Protein AF-A0AAN8M0W5-F1 (afdb_monomer_lite)

Secondary structure (DSSP, 8-state):
-TTSTTSTTTT--HHHHHHTT--TT---PPPBPEEEEE-S--TTS-EEEEE-SS-EEEEEEEEETTEEEEEETT--S---BHHHHHHHHH----THHHH-S-HHHHHHHHHHHHHHHHTT-------TT---HHHHHHHHHHHHHHHHHHHH-----SS-GGGEEEE-HHHHHHHHHHHHHHHHHHHHHHHHHHHTTS--SSPP-SGGG--THHHHHHHHHHHHH--EESSSEE---B-PPP-SSHHHHHHHHTEEE--S-TTS--SGGGSPPGGGTTTB-SS---SSTTTTTEEEB-TT-EE-----SHHHHHHHHHTTPEEGGG--TTTTT-TT-EEEEETTEEEEEES-HHHHHHHHHHHHHTTSS-TT-EEEEETTTTEEEEE--SS--EEEEEE-EETTEES--HHHHHHTTSS----SSSEEEEE-PPP--S------

Organism: NCBI:txid861788

InterPro domains:
  IPR007642 RNA polymerase Rpb2, domain 2 [PF04561] (94-167)
  IPR007645 RNA polymerase Rpb2, domain 3 [PF04565] (239-303)
  IPR007646 RNA polymerase Rpb2, domain 4 [PF04566] (340-401)
  IPR015712 DNA-directed RNA polymerase, subunit 2 [PTHR20856] (1-417)

Structure (mmCIF, N/CA/C/O backbone):
data_AF-A0AAN8M0W5-F1
#
_entry.id   AF-A0AAN8M0W5-F1
#
loop_
_atom_site.group_PDB
_atom_site.id
_atom_site.type_symbol
_atom_site.label_atom_id
_atom_site.label_alt_id
_atom_site.label_comp_id
_atom_site.label_asym_id
_atom_site.label_entity_id
_atom_site.label_seq_id
_atom_site.pdbx_PDB_ins_code
_atom_site.Cartn_x
_atom_site.Cartn_y
_atom_site.Cartn_z
_atom_site.occupancy
_atom_site.B_iso_or_equiv
_atom_site.auth_seq_id
_atom_site.auth_comp_id
_atom_site.auth_asym_id
_atom_site.auth_atom_id
_atom_site.pdbx_PDB_model_num
ATOM 1 N N . MET A 1 1 ? 11.709 -6.462 -17.579 1.00 85.88 1 MET A N 1
ATOM 2 C CA . MET A 1 1 ? 12.069 -7.393 -16.483 1.00 85.88 1 MET A CA 1
ATOM 3 C C . MET A 1 1 ? 11.962 -8.809 -17.034 1.00 85.88 1 MET A C 1
ATOM 5 O O . MET A 1 1 ? 11.118 -9.013 -17.899 1.00 85.88 1 MET A O 1
ATOM 9 N N . LEU A 1 2 ? 12.804 -9.763 -16.624 1.00 85.19 2 LEU A N 1
ATOM 10 C CA . LEU A 1 2 ? 12.667 -11.137 -17.129 1.00 85.19 2 LEU A CA 1
ATOM 11 C C . LEU A 1 2 ? 11.332 -11.736 -16.636 1.00 85.19 2 LEU A C 1
ATOM 13 O O . LEU A 1 2 ? 10.781 -11.307 -15.620 1.00 85.19 2 LEU A O 1
ATOM 17 N N . ARG A 1 3 ? 10.755 -12.657 -17.417 1.00 85.62 3 ARG A N 1
ATOM 18 C CA . ARG A 1 3 ? 9.442 -13.294 -17.160 1.00 85.62 3 ARG A CA 1
ATOM 19 C C . ARG A 1 3 ? 8.240 -12.341 -16.996 1.00 85.62 3 ARG A C 1
ATOM 21 O O . ARG A 1 3 ? 7.196 -12.745 -16.494 1.00 85.62 3 ARG A O 1
ATOM 28 N N . SER A 1 4 ? 8.350 -11.076 -17.411 1.00 88.75 4 SER A N 1
ATOM 29 C CA . SER A 1 4 ? 7.187 -10.180 -17.541 1.00 88.75 4 SER A CA 1
ATOM 30 C C . SER A 1 4 ? 6.377 -10.490 -18.803 1.00 88.75 4 SER A C 1
ATOM 32 O O . SER A 1 4 ? 6.909 -11.107 -19.718 1.00 88.75 4 SER A O 1
ATOM 34 N N . SER A 1 5 ? 5.152 -9.980 -18.931 1.00 89.31 5 SER A N 1
ATOM 35 C CA . SER A 1 5 ? 4.302 -10.165 -20.127 1.00 89.31 5 SER A CA 1
ATOM 36 C C . SER A 1 5 ? 5.010 -9.887 -21.463 1.00 89.31 5 SER A C 1
ATOM 38 O O . SER A 1 5 ? 4.833 -10.638 -22.411 1.00 89.31 5 SER A O 1
ATOM 40 N N . ASN A 1 6 ? 5.873 -8.867 -21.517 1.00 90.31 6 ASN A N 1
ATOM 41 C CA . ASN A 1 6 ? 6.614 -8.487 -22.728 1.00 90.31 6 ASN A CA 1
ATOM 42 C C . ASN A 1 6 ? 7.982 -9.192 -22.871 1.00 90.31 6 ASN A C 1
ATOM 44 O O . ASN A 1 6 ? 8.786 -8.819 -23.720 1.00 90.31 6 ASN A O 1
ATOM 48 N N . CYS A 1 7 ? 8.308 -10.150 -21.999 1.00 89.69 7 CYS A N 1
ATOM 49 C CA . CYS A 1 7 ? 9.573 -10.881 -22.041 1.00 89.69 7 CYS A CA 1
ATOM 50 C C . CYS A 1 7 ? 9.448 -12.117 -22.937 1.00 89.69 7 CYS A C 1
ATOM 52 O O . CYS A 1 7 ? 8.489 -12.873 -22.819 1.00 89.69 7 CYS A O 1
ATOM 54 N N . VAL A 1 8 ? 10.475 -12.376 -23.751 1.00 91.31 8 VAL A N 1
ATOM 55 C CA . VAL A 1 8 ? 10.565 -13.548 -24.646 1.00 91.31 8 VAL A CA 1
ATOM 56 C C . VAL A 1 8 ? 10.460 -14.885 -23.893 1.00 91.31 8 VAL A C 1
ATOM 58 O O . VAL A 1 8 ? 10.038 -15.887 -24.463 1.00 91.31 8 VAL A O 1
ATOM 61 N N . LEU A 1 9 ? 10.816 -14.899 -22.605 1.00 89.62 9 LEU A N 1
ATOM 62 C CA . LEU A 1 9 ? 10.797 -16.093 -21.756 1.00 89.62 9 LEU A CA 1
ATOM 63 C C . LEU A 1 9 ? 9.391 -16.481 -21.267 1.00 89.62 9 LEU A C 1
ATOM 65 O O . LEU A 1 9 ? 9.209 -17.569 -20.730 1.00 89.62 9 LEU A O 1
ATOM 69 N N . THR A 1 10 ? 8.396 -15.606 -21.391 1.00 90.06 10 THR A N 1
ATOM 70 C CA . THR A 1 10 ? 7.070 -15.833 -20.802 1.00 90.06 10 THR A CA 1
ATOM 71 C C . THR A 1 10 ? 6.276 -16.865 -21.597 1.00 90.06 10 THR A C 1
ATOM 73 O O . THR A 1 10 ? 6.183 -16.782 -22.817 1.00 90.06 10 THR A O 1
ATOM 76 N N . GLY A 1 11 ? 5.698 -17.849 -20.900 1.00 88.12 11 GLY A N 1
ATOM 77 C CA . GLY A 1 11 ? 4.914 -18.927 -21.517 1.00 88.12 11 GLY A CA 1
ATOM 78 C C . GLY A 1 11 ? 5.748 -19.995 -22.235 1.00 88.12 11 GLY A C 1
ATOM 79 O O . GLY A 1 11 ? 5.181 -20.845 -22.915 1.00 88.12 11 GLY A O 1
ATOM 80 N N . LYS A 1 12 ? 7.079 -19.964 -22.097 1.00 91.19 12 LYS A N 1
ATOM 81 C CA . LYS A 1 12 ? 7.981 -20.941 -22.712 1.00 91.19 12 LYS A CA 1
ATOM 82 C C . LYS A 1 12 ? 8.042 -22.250 -21.930 1.00 91.19 12 LYS A C 1
ATOM 84 O O . LYS A 1 12 ? 8.012 -22.273 -20.700 1.00 91.19 12 LYS A O 1
ATOM 89 N N . THR A 1 13 ? 8.161 -23.352 -22.662 1.00 93.31 13 THR A N 1
ATOM 90 C CA . THR A 1 13 ? 8.379 -24.695 -22.108 1.00 93.31 13 THR A CA 1
ATOM 91 C C . THR A 1 13 ? 9.843 -24.901 -21.712 1.00 93.31 13 THR A C 1
ATOM 93 O O . THR A 1 13 ? 10.739 -24.233 -22.228 1.00 93.31 13 THR A O 1
ATOM 96 N N . ALA A 1 14 ? 10.122 -25.866 -20.829 1.00 91.56 14 ALA A N 1
ATOM 97 C CA . ALA A 1 14 ? 11.489 -26.162 -20.382 1.00 91.56 14 ALA A CA 1
ATOM 98 C C . ALA A 1 14 ? 12.460 -26.478 -21.544 1.00 91.56 14 ALA A C 1
ATOM 100 O O . ALA A 1 14 ? 13.630 -26.103 -21.488 1.00 91.56 14 ALA A O 1
ATOM 101 N N . MET A 1 15 ? 11.975 -27.100 -22.627 1.00 91.62 15 MET A N 1
ATOM 102 C CA . MET A 1 15 ? 12.783 -27.347 -23.829 1.00 91.62 15 MET A CA 1
ATOM 103 C C . MET A 1 15 ? 13.120 -26.061 -24.591 1.00 91.62 15 MET A C 1
ATOM 105 O O . MET A 1 15 ? 14.230 -25.913 -25.096 1.00 91.62 15 MET A O 1
ATOM 109 N N . GLU A 1 16 ? 12.189 -25.113 -24.677 1.00 93.19 16 GLU A N 1
ATOM 110 C CA . GLU A 1 16 ? 12.456 -23.818 -25.308 1.00 93.19 16 GLU A CA 1
ATOM 111 C C . GLU A 1 16 ? 13.431 -22.974 -24.482 1.00 93.19 16 GLU A C 1
ATOM 113 O O . GLU A 1 16 ? 14.284 -22.309 -25.061 1.00 93.19 16 GLU A O 1
ATOM 118 N N . TYR A 1 17 ? 13.372 -23.059 -23.148 1.00 91.62 17 TYR A N 1
ATOM 119 C CA . TYR A 1 17 ? 14.376 -22.453 -22.266 1.00 91.62 17 TYR A CA 1
ATOM 120 C C . TYR A 1 17 ? 15.789 -22.970 -22.562 1.00 91.62 17 TYR A C 1
ATOM 122 O O . TYR A 1 17 ? 16.719 -22.173 -22.671 1.00 91.62 17 TYR A O 1
ATOM 130 N N . SER A 1 18 ? 15.941 -24.279 -22.794 1.00 92.25 18 SER A N 1
ATOM 131 C CA . SER A 1 18 ? 17.229 -24.866 -23.181 1.00 92.25 18 SER A CA 1
ATOM 132 C C . SER A 1 18 ? 17.746 -24.325 -24.517 1.00 92.25 18 SER A C 1
ATOM 134 O O . SER A 1 18 ? 18.943 -24.092 -24.638 1.00 92.25 18 SER A O 1
ATOM 136 N N . LYS A 1 19 ? 16.869 -24.067 -25.499 1.00 95.00 19 LYS A N 1
ATOM 137 C CA . LYS A 1 19 ? 17.262 -23.444 -26.779 1.00 95.00 19 LYS A CA 1
ATOM 138 C C . LYS A 1 19 ? 17.714 -21.990 -26.616 1.00 95.00 19 LYS A C 1
ATOM 140 O O . LYS A 1 19 ? 18.491 -21.501 -27.428 1.00 95.00 19 LYS A O 1
ATOM 145 N N . LEU A 1 20 ? 17.210 -21.307 -25.591 1.00 92.62 20 LEU A N 1
ATOM 146 C CA . LEU A 1 20 ? 17.536 -19.918 -25.269 1.00 92.62 20 LEU A CA 1
ATOM 147 C C . LEU A 1 20 ? 18.716 -19.789 -24.291 1.00 92.62 20 LEU A C 1
ATOM 149 O O . LEU A 1 20 ? 19.043 -18.671 -23.909 1.00 92.62 20 LEU A O 1
ATOM 153 N N . ASN A 1 21 ? 19.359 -20.900 -23.904 1.00 93.44 21 ASN A N 1
ATOM 154 C CA . ASN A 1 21 ? 20.420 -20.949 -22.889 1.00 93.44 21 ASN A CA 1
ATOM 155 C C . ASN A 1 21 ? 20.008 -20.343 -21.535 1.00 93.44 21 ASN A C 1
ATOM 157 O O . ASN A 1 21 ? 20.829 -19.761 -20.829 1.00 93.44 21 ASN A O 1
ATOM 161 N N . GLU A 1 22 ? 18.737 -20.493 -21.161 1.00 92.12 22 GLU A N 1
ATOM 162 C CA . GLU A 1 22 ? 18.181 -19.936 -19.929 1.00 92.12 22 GLU A CA 1
ATOM 163 C C . GLU A 1 22 ? 17.700 -21.036 -18.984 1.00 92.12 22 GLU A C 1
ATOM 165 O O . GLU A 1 22 ? 17.219 -22.093 -19.401 1.00 92.12 22 GLU A O 1
ATOM 170 N N . CYS A 1 23 ? 17.807 -20.787 -17.678 1.00 88.88 23 CYS A N 1
ATOM 171 C CA . CYS A 1 23 ? 17.404 -21.765 -16.674 1.00 88.88 23 CYS A CA 1
ATOM 172 C C . CYS A 1 23 ? 15.887 -21.680 -16.401 1.00 88.88 23 CYS A C 1
ATOM 174 O O . CYS A 1 23 ? 15.392 -20.631 -15.973 1.00 88.88 23 CYS A O 1
ATOM 176 N N . PRO A 1 24 ? 15.122 -22.782 -16.543 1.00 89.62 24 PRO A N 1
ATOM 177 C CA . PRO A 1 24 ? 13.687 -22.785 -16.251 1.00 89.62 24 PRO A CA 1
ATOM 178 C C . PRO A 1 24 ? 13.382 -22.616 -14.754 1.00 89.62 24 PRO A C 1
ATOM 180 O O . PRO A 1 24 ? 12.268 -22.232 -14.397 1.00 89.62 24 PRO A O 1
ATOM 183 N N . LEU A 1 25 ? 14.362 -22.842 -13.875 1.00 88.94 25 LEU A N 1
ATOM 184 C CA . LEU A 1 25 ? 14.229 -22.611 -12.437 1.00 88.94 25 LEU A CA 1
ATOM 185 C C . LEU A 1 25 ? 14.575 -21.174 -12.027 1.00 88.94 25 LEU A C 1
ATOM 187 O O . LEU A 1 25 ? 14.275 -20.807 -10.896 1.00 88.94 25 LEU A O 1
ATOM 191 N N . ASP A 1 26 ? 15.173 -20.352 -12.903 1.00 87.81 26 ASP A N 1
ATOM 192 C CA . ASP A 1 26 ? 15.516 -18.972 -12.541 1.00 87.81 26 ASP A CA 1
ATOM 193 C C . ASP A 1 26 ? 14.239 -18.133 -12.374 1.00 87.81 26 ASP A C 1
ATOM 195 O O . ASP A 1 26 ? 13.496 -17.951 -13.336 1.00 87.81 26 ASP A O 1
ATOM 199 N N . PRO A 1 27 ? 13.954 -17.587 -11.188 1.00 82.62 27 PRO A N 1
ATOM 200 C CA . PRO A 1 27 ? 12.709 -16.868 -10.912 1.00 82.62 27 PRO A CA 1
ATOM 201 C C . PRO A 1 27 ? 12.487 -15.582 -11.733 1.00 82.62 27 PRO A C 1
ATOM 203 O O . PRO A 1 27 ? 11.362 -15.083 -11.789 1.00 82.62 27 PRO A O 1
ATOM 206 N N . GLY A 1 28 ? 13.512 -15.044 -12.405 1.00 70.88 28 GLY A N 1
ATOM 207 C CA . GLY A 1 28 ? 13.365 -14.012 -13.443 1.00 70.88 28 GLY A CA 1
ATOM 208 C C . GLY A 1 28 ? 13.063 -12.582 -12.962 1.00 70.88 28 GLY A C 1
ATOM 209 O O . GLY A 1 28 ? 12.991 -11.666 -13.777 1.00 70.88 28 GLY A O 1
ATOM 210 N N . ARG A 1 29 ? 12.919 -12.309 -11.663 1.00 63.09 29 ARG A N 1
ATOM 211 C CA . ARG A 1 29 ? 12.796 -10.920 -11.180 1.00 63.09 29 ARG A CA 1
ATOM 212 C C . ARG A 1 29 ? 14.174 -10.364 -10.810 1.00 63.09 29 ARG A C 1
ATOM 214 O O . ARG A 1 29 ? 14.898 -10.963 -10.028 1.00 63.09 29 ARG A O 1
ATOM 221 N N . GLN A 1 30 ? 14.538 -9.213 -11.380 1.00 54.03 30 GLN A N 1
ATOM 222 C CA . GLN A 1 30 ? 15.687 -8.416 -10.930 1.00 54.03 30 GLN A CA 1
ATOM 223 C C . GLN A 1 30 ? 15.185 -7.325 -9.979 1.00 54.03 30 GLN A C 1
ATOM 225 O O . GLN A 1 30 ? 14.200 -6.646 -10.270 1.00 54.03 30 GLN A O 1
ATOM 230 N N . ASN A 1 31 ? 15.842 -7.212 -8.825 1.00 42.91 31 ASN A N 1
ATOM 231 C CA . ASN A 1 31 ? 15.330 -6.526 -7.640 1.00 42.91 31 ASN A CA 1
ATOM 232 C C . ASN A 1 31 ? 15.240 -5.010 -7.822 1.00 42.91 31 ASN A C 1
ATOM 234 O O . ASN A 1 31 ? 16.256 -4.324 -7.944 1.00 42.91 31 ASN A O 1
ATOM 238 N N . LEU A 1 32 ? 14.024 -4.482 -7.728 1.00 37.72 32 LEU A N 1
ATOM 239 C CA . LEU A 1 32 ? 13.798 -3.117 -7.267 1.00 37.72 32 LEU A CA 1
ATOM 240 C C . LEU A 1 32 ? 13.358 -3.233 -5.811 1.00 37.72 32 LEU A C 1
ATOM 242 O O . LEU A 1 32 ? 12.388 -3.933 -5.528 1.00 37.72 32 LEU A O 1
ATOM 246 N N . ALA A 1 33 ? 14.118 -2.622 -4.899 1.00 39.19 33 ALA A N 1
ATOM 247 C CA . ALA A 1 33 ? 13.878 -2.752 -3.471 1.00 39.19 33 ALA A CA 1
ATOM 248 C C . ALA A 1 33 ? 12.488 -2.223 -3.103 1.00 39.19 33 ALA A C 1
ATOM 250 O O . ALA A 1 33 ? 12.105 -1.109 -3.478 1.00 39.19 33 ALA A O 1
ATOM 251 N N . GLU A 1 34 ? 11.751 -3.020 -2.337 1.00 43.69 34 GLU A N 1
ATOM 252 C CA . GLU A 1 34 ? 10.451 -2.628 -1.817 1.00 43.69 34 GLU A CA 1
ATOM 253 C C . GLU A 1 34 ? 10.637 -1.731 -0.597 1.00 43.69 34 GLU A C 1
ATOM 255 O O . GLU A 1 34 ? 11.252 -2.137 0.390 1.00 43.69 34 GLU A O 1
ATOM 260 N N . HIS A 1 35 ? 10.121 -0.503 -0.674 1.00 46.50 35 HIS A N 1
ATOM 261 C CA . HIS A 1 35 ? 10.302 0.495 0.378 1.00 46.50 35 HIS A CA 1
ATOM 262 C C . HIS A 1 35 ? 9.049 0.650 1.238 1.00 46.50 35 HIS A C 1
ATOM 264 O O . HIS A 1 35 ? 7.944 0.759 0.712 1.00 46.50 35 HIS A O 1
ATOM 270 N N . LEU A 1 36 ? 9.232 0.751 2.557 1.00 40.09 36 LEU A N 1
ATOM 271 C CA . LEU A 1 36 ? 8.146 1.040 3.497 1.00 40.09 36 LEU A CA 1
ATOM 272 C C . LEU A 1 36 ? 7.791 2.540 3.509 1.00 40.09 36 LEU A C 1
ATOM 274 O O . LEU A 1 36 ? 8.648 3.381 3.775 1.00 40.09 36 LEU A O 1
ATOM 278 N N . THR A 1 37 ? 6.521 2.876 3.281 1.00 36.25 37 THR A N 1
ATOM 279 C CA . THR A 1 37 ? 5.957 4.228 3.436 1.00 36.25 37 THR A CA 1
ATOM 280 C C . THR A 1 37 ? 4.827 4.266 4.468 1.00 36.25 37 THR A C 1
ATOM 282 O O . THR A 1 37 ? 4.210 3.248 4.780 1.00 36.25 37 THR A O 1
ATOM 285 N N . TRP A 1 38 ? 4.597 5.446 5.051 1.00 34.25 38 TRP A N 1
ATOM 286 C CA . TRP A 1 38 ? 3.689 5.658 6.184 1.00 34.25 38 TRP A CA 1
ATOM 287 C C . TRP A 1 38 ? 2.248 5.962 5.744 1.00 34.25 38 TRP A C 1
ATOM 289 O O . TRP A 1 38 ? 2.034 6.741 4.814 1.00 34.25 38 TRP A O 1
ATOM 299 N N . GLY A 1 39 ? 1.265 5.391 6.449 1.00 37.97 39 GLY A N 1
ATOM 300 C CA . GLY A 1 39 ? -0.160 5.722 6.339 1.00 37.97 39 GLY A CA 1
ATOM 301 C C . GLY A 1 39 ? -0.538 7.098 6.928 1.00 37.97 39 GLY A C 1
ATOM 302 O O . GLY A 1 39 ? 0.287 7.740 7.582 1.00 37.97 39 GLY A O 1
ATOM 303 N N . PRO A 1 40 ? -1.771 7.592 6.679 1.00 37.81 40 PRO A N 1
ATOM 304 C CA . PRO A 1 40 ? -2.076 9.020 6.792 1.00 37.81 40 PRO A CA 1
ATOM 305 C C . PRO A 1 40 ? -2.561 9.543 8.158 1.00 37.81 40 PRO A C 1
ATOM 307 O O . PRO A 1 40 ? -2.887 10.720 8.217 1.00 37.81 40 PRO A O 1
ATOM 310 N N . LEU A 1 41 ? -2.585 8.777 9.253 1.00 36.25 41 LEU A N 1
ATOM 311 C CA . LEU A 1 41 ? -2.850 9.335 10.591 1.00 36.25 41 LEU A CA 1
ATOM 312 C C . LEU A 1 41 ? -2.074 8.570 11.669 1.00 36.25 41 LEU A C 1
ATOM 314 O O . LEU A 1 41 ? -2.198 7.355 11.756 1.00 36.25 41 LEU A O 1
ATOM 318 N N . CYS A 1 42 ? -1.312 9.295 12.495 1.00 37.97 42 CYS A N 1
ATOM 319 C CA . CYS A 1 42 ? -0.688 8.771 13.712 1.00 37.97 42 CYS A CA 1
ATOM 320 C C . CYS A 1 42 ? -0.972 9.720 14.889 1.00 37.97 42 CYS A C 1
ATOM 322 O O . CYS A 1 42 ? -0.669 10.908 14.803 1.00 37.97 42 CYS A O 1
ATOM 324 N N . SER A 1 43 ? -1.495 9.202 15.998 1.00 34.25 43 SER A N 1
ATOM 325 C CA . SER A 1 43 ? -1.960 9.961 17.174 1.00 34.25 43 SER A CA 1
ATOM 326 C C . SER A 1 43 ? -0.936 10.908 17.858 1.00 34.25 43 SER A C 1
ATOM 328 O O . SER A 1 43 ? -1.307 12.021 18.218 1.00 34.25 43 SER A O 1
ATOM 330 N N . TRP A 1 44 ? 0.373 10.594 17.956 1.00 27.48 44 TRP A N 1
ATOM 331 C CA . TRP A 1 44 ? 1.346 11.468 18.687 1.00 27.48 44 TRP A CA 1
ATOM 332 C C . TRP A 1 44 ? 1.545 12.872 18.104 1.00 27.48 44 TRP A C 1
ATOM 334 O O . TRP A 1 44 ? 2.032 13.779 18.776 1.00 27.48 44 TRP A O 1
ATOM 344 N N . ARG A 1 45 ? 1.249 13.026 16.818 1.00 39.28 45 ARG A N 1
ATOM 345 C CA . ARG A 1 45 ? 1.151 14.285 16.079 1.00 39.28 45 ARG A CA 1
ATOM 346 C C . ARG A 1 45 ? 0.181 13.937 14.975 1.00 39.28 45 ARG A C 1
ATOM 348 O O . ARG A 1 45 ? 0.632 13.255 14.058 1.00 39.28 45 ARG A O 1
ATOM 355 N N . ALA A 1 46 ? -1.097 14.315 15.069 1.00 50.78 46 ALA A N 1
ATOM 356 C CA . ALA A 1 46 ? -2.060 14.026 14.007 1.00 50.78 46 ALA A CA 1
ATOM 357 C C . ALA A 1 46 ? -1.546 14.659 12.707 1.00 50.78 46 ALA A C 1
ATOM 359 O O . ALA A 1 46 ? -1.683 15.855 12.465 1.00 50.78 46 ALA A O 1
ATOM 360 N N . ALA A 1 47 ? -0.824 13.852 11.939 1.00 46.59 47 ALA A N 1
ATOM 361 C CA . ALA A 1 47 ? 0.007 14.263 10.831 1.00 46.59 47 ALA A CA 1
ATOM 362 C C . ALA A 1 47 ? -0.545 13.576 9.599 1.00 46.59 47 ALA A C 1
ATOM 364 O O . ALA A 1 47 ? -0.263 12.406 9.348 1.00 46.59 47 ALA A O 1
ATOM 365 N N . CYS A 1 48 ? -1.328 14.322 8.836 1.00 47.25 48 CYS A N 1
ATOM 366 C CA . CYS A 1 48 ? -1.812 13.868 7.550 1.00 47.25 48 CYS A CA 1
ATOM 367 C C . CYS A 1 48 ? -0.761 14.216 6.504 1.00 47.25 48 CYS A C 1
ATOM 369 O O . CYS A 1 48 ? -0.499 15.382 6.206 1.00 47.25 48 CYS A O 1
ATOM 371 N N . SER A 1 49 ? -0.121 13.186 5.956 1.00 45.34 49 SER A N 1
ATOM 372 C CA . SER A 1 49 ? 0.685 13.347 4.752 1.00 45.34 49 SER A CA 1
ATOM 373 C C . SER A 1 49 ? -0.216 13.131 3.541 1.00 45.34 49 SER A C 1
ATOM 375 O O . SER A 1 49 ? -0.712 12.035 3.288 1.00 45.34 49 SER A O 1
ATOM 377 N N . THR A 1 50 ? -0.471 14.207 2.802 1.00 45.16 50 THR A N 1
ATOM 378 C CA . THR A 1 50 ? -1.221 14.147 1.548 1.00 45.16 50 THR A CA 1
ATOM 379 C C . THR A 1 50 ? -0.223 14.140 0.402 1.00 45.16 50 THR A C 1
ATOM 381 O O . THR A 1 50 ? 0.581 15.053 0.228 1.00 45.16 50 THR A O 1
ATOM 384 N N . SER A 1 51 ? -0.224 13.048 -0.357 1.00 44.38 51 SER A N 1
ATOM 385 C CA . SER A 1 51 ? 0.599 12.894 -1.552 1.00 44.38 51 SER A CA 1
ATOM 386 C C . SER A 1 51 ? -0.330 12.703 -2.739 1.00 44.38 51 SER A C 1
ATOM 388 O O . SER A 1 51 ? -1.000 11.673 -2.852 1.00 44.38 51 SER A O 1
ATOM 390 N N . THR A 1 52 ? -0.395 13.726 -3.587 1.00 48.81 52 THR A N 1
ATOM 391 C CA . THR A 1 52 ? -1.013 13.671 -4.915 1.00 48.81 52 THR A CA 1
ATOM 392 C C . THR A 1 52 ? 0.090 13.663 -5.969 1.00 48.81 52 THR A C 1
ATOM 394 O O . THR A 1 52 ? 1.196 14.139 -5.712 1.00 48.81 52 THR A O 1
ATOM 397 N N . HIS A 1 53 ? -0.212 13.216 -7.193 1.00 42.91 53 HIS A N 1
ATOM 398 C CA . HIS A 1 53 ? 0.731 13.286 -8.323 1.00 42.91 53 HIS A CA 1
ATOM 399 C C . HIS A 1 53 ? 1.289 14.701 -8.590 1.00 42.91 53 HIS A C 1
ATOM 401 O O . HIS A 1 53 ? 2.302 14.844 -9.276 1.00 42.91 53 HIS A O 1
ATOM 407 N N . LYS A 1 54 ? 0.629 15.752 -8.077 1.00 34.25 54 LYS A N 1
ATOM 408 C CA . LYS A 1 54 ? 1.000 17.160 -8.274 1.00 34.25 54 LYS A CA 1
ATOM 409 C C . LYS A 1 54 ? 1.727 17.775 -7.072 1.00 34.25 54 LYS A C 1
ATOM 411 O O . LYS A 1 54 ? 2.656 18.554 -7.279 1.00 34.25 54 LYS A O 1
ATOM 416 N N . LYS A 1 55 ? 1.330 17.449 -5.837 1.00 45.38 55 LYS A N 1
ATOM 417 C CA . LYS A 1 55 ? 1.872 18.053 -4.608 1.00 45.38 55 LYS A CA 1
ATOM 418 C C . LYS A 1 55 ? 1.921 17.032 -3.471 1.00 45.38 55 LYS A C 1
ATOM 420 O O . LYS A 1 55 ? 0.951 16.307 -3.241 1.00 45.38 55 LYS A O 1
ATOM 425 N N . LYS A 1 56 ? 3.045 17.025 -2.752 1.00 51.94 56 LYS A N 1
ATOM 426 C CA . LYS A 1 56 ? 3.212 16.351 -1.463 1.00 51.94 56 LYS A CA 1
ATOM 427 C C . LYS A 1 56 ? 3.234 17.431 -0.388 1.00 51.94 56 LYS A C 1
ATOM 429 O O . LYS A 1 56 ? 4.080 18.318 -0.447 1.00 51.94 56 LYS A O 1
ATOM 434 N N . SER A 1 57 ? 2.306 17.375 0.554 1.00 48.56 57 SER A N 1
ATOM 435 C CA . SER A 1 57 ? 2.291 18.250 1.725 1.00 48.56 57 SER A CA 1
ATOM 436 C C . SER A 1 57 ? 2.013 17.430 2.973 1.00 48.56 57 SER A C 1
ATOM 438 O O . SER A 1 57 ? 1.303 16.419 2.952 1.00 48.56 57 SER A O 1
ATOM 440 N N . ARG A 1 58 ? 2.621 17.852 4.073 1.00 58.34 58 ARG A N 1
ATOM 441 C CA . ARG A 1 58 ? 2.431 17.264 5.388 1.00 58.34 58 ARG A CA 1
ATOM 442 C C . ARG A 1 58 ? 1.841 18.327 6.297 1.00 58.34 58 ARG A C 1
ATOM 444 O O . ARG A 1 58 ? 2.488 19.339 6.551 1.00 58.34 58 ARG A O 1
ATOM 451 N N . THR A 1 59 ? 0.639 18.053 6.786 1.00 59.44 59 THR A N 1
ATOM 452 C CA . THR A 1 59 ? -0.073 18.887 7.753 1.00 59.44 59 THR A CA 1
ATOM 453 C C . THR A 1 59 ? -0.061 18.188 9.102 1.00 59.44 59 THR A C 1
ATOM 455 O O . THR A 1 59 ? -0.568 17.070 9.207 1.00 59.44 59 THR A O 1
ATOM 458 N N . ASN A 1 60 ? 0.507 18.826 10.119 1.00 64.56 60 ASN A N 1
ATOM 459 C CA . ASN A 1 60 ? 0.537 18.333 11.488 1.00 64.56 60 ASN A CA 1
ATOM 460 C C . ASN A 1 60 ? -0.367 19.201 12.369 1.00 64.56 60 ASN A C 1
ATOM 462 O O . ASN A 1 60 ? -0.272 20.425 12.336 1.00 64.56 60 ASN A O 1
ATOM 466 N N . THR A 1 61 ? -1.172 18.575 13.216 1.00 68.06 61 THR A N 1
ATOM 467 C CA . THR A 1 61 ? -1.824 19.255 14.338 1.00 68.06 61 THR A CA 1
ATOM 468 C C . THR A 1 61 ? -0.917 19.172 15.563 1.00 68.06 61 THR A C 1
ATOM 470 O O . THR A 1 61 ? -0.466 18.085 15.933 1.00 68.06 61 THR A O 1
ATOM 473 N N . ILE A 1 62 ? -0.624 20.318 16.180 1.00 73.06 62 ILE A N 1
ATOM 474 C CA . ILE A 1 62 ? 0.262 20.436 17.343 1.00 73.06 62 ILE A CA 1
ATOM 475 C C . ILE A 1 62 ? -0.507 21.105 18.479 1.00 73.06 62 ILE A C 1
ATOM 477 O O . ILE A 1 62 ? -1.139 22.137 18.268 1.00 73.06 62 ILE A O 1
ATOM 481 N N . VAL A 1 63 ? -0.405 20.555 19.688 1.00 73.19 63 VAL A N 1
ATOM 482 C CA . VAL A 1 63 ? -0.906 21.213 20.900 1.00 73.19 63 VAL A CA 1
ATOM 483 C C . VAL A 1 63 ? 0.248 21.939 21.586 1.00 73.19 63 VAL A C 1
ATOM 485 O O . VAL A 1 63 ? 1.256 21.317 21.922 1.00 73.19 63 VAL A O 1
ATOM 488 N N . LYS A 1 64 ? 0.123 23.252 21.794 1.00 74.94 64 LYS A N 1
ATOM 489 C CA . LYS A 1 64 ? 1.061 24.055 22.595 1.00 74.94 64 LYS A CA 1
ATOM 490 C C . LYS A 1 64 ? 0.271 24.807 23.660 1.00 74.94 64 LYS A C 1
ATOM 492 O O . LYS A 1 64 ? -0.664 25.516 23.317 1.00 74.94 64 LYS A O 1
ATOM 497 N N . GLN A 1 65 ? 0.640 24.648 24.934 1.00 74.12 65 GLN A N 1
ATOM 498 C CA . GLN A 1 65 ? -0.023 25.322 26.068 1.00 74.12 65 GLN A CA 1
ATOM 499 C C . GLN A 1 65 ? -1.560 25.151 26.078 1.00 74.12 65 GLN A C 1
ATOM 501 O O . GLN A 1 65 ? -2.294 26.106 26.307 1.00 74.12 65 GLN A O 1
ATOM 506 N N . GLY A 1 66 ? -2.056 23.948 25.762 1.00 70.00 66 GLY A N 1
ATOM 507 C CA . GLY A 1 66 ? -3.501 23.675 25.693 1.00 70.00 66 GLY A CA 1
ATOM 508 C C . GLY A 1 66 ? -4.221 24.275 24.477 1.00 70.00 66 GLY A C 1
ATOM 509 O O . GLY A 1 66 ? -5.444 24.244 24.420 1.00 70.00 66 GLY A O 1
ATOM 510 N N . ARG A 1 67 ? -3.488 24.814 23.492 1.00 73.75 67 ARG A N 1
ATOM 511 C CA . ARG A 1 67 ? -4.045 25.386 22.256 1.00 73.75 67 ARG A CA 1
ATOM 512 C C . ARG A 1 67 ? -3.651 24.572 21.038 1.00 73.75 67 ARG A C 1
ATOM 514 O O . ARG A 1 67 ? -2.527 24.065 20.961 1.00 73.75 67 ARG A O 1
ATOM 521 N N . PHE A 1 68 ? -4.561 24.474 20.074 1.00 73.38 68 PHE A N 1
ATOM 522 C CA . PHE A 1 68 ? -4.351 23.691 18.863 1.00 73.38 68 PHE A CA 1
ATOM 523 C C . PHE A 1 68 ? -3.845 24.566 17.708 1.00 73.38 68 PHE A C 1
ATOM 525 O O . PHE A 1 68 ? -4.480 25.546 17.320 1.00 73.38 68 PHE A O 1
ATOM 532 N N . TYR A 1 69 ? -2.730 24.161 17.106 1.00 72.50 69 TYR A N 1
ATOM 533 C CA . TYR A 1 69 ? -2.106 24.808 15.952 1.00 72.50 69 TYR A CA 1
ATOM 534 C C . TYR A 1 69 ? -2.029 23.840 14.770 1.00 72.50 69 TYR A C 1
ATOM 536 O O . TYR A 1 69 ? -1.797 22.642 14.959 1.00 72.50 69 TYR A O 1
ATOM 544 N N . LEU A 1 70 ? -2.174 24.364 13.552 1.00 66.88 70 LEU A N 1
ATOM 545 C CA . LEU A 1 70 ? -1.891 23.627 12.319 1.00 66.88 70 LEU A CA 1
ATOM 546 C C . LEU A 1 70 ? -0.531 24.043 11.763 1.00 66.88 70 LEU A C 1
ATOM 548 O O . LEU A 1 70 ? -0.272 25.222 11.533 1.00 66.88 70 LEU A O 1
ATOM 552 N N . ASP A 1 71 ? 0.318 23.052 11.531 1.00 66.44 71 ASP A N 1
ATOM 553 C CA . ASP A 1 71 ? 1.639 23.188 10.933 1.00 66.44 71 ASP A CA 1
ATOM 554 C C . ASP A 1 71 ? 1.646 22.522 9.558 1.00 66.44 71 ASP A C 1
ATOM 556 O O . ASP A 1 71 ? 1.562 21.297 9.456 1.00 66.44 71 ASP A O 1
ATOM 560 N N . ASP A 1 72 ? 1.694 23.320 8.491 1.00 63.47 72 ASP A N 1
ATOM 561 C CA . ASP A 1 72 ? 1.810 22.818 7.124 1.00 63.47 72 ASP A CA 1
ATOM 562 C C . ASP A 1 72 ? 3.194 23.132 6.567 1.00 63.47 72 ASP A C 1
ATOM 564 O O . ASP A 1 72 ? 3.602 24.286 6.465 1.00 63.47 72 ASP A O 1
ATOM 568 N N . SER A 1 73 ? 3.859 22.083 6.091 1.00 58.31 73 SER A N 1
ATOM 569 C CA . SER A 1 73 ? 5.095 22.135 5.304 1.00 58.31 73 SER A CA 1
ATOM 570 C C . SER A 1 73 ? 5.113 23.157 4.156 1.00 58.31 73 SER A C 1
ATOM 572 O O . SER A 1 73 ? 6.192 23.521 3.699 1.00 58.31 73 SER A O 1
ATOM 574 N N . SER A 1 74 ? 3.948 23.583 3.650 1.00 53.78 74 SER A N 1
ATOM 575 C CA . SER A 1 74 ? 3.848 24.546 2.550 1.00 53.78 74 SER A CA 1
ATOM 576 C C . SER A 1 74 ? 3.639 26.009 2.966 1.00 53.78 74 SER A C 1
ATOM 578 O O . SER A 1 74 ? 3.624 26.876 2.094 1.00 53.78 74 SER A O 1
ATOM 580 N N . ILE A 1 75 ? 3.513 26.296 4.267 1.00 57.09 75 ILE A N 1
ATOM 581 C CA . ILE A 1 75 ? 3.271 27.641 4.807 1.00 57.09 75 ILE A CA 1
ATOM 582 C C . ILE A 1 75 ? 4.520 28.100 5.579 1.00 57.09 75 ILE A C 1
ATOM 584 O O . ILE A 1 75 ? 4.887 27.513 6.588 1.00 57.09 75 ILE A O 1
ATOM 588 N N . CYS A 1 76 ? 5.185 29.162 5.107 1.00 42.34 76 CYS A N 1
ATOM 589 C CA . CYS A 1 76 ? 6.437 29.673 5.695 1.00 42.34 76 CYS A CA 1
ATOM 590 C C . CYS A 1 76 ? 6.255 30.585 6.926 1.00 42.34 76 CYS A C 1
ATOM 592 O O . CYS A 1 76 ? 7.248 30.993 7.524 1.00 42.34 76 CYS A O 1
ATOM 594 N N . GLN A 1 77 ? 5.024 30.948 7.299 1.00 45.06 77 GLN A N 1
ATOM 595 C CA . GLN A 1 77 ? 4.752 31.879 8.403 1.00 45.06 77 GLN A CA 1
ATOM 596 C C . GLN A 1 77 ? 4.094 31.200 9.608 1.00 45.06 77 GLN A C 1
ATOM 598 O O . GLN A 1 77 ? 3.507 30.128 9.476 1.00 45.06 77 GLN A O 1
ATOM 603 N N . ARG A 1 78 ? 4.240 31.850 10.781 1.00 50.38 78 ARG A N 1
ATOM 604 C CA . ARG A 1 78 ? 3.774 31.416 12.114 1.00 50.38 78 ARG A CA 1
ATOM 605 C C . ARG A 1 78 ? 2.476 30.615 12.021 1.00 50.38 78 ARG A C 1
ATOM 607 O O . ARG A 1 78 ? 1.476 31.120 11.522 1.00 50.38 78 ARG A O 1
ATOM 614 N N . THR A 1 79 ? 2.530 29.385 12.527 1.00 54.53 79 THR A N 1
ATOM 615 C CA . THR A 1 79 ? 1.426 28.427 12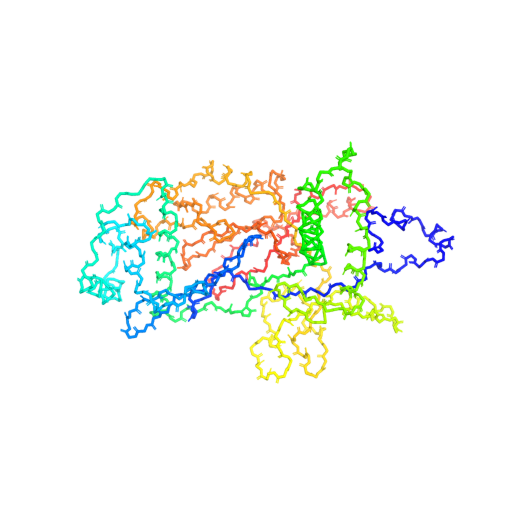.543 1.00 54.53 79 THR A CA 1
ATOM 616 C C . THR A 1 79 ? 0.157 29.075 13.098 1.00 54.53 79 THR A C 1
ATOM 618 O O . THR A 1 79 ? 0.128 29.413 14.284 1.00 54.53 79 THR A O 1
ATOM 621 N N . PRO A 1 80 ? -0.878 29.310 12.268 1.00 55.91 80 PRO A N 1
ATOM 622 C CA . PRO A 1 80 ? -2.090 29.938 12.755 1.00 55.91 80 PRO A CA 1
ATOM 623 C C . PRO A 1 80 ? -2.814 28.978 13.718 1.00 55.91 80 PRO A C 1
ATOM 625 O O . PRO A 1 80 ? -2.827 27.761 13.484 1.00 55.91 80 PRO A O 1
ATOM 628 N N . PRO A 1 81 ? -3.419 29.497 14.801 1.00 59.31 81 PRO A N 1
ATOM 629 C CA . PRO A 1 81 ? -4.354 28.742 15.625 1.00 59.31 81 PRO A CA 1
ATOM 630 C C . PRO A 1 81 ? -5.431 28.073 14.759 1.00 59.31 81 PRO A C 1
ATOM 632 O O . PRO A 1 81 ? -5.921 28.645 13.783 1.00 59.31 81 PRO A O 1
ATOM 635 N N . LEU A 1 82 ? -5.818 26.848 15.101 1.00 55.38 82 LEU A N 1
ATOM 636 C CA . LEU A 1 82 ? -6.771 26.046 14.324 1.00 55.38 82 LEU A CA 1
ATOM 637 C C . LEU A 1 82 ? -8.107 26.735 14.009 1.00 55.38 82 LEU A C 1
ATOM 639 O O . LEU A 1 82 ? -8.564 26.597 12.872 1.00 55.38 82 LEU A O 1
ATOM 643 N N . PRO A 1 83 ? -8.719 27.502 14.931 1.00 51.69 83 PRO A N 1
ATOM 644 C CA . PRO A 1 83 ? -9.987 28.151 14.631 1.00 51.69 83 PRO A CA 1
ATOM 645 C C . PRO A 1 83 ? -9.825 29.436 13.794 1.00 51.69 83 PRO A C 1
ATOM 647 O O . PRO A 1 83 ? -10.754 29.851 13.107 1.00 51.69 83 PRO A O 1
ATOM 650 N N . ILE A 1 84 ? -8.611 30.000 13.733 1.00 50.84 84 ILE A N 1
ATOM 651 C CA . ILE A 1 84 ? -8.230 31.032 12.757 1.00 50.84 84 ILE A CA 1
ATOM 652 C C . ILE A 1 84 ? -8.182 30.402 11.359 1.00 50.84 84 ILE A C 1
ATOM 654 O O . ILE A 1 84 ? -8.730 30.959 10.412 1.00 50.84 84 ILE A O 1
ATOM 658 N N . TYR A 1 85 ? -7.612 29.200 11.225 1.00 53.44 85 TYR A N 1
ATOM 659 C CA . TYR A 1 85 ? -7.595 28.473 9.953 1.00 53.44 85 TYR A CA 1
ATOM 660 C C . TYR A 1 85 ? -9.002 28.037 9.504 1.00 53.44 85 TYR A C 1
ATOM 662 O O . TYR A 1 85 ? -9.337 28.218 8.335 1.00 53.44 85 TYR A O 1
ATOM 670 N N . SER A 1 86 ? -9.844 27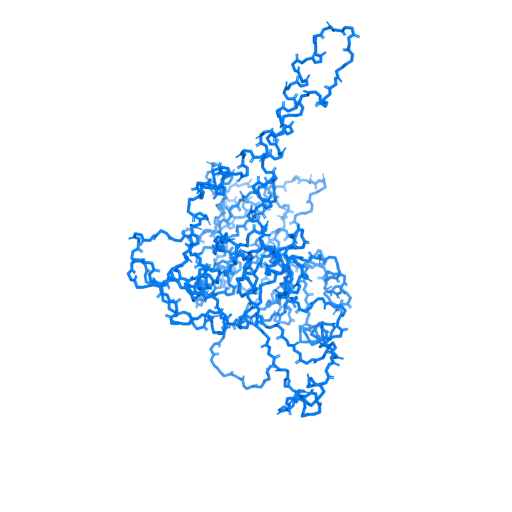.512 10.407 1.00 51.44 86 SER A N 1
ATOM 671 C CA . SER A 1 86 ? -11.209 27.070 10.070 1.00 51.44 86 SER A CA 1
ATOM 672 C C . SER A 1 86 ? -12.127 28.220 9.643 1.00 51.44 86 SER A C 1
ATOM 674 O O . SER A 1 86 ? -12.887 28.055 8.687 1.00 51.44 86 SER A O 1
ATOM 676 N N . ARG A 1 87 ? -12.016 29.394 10.283 1.00 49.22 87 ARG A N 1
ATOM 677 C CA . ARG A 1 87 ? -12.767 30.597 9.893 1.00 49.22 87 ARG A CA 1
ATOM 678 C C . ARG A 1 87 ? -12.250 31.196 8.580 1.00 49.22 87 ARG A C 1
ATOM 680 O O . ARG A 1 87 ? -13.030 31.358 7.653 1.00 49.22 87 ARG A O 1
ATOM 687 N N . LEU A 1 88 ? -10.940 31.445 8.448 1.00 41.00 88 LEU A N 1
ATOM 688 C CA . LEU A 1 88 ? -10.363 32.131 7.273 1.00 41.00 88 LEU A CA 1
ATOM 689 C C . LEU A 1 88 ? -10.345 31.309 5.981 1.00 41.00 88 LEU A C 1
ATOM 691 O O . LEU A 1 88 ? -10.424 31.891 4.903 1.00 41.00 88 LEU A O 1
ATOM 695 N N . TRP A 1 89 ? -10.193 29.984 6.062 1.00 39.09 89 TRP A N 1
ATOM 696 C CA . TRP A 1 89 ? -9.921 29.155 4.878 1.00 39.09 89 TRP A CA 1
ATOM 697 C C . TRP A 1 89 ? -11.021 28.152 4.549 1.00 39.09 89 TRP A C 1
ATOM 699 O O . TRP A 1 89 ? -10.953 27.522 3.495 1.00 39.09 89 TRP A O 1
ATOM 709 N N . VAL A 1 90 ? -11.983 27.946 5.453 1.00 48.44 90 VAL A N 1
ATOM 710 C CA . VAL A 1 90 ? -12.902 26.800 5.392 1.00 48.44 90 VAL A CA 1
ATOM 711 C C . VAL A 1 90 ? -14.382 27.218 5.509 1.00 48.44 90 VAL A C 1
ATOM 713 O O . VAL A 1 90 ? -15.257 26.428 5.168 1.00 48.44 90 VAL A O 1
ATOM 716 N N . GLY A 1 91 ? -14.677 28.469 5.892 1.00 47.38 91 GLY A N 1
ATOM 717 C CA . GLY A 1 91 ? -16.021 29.060 5.784 1.00 47.38 91 GLY A CA 1
ATOM 718 C C . GLY A 1 91 ? -17.040 28.575 6.823 1.00 47.38 91 GLY A C 1
ATOM 719 O O . GLY A 1 91 ? -18.236 28.577 6.551 1.00 47.38 91 GLY A O 1
ATOM 720 N N . VAL A 1 92 ? -16.5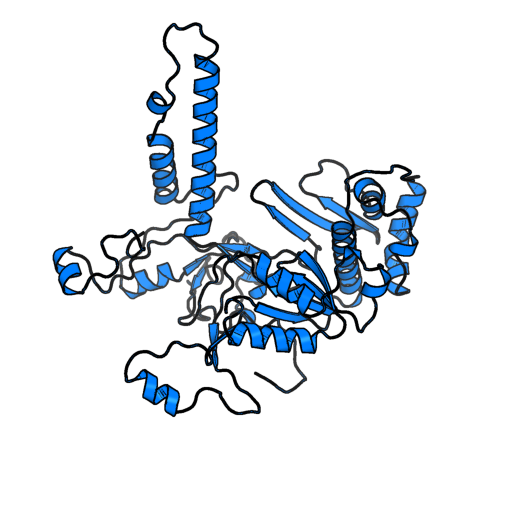93 28.125 8.002 1.00 54.62 92 VAL A N 1
ATOM 721 C CA . VAL A 1 92 ? -17.499 27.797 9.118 1.00 54.62 92 VAL A CA 1
ATOM 722 C C . VAL A 1 92 ? -17.747 29.059 9.943 1.00 54.62 92 VAL A C 1
ATOM 724 O O . VAL A 1 92 ? -16.856 29.514 10.656 1.00 54.62 92 VAL A O 1
ATOM 727 N N . GLU A 1 93 ? -18.953 29.621 9.839 1.00 47.66 93 GLU A N 1
ATOM 728 C CA . GLU A 1 93 ? -19.322 30.888 10.496 1.00 47.66 93 GLU A CA 1
ATOM 729 C C . GLU A 1 93 ? -19.873 30.701 11.921 1.00 47.66 93 GLU A C 1
ATOM 731 O O . GLU A 1 93 ? -19.765 31.601 12.751 1.00 47.66 93 GLU A O 1
ATOM 736 N N . SER A 1 94 ? -20.447 29.532 12.230 1.00 54.03 94 SER A N 1
ATOM 737 C CA . SER A 1 94 ? -21.077 29.269 13.528 1.00 54.03 94 SER A CA 1
ATOM 738 C C . SER A 1 94 ? -20.161 28.489 14.465 1.00 54.03 94 SER A C 1
ATOM 740 O O . SER A 1 94 ? -19.853 27.320 14.224 1.00 54.03 94 SER A O 1
ATOM 742 N N . ASP A 1 95 ? -19.816 29.101 15.599 1.00 53.81 95 ASP A N 1
ATOM 743 C CA . ASP A 1 95 ? -19.089 28.436 16.685 1.00 53.81 95 ASP A CA 1
ATOM 744 C C . ASP A 1 95 ? -19.861 27.224 17.228 1.00 53.81 95 ASP A C 1
ATOM 746 O O . ASP A 1 95 ? -19.267 26.197 17.548 1.00 53.81 95 ASP A O 1
ATOM 750 N N . GLN A 1 96 ? -21.199 27.275 17.233 1.00 55.56 96 GLN A N 1
ATOM 751 C CA . GLN A 1 96 ? -22.039 26.164 17.695 1.00 55.56 96 GLN A CA 1
ATOM 752 C C . GLN A 1 96 ? -21.912 24.908 16.826 1.00 55.56 96 GLN A C 1
ATOM 754 O O . GLN A 1 96 ? -22.027 23.803 17.354 1.00 55.56 96 GLN A O 1
ATOM 759 N N . GLN A 1 97 ? -21.635 25.044 15.525 1.00 53.91 97 GLN A N 1
ATOM 760 C CA . GLN A 1 97 ? -21.455 23.890 14.633 1.00 53.91 97 GLN A CA 1
ATOM 761 C C . GLN A 1 97 ? -20.161 23.113 14.905 1.00 53.91 97 GLN A C 1
ATOM 763 O O . GLN A 1 97 ? -20.049 21.959 14.493 1.00 53.91 97 GLN A O 1
ATOM 768 N N . MET A 1 98 ? -19.186 23.726 15.580 1.00 53.72 98 MET A N 1
ATOM 769 C CA . MET A 1 98 ? -17.867 23.138 15.821 1.00 53.72 98 MET A CA 1
ATOM 770 C C . MET A 1 98 ? -17.766 22.417 17.178 1.00 53.72 98 MET A C 1
ATOM 772 O O . MET A 1 98 ? -16.812 21.682 17.408 1.00 53.72 98 MET A O 1
ATOM 776 N N . ILE A 1 99 ? -18.727 22.627 18.084 1.00 54.44 99 ILE A N 1
ATOM 777 C CA . ILE A 1 99 ? -18.464 22.562 19.531 1.00 54.44 99 ILE A CA 1
ATOM 778 C C . ILE A 1 99 ? -19.414 21.630 20.315 1.00 54.44 99 ILE A C 1
ATOM 780 O O . ILE A 1 99 ? -19.162 21.307 21.466 1.00 54.44 99 ILE A O 1
ATOM 784 N N . ARG A 1 100 ? -20.507 21.131 19.748 1.00 53.56 100 ARG A N 1
ATOM 785 C CA . ARG A 1 100 ? -21.705 20.872 20.569 1.00 53.56 100 ARG A CA 1
ATOM 786 C C . ARG A 1 100 ? -21.948 19.485 21.182 1.00 53.56 100 ARG A C 1
ATOM 788 O O . ARG A 1 100 ? -23.102 19.079 21.222 1.00 53.56 100 ARG A O 1
ATOM 795 N N . THR A 1 101 ? -20.951 18.739 21.665 1.00 57.88 101 THR A N 1
ATOM 796 C CA . THR A 1 101 ? -21.253 17.331 22.029 1.00 57.88 101 THR A CA 1
ATOM 797 C C . THR A 1 101 ? -20.771 16.796 23.379 1.00 57.88 101 THR A C 1
ATOM 799 O O . THR A 1 101 ? -21.462 15.937 23.911 1.00 57.88 101 THR A O 1
ATOM 802 N N . GLU A 1 102 ? -19.680 17.278 23.990 1.00 63.12 102 GLU A N 1
ATOM 803 C CA . GLU A 1 102 ? -19.197 16.730 25.281 1.00 63.12 102 GLU A CA 1
ATOM 804 C C . GLU A 1 102 ? -18.422 17.784 26.107 1.00 63.12 102 GLU A C 1
ATOM 806 O O . GLU A 1 102 ? -17.510 18.424 25.581 1.00 63.12 102 GLU A O 1
ATOM 811 N N . GLU A 1 103 ? -18.731 17.952 27.403 1.00 63.53 103 GLU A N 1
ATOM 812 C CA . GLU A 1 103 ? -18.142 18.995 28.280 1.00 63.53 103 GLU A CA 1
ATOM 813 C C . GLU A 1 103 ? -16.607 18.935 28.374 1.00 63.53 103 GLU A C 1
ATOM 815 O O . GLU A 1 103 ? -15.933 19.965 28.388 1.00 63.53 103 GLU A O 1
ATOM 820 N N . HIS A 1 104 ? -16.025 17.735 28.359 1.00 70.12 104 HIS A N 1
ATOM 821 C CA . HIS A 1 104 ? -14.570 17.569 28.376 1.00 70.12 104 HIS A CA 1
ATOM 822 C C . HIS A 1 104 ? -13.904 18.083 27.085 1.00 70.12 104 HIS A C 1
ATOM 824 O O . HIS A 1 104 ? -12.829 18.686 27.114 1.00 70.12 104 HIS A O 1
ATOM 830 N N . PHE A 1 105 ? -14.549 17.892 25.931 1.00 66.81 105 PHE A N 1
ATOM 831 C CA . PHE A 1 105 ? -14.057 18.424 24.659 1.00 66.81 105 PHE A CA 1
ATOM 832 C C . PHE A 1 105 ? -14.193 19.945 24.596 1.00 66.81 105 PHE A C 1
ATOM 834 O O . PHE A 1 105 ? -13.283 20.617 24.108 1.00 66.81 105 PHE A O 1
ATOM 841 N N . MET A 1 106 ? -15.291 20.483 25.139 1.00 65.62 106 MET A N 1
ATOM 842 C CA . MET A 1 106 ? -15.516 21.925 25.280 1.00 65.62 106 MET A CA 1
ATOM 843 C C . MET A 1 106 ? -14.382 22.593 26.053 1.00 65.62 106 MET A C 1
ATOM 845 O O . MET A 1 106 ? -13.811 23.576 25.582 1.00 65.62 106 MET A O 1
ATOM 849 N N . ALA A 1 107 ? -14.048 22.046 27.225 1.00 69.25 107 ALA A N 1
ATOM 850 C CA . ALA A 1 107 ? -13.049 22.609 28.125 1.00 69.25 107 ALA A CA 1
ATOM 851 C C . ALA A 1 107 ? -11.649 22.634 27.496 1.00 69.25 107 ALA A C 1
ATOM 853 O O . ALA A 1 107 ? -10.921 23.611 27.641 1.00 69.25 107 ALA A O 1
ATOM 854 N N . ASN A 1 108 ? -11.289 21.591 26.743 1.00 70.38 108 ASN A N 1
ATOM 855 C CA . ASN A 1 108 ? -9.991 21.520 26.072 1.00 70.38 108 ASN A CA 1
ATOM 856 C C . ASN A 1 108 ? -9.911 22.412 24.824 1.00 70.38 108 ASN A C 1
ATOM 858 O O . ASN A 1 108 ? -8.827 22.856 24.451 1.00 70.38 108 ASN A O 1
ATOM 862 N N . PHE A 1 109 ? -11.038 22.683 24.162 1.00 71.38 109 PHE A N 1
ATOM 863 C CA . PHE A 1 109 ? -11.068 23.472 22.930 1.00 71.38 109 PHE A CA 1
ATOM 864 C C . PHE A 1 109 ? -11.325 24.973 23.163 1.00 71.38 109 PHE A C 1
ATOM 866 O O . PHE A 1 109 ? -10.909 25.797 22.341 1.00 71.38 109 PHE A O 1
ATOM 873 N N . SER A 1 110 ? -11.925 25.354 24.298 1.00 66.69 110 SER A N 1
ATOM 874 C CA . SER A 1 110 ? -12.236 26.749 24.648 1.00 66.69 110 SER A CA 1
ATOM 875 C C . SER A 1 110 ? -11.043 27.718 24.596 1.00 66.69 110 SER A C 1
ATOM 877 O O . SER A 1 110 ? -11.218 28.801 24.027 1.00 66.69 110 SER A O 1
ATOM 879 N N . PRO A 1 111 ? -9.806 27.362 25.018 1.00 73.19 111 PRO A N 1
ATOM 880 C CA . PRO A 1 111 ? -8.683 28.302 24.978 1.00 73.19 111 PRO A CA 1
ATOM 881 C C . PRO A 1 111 ? -8.286 28.691 23.548 1.00 73.19 111 PRO A C 1
ATOM 883 O O . PRO A 1 111 ? -7.756 29.777 23.316 1.00 73.19 111 PRO A O 1
ATOM 886 N N . SER A 1 112 ? -8.550 27.810 22.575 1.00 67.44 112 SER A N 1
ATOM 887 C CA . SER A 1 112 ? -8.281 28.087 21.160 1.00 67.44 112 SER A CA 1
ATOM 888 C C . SER A 1 112 ? -9.314 29.057 20.570 1.00 67.44 112 SER A C 1
ATOM 890 O O . SER A 1 112 ? -8.972 29.882 19.723 1.00 67.44 112 SER A O 1
ATOM 892 N N . LEU A 1 113 ? -10.568 29.001 21.030 1.00 64.88 113 LEU A N 1
ATOM 893 C CA . LEU A 1 113 ? -11.638 29.906 20.592 1.00 64.88 113 LEU A CA 1
ATOM 894 C C . LEU A 1 113 ? -11.445 31.326 21.116 1.00 64.88 113 LEU A C 1
ATOM 896 O O . LEU A 1 113 ? -11.604 32.283 20.358 1.00 64.88 113 LEU A O 1
ATOM 900 N N . GLU A 1 114 ? -11.040 31.467 22.379 1.00 66.69 114 GLU A N 1
ATOM 901 C CA . GLU A 1 114 ? -10.728 32.773 22.965 1.00 66.69 114 GLU A CA 1
ATOM 902 C C . GLU A 1 114 ? -9.630 33.505 22.186 1.00 66.69 114 GLU A C 1
ATOM 904 O O . GLU A 1 114 ? -9.691 34.720 22.011 1.00 66.69 114 GLU A O 1
ATOM 909 N N . GLU A 1 115 ? -8.626 32.778 21.691 1.00 66.38 115 GLU A N 1
ATOM 910 C CA . GLU A 1 115 ? -7.551 33.341 20.869 1.00 66.38 115 GLU A CA 1
ATOM 911 C C . GLU A 1 115 ? -8.081 33.874 19.528 1.00 66.38 115 GLU A C 1
ATOM 913 O O . GLU A 1 115 ? -7.636 34.917 19.053 1.00 66.38 115 GLU A O 1
ATOM 918 N N . CYS A 1 116 ? -9.098 33.223 18.959 1.00 58.12 116 CYS A N 1
ATOM 919 C CA . CYS A 1 116 ? -9.746 33.668 17.724 1.00 58.12 116 CYS A CA 1
ATOM 920 C C . CYS A 1 116 ? -10.609 34.912 17.938 1.00 58.12 116 CYS A C 1
ATOM 922 O O . CYS A 1 116 ? -10.631 35.799 17.083 1.00 58.12 116 CYS A O 1
ATOM 924 N N . GLN A 1 117 ? -11.283 34.999 19.088 1.00 57.25 117 GLN A N 1
ATOM 925 C CA . GLN A 1 117 ? -12.026 36.193 19.485 1.00 57.25 117 GLN A CA 1
ATOM 926 C C . GLN A 1 117 ? -11.081 37.371 19.769 1.00 57.25 117 GLN A C 1
ATOM 928 O O . GLN A 1 117 ? -11.328 38.479 19.294 1.00 57.25 117 GLN A O 1
ATOM 933 N N . LYS A 1 118 ? -9.959 37.128 20.462 1.00 62.06 118 LYS A N 1
ATOM 934 C CA . LYS A 1 118 ? -8.899 38.127 20.704 1.00 62.06 118 LYS A CA 1
ATOM 935 C C . LYS A 1 118 ? -8.258 38.622 19.406 1.00 62.06 118 LYS A C 1
ATOM 937 O O . LYS A 1 118 ? -7.911 39.793 19.317 1.00 62.06 118 LYS A O 1
ATOM 942 N N . ALA A 1 119 ? -8.140 37.761 18.396 1.00 54.53 119 ALA A N 1
ATOM 943 C CA . ALA A 1 119 ? -7.613 38.124 17.083 1.00 54.53 119 ALA A CA 1
ATOM 944 C C . ALA A 1 119 ? -8.606 38.907 16.192 1.00 54.53 119 ALA A C 1
ATOM 946 O O . ALA A 1 119 ? -8.227 39.284 15.087 1.00 54.53 119 ALA A O 1
ATOM 947 N N . GLN A 1 120 ? -9.847 39.163 16.648 1.00 45.72 120 GLN A N 1
ATOM 948 C CA . GLN A 1 120 ? -10.883 39.918 15.913 1.00 45.72 120 GLN A CA 1
ATOM 949 C C . GLN A 1 120 ? -11.149 39.380 14.493 1.00 45.72 120 GLN A C 1
ATOM 951 O O . GLN A 1 120 ? -11.413 40.126 13.552 1.00 45.72 120 GLN A O 1
ATOM 956 N N . ILE A 1 121 ? -11.078 38.060 14.321 1.00 42.66 121 ILE A N 1
ATOM 957 C CA . ILE A 1 121 ? -11.264 37.423 13.016 1.00 42.66 121 ILE A CA 1
ATOM 958 C C . ILE A 1 121 ? -12.739 37.066 12.852 1.00 42.66 121 ILE A C 1
ATOM 960 O O . ILE A 1 121 ? -13.197 36.010 13.302 1.00 42.66 121 ILE A O 1
ATOM 964 N N . PHE A 1 122 ? -13.465 37.975 12.204 1.00 40.66 122 PHE A N 1
ATOM 965 C CA . PHE A 1 122 ? -14.841 37.804 11.748 1.00 40.66 122 PHE A CA 1
ATOM 966 C C . PHE A 1 122 ? -14.817 37.665 10.227 1.00 40.66 122 PHE A C 1
ATOM 968 O O . PHE A 1 122 ? -14.492 38.612 9.514 1.00 40.66 122 PHE A O 1
ATOM 975 N N . THR A 1 123 ? -15.107 36.483 9.696 1.00 38.16 123 THR A N 1
ATOM 976 C CA . THR A 1 123 ? -15.178 36.298 8.245 1.00 38.16 123 THR A CA 1
ATOM 977 C C . THR A 1 123 ? -16.595 36.594 7.768 1.00 38.16 123 THR A C 1
ATOM 979 O O . THR A 1 123 ? -17.479 35.772 7.956 1.00 38.16 123 THR A O 1
ATOM 982 N N . GLN A 1 124 ? -16.805 37.758 7.145 1.00 29.42 124 GLN A N 1
ATOM 983 C CA . GLN A 1 124 ? -18.013 38.095 6.365 1.00 29.42 124 GLN A CA 1
ATOM 984 C C . GLN A 1 124 ? -17.863 37.747 4.869 1.00 29.42 124 GLN A C 1
ATOM 986 O O . GLN A 1 124 ? -18.587 38.262 4.019 1.00 29.42 124 GLN A O 1
ATOM 991 N N . ILE A 1 125 ? -16.880 36.921 4.505 1.00 31.64 125 ILE A N 1
ATOM 992 C CA . ILE A 1 125 ? -16.535 36.690 3.101 1.00 31.64 125 ILE A CA 1
ATOM 993 C C . ILE A 1 125 ? -17.293 35.462 2.599 1.00 31.64 125 ILE A C 1
ATOM 995 O O . ILE A 1 125 ? -16.881 34.325 2.824 1.00 31.64 125 ILE A O 1
ATOM 999 N N . GLN A 1 126 ? -18.389 35.707 1.880 1.00 33.31 126 GLN A N 1
ATOM 1000 C CA . GLN A 1 126 ? -19.044 34.698 1.055 1.00 33.31 126 GLN A CA 1
ATOM 1001 C C . GLN A 1 126 ? -18.105 34.285 -0.079 1.00 33.31 126 GLN A C 1
ATOM 1003 O O . GLN A 1 126 ? -17.690 35.119 -0.884 1.00 33.31 126 GLN A O 1
ATOM 1008 N N . VAL A 1 127 ? -17.793 32.994 -0.173 1.00 36.75 127 VAL A N 1
ATOM 1009 C CA . VAL A 1 127 ? -16.961 32.464 -1.257 1.00 36.75 127 VAL A CA 1
ATOM 1010 C C . VAL A 1 127 ? -17.752 31.445 -2.084 1.00 36.75 127 VAL A C 1
ATOM 1012 O O . VAL A 1 127 ? -18.284 30.475 -1.549 1.00 36.75 127 VAL A O 1
ATOM 1015 N N . LYS A 1 128 ? -17.818 31.643 -3.408 1.00 31.06 128 LYS A N 1
ATOM 1016 C CA . LYS A 1 128 ? -18.372 30.699 -4.407 1.00 31.06 128 LYS A CA 1
ATOM 1017 C C . LYS A 1 128 ? -17.292 30.393 -5.455 1.00 31.06 128 LYS A C 1
ATOM 1019 O O . LYS A 1 128 ? -16.671 31.335 -5.926 1.00 31.06 128 LYS A O 1
ATOM 1024 N N . GLU A 1 129 ? -16.951 29.154 -5.829 1.00 48.41 129 GLU A N 1
ATOM 1025 C CA . GLU A 1 129 ? -17.498 27.801 -5.584 1.00 48.41 129 GLU A CA 1
ATOM 1026 C C . GLU A 1 129 ? -16.565 26.959 -4.666 1.00 48.41 129 GLU A C 1
ATOM 1028 O O . GLU A 1 129 ? -15.786 26.117 -5.109 1.00 48.41 129 GLU A O 1
ATOM 1033 N N . TYR A 1 130 ? -16.627 27.227 -3.355 1.00 54.62 130 TYR A N 1
ATOM 1034 C CA . TYR A 1 130 ? -15.665 26.831 -2.313 1.00 54.62 130 TYR A CA 1
ATOM 1035 C C . TYR A 1 130 ? -16.306 25.910 -1.249 1.00 54.62 130 TYR A C 1
ATOM 1037 O O . TYR A 1 130 ? -16.429 26.274 -0.079 1.00 54.62 130 TYR A O 1
ATOM 1045 N N . ASN A 1 131 ? -16.748 24.704 -1.629 1.00 58.34 131 ASN A N 1
ATOM 1046 C CA . ASN A 1 131 ? -17.297 23.744 -0.661 1.00 58.34 131 ASN A CA 1
ATOM 1047 C C . ASN A 1 131 ? -16.170 23.043 0.116 1.00 58.34 131 ASN A C 1
ATOM 1049 O O . ASN A 1 131 ? -15.615 22.031 -0.315 1.00 58.34 131 ASN A O 1
ATOM 1053 N N . PHE A 1 132 ? -15.837 23.581 1.287 1.00 65.38 132 PHE A N 1
ATOM 1054 C CA . PHE A 1 132 ? -14.827 23.006 2.169 1.00 65.38 132 PHE A CA 1
ATOM 1055 C C . PHE A 1 132 ? -15.390 22.073 3.246 1.00 65.38 132 PHE A C 1
ATOM 1057 O O . PHE A 1 132 ? -14.632 21.623 4.107 1.00 65.38 132 PHE A O 1
ATOM 1064 N N . ARG A 1 133 ? -16.684 21.728 3.196 1.00 67.75 133 ARG A N 1
ATOM 1065 C CA . ARG A 1 133 ? -17.371 20.968 4.252 1.00 67.75 133 ARG A CA 1
ATOM 1066 C C . ARG A 1 133 ? -16.665 19.655 4.592 1.00 67.75 133 ARG A C 1
ATOM 1068 O O . ARG A 1 133 ? -16.370 19.404 5.760 1.00 67.75 133 ARG A O 1
ATOM 1075 N N . ALA A 1 134 ? -16.310 18.861 3.581 1.00 64.75 134 ALA A N 1
ATOM 1076 C CA . ALA A 1 134 ? -15.585 17.603 3.772 1.00 64.75 134 ALA A CA 1
ATOM 1077 C C . ALA A 1 134 ? -14.211 17.809 4.443 1.00 64.75 134 ALA A C 1
ATOM 1079 O O . ALA A 1 134 ? -13.801 17.021 5.296 1.00 64.75 134 ALA A O 1
ATOM 1080 N N . LYS A 1 135 ? -13.515 18.908 4.115 1.00 66.44 135 LYS A N 1
ATOM 1081 C CA . LYS A 1 135 ? -12.230 19.270 4.728 1.00 66.44 135 LYS A CA 1
ATOM 1082 C C . LYS A 1 135 ? -12.406 19.776 6.166 1.00 66.44 135 LYS A C 1
ATOM 1084 O O . LYS A 1 135 ? -11.574 19.431 7.004 1.00 66.44 135 LYS A O 1
ATOM 1089 N N . CYS A 1 136 ? -13.482 20.518 6.474 1.00 69.44 136 CYS A N 1
ATOM 1090 C CA . CYS A 1 136 ? -13.837 20.895 7.852 1.00 69.44 136 CYS A CA 1
ATOM 1091 C C . CYS A 1 136 ? -13.972 19.652 8.719 1.00 69.44 136 CYS A C 1
ATOM 1093 O O . CYS A 1 136 ? -13.368 19.561 9.781 1.00 69.44 136 CYS A O 1
ATOM 1095 N N . ILE A 1 137 ? -14.778 18.700 8.247 1.00 70.88 137 ILE A N 1
ATOM 1096 C CA . ILE A 1 137 ? -15.135 17.506 9.007 1.00 70.88 137 ILE A CA 1
ATOM 1097 C C . ILE A 1 137 ? -13.899 16.633 9.203 1.00 70.88 137 ILE A C 1
ATOM 1099 O O . ILE A 1 137 ? -13.658 16.145 10.302 1.00 70.88 137 ILE A O 1
ATOM 1103 N N . TYR A 1 138 ? -13.044 16.529 8.186 1.00 70.06 138 TYR A N 1
ATOM 1104 C CA . TYR A 1 138 ? -11.767 15.840 8.316 1.00 70.06 138 TYR A CA 1
ATOM 1105 C C . TYR A 1 138 ? -10.854 16.468 9.384 1.00 70.06 138 TYR A C 1
ATOM 1107 O O . TYR A 1 138 ? -10.323 15.758 10.238 1.00 70.06 138 TYR A O 1
ATOM 1115 N N . LEU A 1 139 ? -10.712 17.799 9.390 1.00 68.62 139 LEU A N 1
ATOM 1116 C CA . LEU A 1 139 ? -9.946 18.513 10.420 1.00 68.62 139 LEU A CA 1
ATOM 1117 C C . LEU A 1 139 ? -10.573 18.368 11.812 1.00 68.62 139 LEU A C 1
ATOM 1119 O O . LEU A 1 139 ? -9.848 18.161 12.784 1.00 68.62 139 LEU A O 1
ATOM 1123 N N . ALA A 1 140 ? -11.901 18.421 11.913 1.00 73.50 140 ALA A N 1
ATOM 1124 C CA . ALA A 1 140 ? -12.621 18.219 13.167 1.00 73.50 140 ALA A CA 1
ATOM 1125 C C . ALA A 1 140 ? -12.368 16.815 13.737 1.00 73.50 140 ALA A C 1
ATOM 1127 O O . ALA A 1 140 ? -12.059 16.678 14.918 1.00 73.50 140 ALA A O 1
ATOM 1128 N N . VAL A 1 141 ? -12.393 15.777 12.893 1.00 74.88 141 VAL A N 1
ATOM 1129 C CA . VAL A 1 141 ? -12.048 14.405 13.296 1.00 74.88 141 VAL A CA 1
ATOM 1130 C C . VAL A 1 141 ? -10.586 14.305 13.744 1.00 74.88 141 VAL A C 1
ATOM 1132 O O . VAL A 1 141 ? -10.304 13.645 14.744 1.00 74.88 141 VAL A O 1
ATOM 1135 N N . MET A 1 142 ? -9.652 14.984 13.067 1.00 71.25 142 MET A N 1
ATOM 1136 C CA . MET A 1 142 ? -8.248 15.026 13.498 1.00 71.25 142 MET A CA 1
ATOM 1137 C C . MET A 1 142 ? -8.096 15.646 14.891 1.00 71.25 142 MET A C 1
ATOM 1139 O O . MET A 1 142 ? -7.424 15.068 15.741 1.00 71.25 142 MET A O 1
ATOM 1143 N N . VAL A 1 143 ? -8.724 16.800 15.139 1.00 74.31 143 VAL A N 1
ATOM 1144 C CA . VAL A 1 143 ? -8.684 17.473 16.448 1.00 74.31 143 VAL A CA 1
ATOM 1145 C C . VAL A 1 143 ? -9.346 16.609 17.519 1.00 74.31 143 VAL A C 1
ATOM 1147 O O . VAL A 1 143 ? -8.764 16.420 18.585 1.00 74.31 143 VAL A O 1
ATOM 1150 N N . ARG A 1 144 ? -10.500 15.998 17.215 1.00 76.69 144 ARG A N 1
ATOM 1151 C CA . ARG A 1 144 ? -11.190 15.069 18.121 1.00 76.69 144 ARG A CA 1
ATOM 1152 C C . ARG A 1 144 ? -10.276 13.923 18.550 1.00 76.69 144 ARG A C 1
ATOM 1154 O O . ARG A 1 144 ? -10.200 13.625 19.736 1.00 76.69 144 ARG A O 1
ATOM 1161 N N . ARG A 1 145 ? -9.551 13.308 17.609 1.00 76.06 145 ARG A N 1
ATOM 1162 C CA . ARG A 1 145 ? -8.596 12.230 17.916 1.00 76.06 145 ARG A CA 1
ATOM 1163 C C . ARG A 1 145 ? -7.457 12.697 18.818 1.00 76.06 145 ARG A C 1
ATOM 1165 O O . ARG A 1 145 ? -7.078 11.961 19.718 1.00 76.06 145 ARG A O 1
ATOM 1172 N N . VAL A 1 146 ? -6.942 13.912 18.618 1.00 76.50 146 VAL A N 1
ATOM 1173 C CA . VAL A 1 146 ? -5.904 14.476 19.497 1.00 76.50 146 VAL A CA 1
ATOM 1174 C C . VAL A 1 146 ? -6.441 14.693 20.913 1.00 76.50 146 VAL A C 1
ATOM 1176 O O . VAL A 1 146 ? -5.754 14.348 21.869 1.00 76.50 146 VAL A O 1
ATOM 1179 N N . ILE A 1 147 ? -7.666 15.206 21.060 1.00 77.06 147 ILE A N 1
ATOM 1180 C CA . ILE A 1 147 ? -8.292 15.409 22.377 1.00 77.06 147 ILE A CA 1
ATOM 1181 C C . ILE A 1 147 ? -8.526 14.066 23.086 1.00 77.06 147 ILE A C 1
ATOM 1183 O O . ILE A 1 147 ? -8.180 13.924 24.256 1.00 77.06 147 ILE A O 1
ATOM 1187 N N . LEU A 1 148 ? -9.044 13.055 22.379 1.00 76.12 148 LEU A N 1
ATOM 1188 C CA . LEU A 1 148 ? -9.212 11.702 22.933 1.00 76.12 148 LEU A CA 1
ATOM 1189 C C . LEU A 1 148 ? -7.879 11.090 23.368 1.00 76.12 148 LEU A C 1
ATOM 1191 O O . LEU A 1 148 ? -7.788 10.482 24.434 1.00 76.12 148 LEU A O 1
ATOM 1195 N N . ALA A 1 149 ? -6.832 11.286 22.566 1.00 75.94 149 ALA A N 1
ATOM 1196 C CA . ALA A 1 149 ? -5.501 10.791 22.876 1.00 75.94 149 ALA A CA 1
ATOM 1197 C C . ALA A 1 149 ? -4.899 11.452 24.125 1.00 75.94 149 ALA A C 1
ATOM 1199 O O . ALA A 1 149 ? -4.136 10.797 24.824 1.00 75.94 149 ALA A O 1
ATOM 1200 N N . GLN A 1 150 ? -5.246 12.707 24.435 1.00 74.94 150 GLN A N 1
ATOM 1201 C CA . GLN A 1 150 ? -4.813 13.364 25.676 1.00 74.94 150 GLN A CA 1
ATOM 1202 C C . GLN A 1 150 ? -5.472 12.767 26.925 1.00 74.94 150 GLN A C 1
ATOM 1204 O O . GLN A 1 150 ? -4.839 12.740 27.976 1.00 74.94 150 GLN A O 1
ATOM 1209 N N . GLY A 1 151 ? -6.720 12.301 26.816 1.00 70.38 151 GLY A N 1
ATOM 1210 C CA . GLY A 1 151 ? -7.444 11.691 27.933 1.00 70.38 151 GLY A CA 1
ATOM 1211 C C . GLY A 1 151 ? -7.027 10.244 28.192 1.00 70.38 151 GLY A C 1
ATOM 1212 O O . GLY A 1 151 ? -6.659 9.890 29.307 1.00 70.38 151 GLY A O 1
ATOM 1213 N N . GLU A 1 152 ? -7.059 9.401 27.156 1.00 66.31 152 GLU A N 1
ATOM 1214 C CA . GLU A 1 152 ? -6.859 7.950 27.303 1.00 66.31 152 GLU A CA 1
ATOM 1215 C C . GLU A 1 152 ? -5.432 7.475 26.973 1.00 66.31 152 GLU A C 1
ATOM 1217 O O . GLU A 1 152 ? -5.153 6.280 27.055 1.00 66.31 152 GLU A O 1
ATOM 1222 N N . ASN A 1 153 ? -4.525 8.371 26.554 1.00 60.97 153 ASN A N 1
ATOM 1223 C CA . ASN A 1 153 ? -3.177 8.036 26.062 1.00 60.97 153 ASN A CA 1
ATOM 1224 C C . ASN A 1 153 ? -3.159 6.934 24.981 1.00 60.97 153 ASN A C 1
ATOM 1226 O O . ASN A 1 153 ? -2.155 6.243 24.788 1.00 60.97 153 ASN A O 1
ATOM 1230 N N . LYS A 1 154 ? -4.259 6.780 24.230 1.00 71.25 154 LYS A N 1
ATOM 1231 C CA . LYS A 1 154 ? -4.343 5.848 23.104 1.00 71.25 154 LYS A CA 1
ATOM 1232 C C . LYS A 1 154 ? -3.628 6.426 21.899 1.00 71.25 154 LYS A C 1
ATOM 1234 O O . LYS A 1 154 ? -4.067 7.362 21.227 1.00 71.25 154 LYS A O 1
ATOM 1239 N N . VAL A 1 155 ? -2.471 5.846 21.653 1.00 76.44 155 VAL A N 1
ATOM 1240 C CA . VAL A 1 155 ? -1.562 6.255 20.605 1.00 76.44 155 VAL A CA 1
ATOM 1241 C C . VAL A 1 155 ? -1.505 5.173 19.549 1.00 76.44 155 VAL A C 1
ATOM 1243 O O . VAL A 1 155 ? -1.235 4.017 19.862 1.00 76.44 155 VAL A O 1
ATOM 1246 N N . ASP A 1 156 ? -1.644 5.579 18.291 1.00 76.12 156 ASP A N 1
ATOM 1247 C CA . ASP A 1 156 ? -1.356 4.704 17.165 1.00 76.12 156 ASP A CA 1
ATOM 1248 C C . ASP A 1 156 ? 0.124 4.321 17.138 1.00 76.12 156 ASP A C 1
ATOM 1250 O O . ASP A 1 156 ? 1.016 5.181 17.075 1.00 76.12 156 ASP A O 1
ATOM 1254 N N . ASP A 1 157 ? 0.373 3.016 17.117 1.00 75.56 157 ASP A N 1
ATOM 1255 C CA . ASP A 1 157 ? 1.703 2.480 16.900 1.00 75.56 157 ASP A CA 1
ATOM 1256 C C . ASP A 1 157 ? 2.143 2.729 15.449 1.00 75.56 157 ASP A C 1
ATOM 1258 O O . ASP A 1 157 ? 1.475 2.371 14.471 1.00 75.56 157 ASP A O 1
ATOM 1262 N N . ARG A 1 158 ? 3.316 3.348 15.309 1.00 73.56 158 ARG A N 1
ATOM 1263 C CA . ARG A 1 158 ? 3.961 3.552 14.010 1.00 73.56 158 ARG A CA 1
ATOM 1264 C C . ARG A 1 158 ? 4.431 2.216 13.443 1.00 73.56 158 ARG A C 1
ATOM 1266 O O . ARG A 1 158 ? 4.387 2.002 12.234 1.00 73.56 158 ARG A O 1
ATOM 1273 N N . ASP A 1 159 ? 4.872 1.304 14.298 1.00 79.19 159 ASP A N 1
ATOM 1274 C CA . ASP A 1 159 ? 5.464 0.049 13.863 1.00 79.19 159 ASP A CA 1
ATOM 1275 C C . ASP A 1 159 ? 4.445 -1.026 13.482 1.00 79.19 159 ASP A C 1
ATOM 1277 O O . ASP A 1 159 ? 4.822 -2.024 12.859 1.00 79.19 159 ASP A O 1
ATOM 1281 N N . TYR A 1 160 ? 3.156 -0.764 13.707 1.00 82.12 160 TYR A N 1
ATOM 1282 C CA . TYR A 1 160 ? 2.061 -1.582 13.212 1.00 82.12 160 TYR A CA 1
ATOM 1283 C C . TYR A 1 160 ? 2.083 -1.700 11.679 1.00 82.12 160 TYR A C 1
ATOM 1285 O O . TYR A 1 160 ? 1.979 -0.715 10.942 1.00 82.12 160 TYR A O 1
ATOM 1293 N N . TYR A 1 161 ? 2.187 -2.931 11.171 1.00 78.06 161 TYR A N 1
ATOM 1294 C CA . TYR A 1 161 ? 2.374 -3.180 9.738 1.00 78.06 161 TYR A CA 1
ATOM 1295 C C . TYR A 1 161 ? 1.169 -2.811 8.873 1.00 78.06 161 TYR A C 1
ATOM 1297 O O . TYR A 1 161 ? 1.356 -2.467 7.709 1.00 78.06 161 TYR A O 1
ATOM 1305 N N . GLY A 1 162 ? -0.042 -2.755 9.437 1.00 75.25 162 GLY A N 1
ATOM 1306 C CA . GLY A 1 162 ? -1.205 -2.227 8.718 1.00 75.25 162 GLY A CA 1
ATOM 1307 C C . GLY A 1 162 ? -1.125 -0.719 8.437 1.00 75.25 162 GLY A C 1
ATOM 1308 O O . GLY A 1 162 ? -1.862 -0.226 7.585 1.00 75.25 162 GLY A O 1
ATOM 1309 N N . ASN A 1 163 ? -0.196 0.009 9.070 1.00 75.88 163 ASN A N 1
ATOM 1310 C CA . ASN A 1 163 ? 0.108 1.415 8.771 1.00 75.88 163 ASN A CA 1
ATOM 1311 C C . ASN A 1 163 ? 1.277 1.574 7.793 1.00 75.88 163 ASN A C 1
ATOM 1313 O O . ASN A 1 163 ? 1.501 2.672 7.279 1.00 75.88 163 ASN A O 1
ATOM 1317 N N . LYS A 1 164 ? 2.016 0.494 7.523 1.00 75.19 164 LYS A N 1
ATOM 1318 C CA . LYS A 1 164 ? 3.128 0.492 6.576 1.00 75.19 164 LYS A CA 1
ATOM 1319 C C . LYS A 1 164 ? 2.630 0.099 5.187 1.00 75.19 164 LYS A C 1
ATOM 1321 O O . LYS A 1 164 ? 1.630 -0.601 5.033 1.00 75.19 164 LYS A O 1
ATOM 1326 N N . ARG A 1 165 ? 3.296 0.599 4.157 1.00 75.50 165 ARG A N 1
ATOM 1327 C CA . ARG A 1 165 ? 2.973 0.345 2.748 1.00 75.50 165 ARG A CA 1
ATOM 1328 C C . ARG A 1 165 ? 4.240 -0.014 2.010 1.00 75.50 165 ARG A C 1
ATOM 1330 O O . ARG A 1 165 ? 5.241 0.648 2.244 1.00 75.50 165 ARG A O 1
ATOM 1337 N N . LEU A 1 166 ? 4.206 -1.016 1.140 1.00 77.25 166 LEU A N 1
ATOM 1338 C CA . LEU A 1 166 ? 5.349 -1.312 0.276 1.00 77.25 166 LEU A CA 1
ATOM 1339 C C . LEU A 1 166 ? 5.245 -0.493 -1.015 1.00 77.25 166 LEU A C 1
ATOM 1341 O O . LEU A 1 166 ? 4.148 -0.210 -1.487 1.00 77.25 166 LEU A O 1
ATOM 1345 N N . GLU A 1 167 ? 6.374 -0.101 -1.586 1.00 77.94 167 GLU A N 1
ATOM 1346 C CA . GLU A 1 167 ? 6.443 0.457 -2.937 1.00 77.94 167 GLU A CA 1
ATOM 1347 C C . GLU A 1 167 ? 7.100 -0.568 -3.856 1.00 77.94 167 GLU A C 1
ATOM 1349 O O . GLU A 1 167 ? 8.259 -0.921 -3.653 1.00 77.94 167 GLU A O 1
ATOM 1354 N N . LEU A 1 168 ? 6.363 -1.046 -4.859 1.00 81.56 168 LEU A N 1
ATOM 1355 C CA . LEU A 1 168 ? 6.862 -2.049 -5.802 1.00 81.56 168 LEU A CA 1
ATOM 1356 C C . LEU A 1 168 ? 7.699 -1.431 -6.927 1.00 81.56 168 LEU A C 1
ATOM 1358 O O . LEU A 1 168 ? 7.564 -0.255 -7.273 1.00 81.56 168 LEU A O 1
ATOM 1362 N N . ALA A 1 169 ? 8.444 -2.304 -7.607 1.00 84.06 169 ALA A N 1
ATOM 1363 C CA . ALA A 1 169 ? 9.115 -2.063 -8.882 1.00 84.06 169 ALA A CA 1
ATOM 1364 C C . ALA A 1 169 ? 8.326 -1.166 -9.855 1.00 84.06 169 ALA A C 1
ATOM 1366 O O . ALA A 1 169 ? 8.836 -0.153 -10.329 1.00 84.06 169 ALA A O 1
ATOM 1367 N N . GLY A 1 170 ? 7.070 -1.523 -10.146 1.00 83.75 170 GLY A N 1
ATOM 1368 C CA . GLY A 1 170 ? 6.244 -0.802 -11.118 1.00 83.75 170 GLY A CA 1
ATOM 1369 C C . GLY A 1 170 ? 5.889 0.620 -10.683 1.00 83.75 170 GLY A C 1
ATOM 1370 O O . GLY A 1 170 ? 5.905 1.534 -11.503 1.00 83.75 170 GLY A O 1
ATOM 1371 N N . GLN A 1 171 ? 5.628 0.829 -9.391 1.00 80.38 171 GLN A N 1
ATOM 1372 C CA . GLN A 1 171 ? 5.300 2.150 -8.845 1.00 80.38 171 GLN A CA 1
ATOM 1373 C C . GLN A 1 171 ? 6.517 3.072 -8.877 1.00 80.38 171 GLN A C 1
ATOM 1375 O O . GLN A 1 171 ? 6.415 4.220 -9.307 1.00 80.38 171 GLN A O 1
ATOM 1380 N N . LEU A 1 172 ? 7.682 2.543 -8.498 1.00 82.12 172 LEU A N 1
ATOM 1381 C CA . LEU A 1 172 ? 8.949 3.254 -8.594 1.00 82.12 172 LEU A CA 1
ATOM 1382 C C . LEU A 1 172 ? 9.242 3.628 -10.059 1.00 82.12 172 LEU A C 1
ATOM 1384 O O . LEU A 1 172 ? 9.401 4.806 -10.378 1.00 82.12 172 LEU A O 1
ATOM 1388 N N . LEU A 1 173 ? 9.222 2.662 -10.981 1.00 87.06 173 LEU A N 1
ATOM 1389 C CA . LEU A 1 173 ? 9.490 2.925 -12.400 1.00 87.06 173 LEU A CA 1
ATOM 1390 C C . LEU A 1 173 ? 8.489 3.906 -13.022 1.00 87.06 173 LEU A C 1
ATOM 1392 O O . LEU A 1 173 ? 8.886 4.728 -13.843 1.00 87.06 173 LEU A O 1
ATOM 1396 N N . SER A 1 174 ? 7.219 3.864 -12.611 1.00 87.56 174 SER A N 1
ATOM 1397 C CA . SER A 1 174 ? 6.198 4.824 -13.044 1.00 87.56 174 SER A CA 1
ATOM 1398 C C . SER A 1 174 ? 6.566 6.257 -12.647 1.00 87.56 174 SER A C 1
ATOM 1400 O O . SER A 1 174 ? 6.563 7.151 -13.493 1.00 87.56 174 SER A O 1
ATOM 1402 N N . LEU A 1 175 ? 6.976 6.479 -11.392 1.00 85.44 175 LEU A N 1
ATOM 1403 C CA . LEU A 1 175 ? 7.449 7.791 -10.936 1.00 85.44 175 LEU A CA 1
ATOM 1404 C C . LEU A 1 175 ? 8.676 8.263 -11.728 1.00 85.44 175 LEU A C 1
ATOM 1406 O O . LEU A 1 175 ? 8.714 9.413 -12.167 1.00 85.44 175 LEU A O 1
ATOM 1410 N N . LEU A 1 176 ? 9.643 7.367 -11.952 1.00 86.81 176 LEU A N 1
ATOM 1411 C CA . LEU A 1 176 ? 10.855 7.666 -12.714 1.00 86.81 176 LEU A CA 1
ATOM 1412 C C . LEU A 1 176 ? 10.543 8.068 -14.159 1.00 86.81 176 LEU A C 1
ATOM 1414 O O . LEU A 1 176 ? 10.998 9.110 -14.636 1.00 86.81 176 LEU A O 1
ATOM 1418 N N . PHE A 1 177 ? 9.726 7.268 -14.839 1.00 91.12 177 PHE A N 1
ATOM 1419 C CA . PHE A 1 177 ? 9.353 7.495 -16.227 1.00 91.12 177 PHE A CA 1
ATOM 1420 C C . PHE A 1 177 ? 8.552 8.787 -16.400 1.00 91.12 177 PHE A C 1
ATOM 1422 O O . PHE A 1 177 ? 8.846 9.571 -17.299 1.00 91.12 177 PHE A O 1
ATOM 1429 N N . VAL A 1 178 ? 7.583 9.056 -15.518 1.00 90.12 178 VAL A N 1
ATOM 1430 C CA . VAL A 1 178 ? 6.773 10.284 -15.567 1.00 90.12 178 VAL A CA 1
ATOM 1431 C C . VAL A 1 178 ? 7.648 11.533 -15.465 1.00 90.12 178 VAL A C 1
ATOM 1433 O O . VAL A 1 178 ? 7.409 12.510 -16.178 1.00 90.12 178 VAL A O 1
ATOM 1436 N N . ASP A 1 179 ? 8.665 11.523 -14.608 1.00 88.00 179 ASP A N 1
ATOM 1437 C CA . ASP A 1 179 ? 9.559 12.668 -14.457 1.00 88.00 179 ASP A CA 1
ATOM 1438 C C . ASP A 1 179 ? 10.503 12.836 -15.655 1.00 88.00 179 ASP A C 1
ATOM 1440 O O . ASP A 1 179 ? 10.683 13.962 -16.130 1.00 88.00 179 ASP A O 1
ATOM 1444 N N . LEU A 1 180 ? 11.056 11.746 -16.198 1.00 90.25 180 LEU A N 1
ATOM 1445 C CA . LEU A 1 180 ? 11.844 11.790 -17.437 1.00 90.25 180 LEU A CA 1
ATOM 1446 C C . LEU A 1 180 ? 11.004 12.290 -18.617 1.00 90.25 180 LEU A C 1
ATOM 1448 O O . LEU A 1 180 ? 11.457 13.143 -19.379 1.00 90.25 180 LEU A O 1
ATOM 1452 N N . PHE A 1 181 ? 9.756 11.840 -18.720 1.00 92.56 181 PHE A N 1
ATOM 1453 C CA . PHE A 1 181 ? 8.837 12.251 -19.775 1.00 92.56 181 PHE A CA 1
ATOM 1454 C C . PHE A 1 181 ? 8.430 13.728 -19.654 1.00 92.56 181 PHE A C 1
ATOM 1456 O O . PHE A 1 181 ? 8.360 14.448 -20.648 1.00 92.56 181 PHE A O 1
ATOM 1463 N N . LYS A 1 182 ? 8.237 14.239 -18.430 1.00 91.50 182 LYS A N 1
ATOM 1464 C CA . LYS A 1 182 ? 8.029 15.680 -18.200 1.00 91.50 182 LYS A CA 1
ATOM 1465 C C . LYS A 1 182 ? 9.251 16.506 -18.592 1.00 91.50 182 LYS A C 1
ATOM 1467 O O . LYS A 1 182 ? 9.081 17.568 -19.189 1.00 91.50 182 LYS A O 1
ATOM 1472 N N . LYS A 1 183 ? 10.465 16.038 -18.272 1.00 89.88 183 LYS A N 1
ATOM 1473 C CA . LYS A 1 183 ? 11.714 16.698 -18.689 1.00 89.88 183 LYS A CA 1
ATOM 1474 C C . LYS A 1 183 ? 11.823 16.732 -20.214 1.00 89.88 183 LYS A C 1
ATOM 1476 O O . LYS A 1 183 ? 12.027 17.814 -20.758 1.00 89.88 183 LYS A O 1
ATOM 1481 N N . PHE A 1 184 ? 11.562 15.606 -20.874 1.00 92.56 184 PHE A N 1
ATOM 1482 C CA . PHE A 1 184 ? 11.512 15.496 -22.332 1.00 92.56 184 PHE A CA 1
ATOM 1483 C C . PHE A 1 184 ? 10.530 16.504 -22.953 1.00 92.56 184 PHE A C 1
ATOM 1485 O O . PHE A 1 184 ? 10.923 17.316 -23.789 1.00 92.56 184 PHE A O 1
ATOM 1492 N N . ASN A 1 185 ? 9.288 16.566 -22.460 1.00 93.06 185 ASN A N 1
ATOM 1493 C CA . ASN A 1 185 ? 8.295 17.535 -22.941 1.00 93.06 185 ASN A CA 1
ATOM 1494 C C . ASN A 1 185 ? 8.710 18.991 -22.683 1.00 93.06 185 ASN A C 1
ATOM 1496 O O . ASN A 1 185 ? 8.499 19.858 -23.529 1.00 93.06 185 ASN A O 1
ATOM 1500 N N . SER A 1 186 ? 9.313 19.278 -21.525 1.00 92.00 186 SER A N 1
ATOM 1501 C CA . SER A 1 186 ? 9.796 20.626 -21.207 1.00 92.00 186 SER A CA 1
ATOM 1502 C C . SER A 1 186 ? 10.942 21.065 -22.118 1.00 92.00 186 SER A C 1
ATOM 1504 O O . SER A 1 186 ? 11.059 22.245 -22.437 1.00 92.00 186 SER A O 1
ATOM 1506 N N . GLU A 1 187 ? 11.775 20.126 -22.556 1.00 91.19 187 GLU A N 1
ATOM 1507 C CA . GLU A 1 187 ? 12.886 20.393 -23.455 1.00 91.19 187 GLU A CA 1
ATOM 1508 C C . GLU A 1 187 ? 12.425 20.564 -24.901 1.00 91.19 187 GLU A C 1
ATOM 1510 O O . GLU A 1 187 ? 12.819 21.534 -25.544 1.00 91.19 187 GLU A O 1
ATOM 1515 N N . LEU A 1 188 ? 11.509 19.713 -25.373 1.00 91.06 188 LEU A N 1
ATOM 1516 C CA . LEU A 1 188 ? 10.841 19.911 -26.660 1.00 91.06 188 LEU A CA 1
ATOM 1517 C C . LEU A 1 188 ? 10.149 21.273 -26.725 1.00 91.06 188 LEU A C 1
ATOM 1519 O O . LEU A 1 188 ? 10.295 21.990 -27.714 1.00 91.06 188 LEU A O 1
ATOM 1523 N N . LYS A 1 189 ? 9.463 21.668 -25.644 1.00 91.81 189 LYS A N 1
ATOM 1524 C CA . LYS A 1 189 ? 8.861 22.997 -25.539 1.00 91.81 189 LYS A CA 1
ATOM 1525 C C . LYS A 1 189 ? 9.914 24.105 -25.651 1.00 91.81 189 LYS A C 1
ATOM 1527 O O . LYS A 1 189 ? 9.731 25.014 -26.446 1.00 91.81 189 LYS A O 1
ATOM 1532 N N . LYS A 1 190 ? 11.039 24.011 -24.930 1.00 91.75 190 LYS A N 1
ATOM 1533 C CA . LYS A 1 190 ? 12.134 24.998 -25.027 1.00 91.75 190 LYS A CA 1
ATOM 1534 C C . LYS A 1 190 ? 12.697 25.115 -26.445 1.00 91.75 190 LYS A C 1
ATOM 1536 O O . LYS A 1 190 ? 12.956 26.224 -26.897 1.00 91.75 190 LYS A O 1
ATOM 1541 N N . ILE A 1 191 ? 12.887 23.994 -27.140 1.00 89.56 191 ILE A N 1
ATOM 1542 C CA . ILE A 1 191 ? 13.378 23.975 -28.526 1.00 89.56 191 ILE A CA 1
ATOM 1543 C C . ILE A 1 191 ? 12.360 24.649 -29.456 1.00 89.56 191 ILE A C 1
ATOM 1545 O O . ILE A 1 191 ? 12.726 25.498 -30.268 1.00 89.56 191 ILE A O 1
ATOM 1549 N N . SER A 1 192 ? 11.080 24.316 -29.290 1.00 87.38 192 SER A N 1
ATOM 1550 C CA . SER A 1 192 ? 9.967 24.918 -30.027 1.00 87.38 192 SER A CA 1
ATOM 1551 C C . SER A 1 192 ? 9.912 26.436 -29.821 1.00 87.38 192 SER A C 1
ATOM 1553 O O . SER A 1 192 ? 9.919 27.191 -30.791 1.00 87.38 192 SER A O 1
ATOM 1555 N N . ASP A 1 193 ? 9.958 26.891 -28.568 1.00 90.50 193 ASP A N 1
ATOM 1556 C CA . ASP A 1 193 ? 9.917 28.310 -28.198 1.00 90.50 193 ASP A CA 1
ATOM 1557 C C . ASP A 1 193 ? 11.137 29.093 -28.730 1.00 90.50 193 ASP A C 1
ATOM 1559 O O . ASP A 1 193 ? 11.047 30.297 -28.946 1.00 90.50 193 ASP A O 1
ATOM 1563 N N . GLN A 1 194 ? 12.278 28.436 -28.980 1.00 87.69 194 GLN A N 1
ATOM 1564 C CA . GLN A 1 194 ? 13.474 29.064 -29.564 1.00 87.69 194 GLN A CA 1
ATOM 1565 C C . GLN A 1 194 ? 13.453 29.144 -31.097 1.00 87.69 194 GLN A C 1
ATOM 1567 O O . GLN A 1 194 ? 14.091 30.034 -31.671 1.00 87.69 194 GLN A O 1
ATOM 1572 N N . ILE A 1 195 ? 12.796 28.192 -31.767 1.00 86.00 195 ILE A N 1
ATOM 1573 C CA . ILE A 1 195 ? 12.824 28.057 -33.231 1.00 86.00 195 ILE A CA 1
ATOM 1574 C C . ILE A 1 195 ? 11.626 28.754 -33.882 1.00 86.00 195 ILE A C 1
ATOM 1576 O O . ILE A 1 195 ? 11.822 29.435 -34.884 1.00 86.00 195 ILE A O 1
ATOM 1580 N N . ILE A 1 196 ? 10.426 28.650 -33.300 1.00 84.25 196 ILE A N 1
ATOM 1581 C CA . ILE A 1 196 ? 9.194 29.271 -33.818 1.00 84.25 196 ILE A CA 1
ATOM 1582 C C . ILE A 1 196 ? 9.293 30.797 -34.000 1.00 84.25 196 ILE A C 1
ATOM 1584 O O . ILE A 1 196 ? 8.865 31.277 -35.048 1.00 84.25 196 ILE A O 1
ATOM 1588 N N . PRO A 1 197 ? 9.844 31.593 -33.059 1.00 86.00 197 PRO A N 1
ATOM 1589 C CA . PRO A 1 197 ? 9.891 33.045 -33.238 1.00 86.00 197 PRO A CA 1
ATOM 1590 C C . PRO A 1 197 ? 10.893 33.496 -34.313 1.00 86.00 197 PRO A C 1
ATOM 1592 O O . PRO A 1 197 ? 10.887 34.661 -34.704 1.00 86.00 197 PRO A O 1
ATOM 1595 N N . LYS A 1 198 ? 11.769 32.609 -34.803 1.00 83.25 198 LYS A N 1
ATOM 1596 C CA . LYS A 1 198 ? 12.717 32.935 -35.874 1.00 83.25 198 LYS A CA 1
ATOM 1597 C C . LYS A 1 198 ? 12.020 32.747 -37.220 1.00 83.25 198 LYS A C 1
ATOM 1599 O O . LYS A 1 198 ? 11.659 31.625 -37.562 1.00 83.25 198 LYS A O 1
ATOM 1604 N N . GLN A 1 199 ? 11.871 33.819 -38.003 1.00 69.31 199 GLN A N 1
ATOM 1605 C CA . GLN A 1 199 ? 11.294 33.722 -39.349 1.00 69.31 199 GLN A CA 1
ATOM 1606 C C . GLN A 1 199 ? 12.120 32.762 -40.217 1.00 69.31 199 GLN A C 1
ATOM 1608 O O . GLN A 1 199 ? 13.275 33.026 -40.555 1.00 69.31 199 GLN A O 1
ATOM 1613 N N . ARG A 1 200 ? 11.520 31.623 -40.565 1.00 72.00 200 ARG A N 1
ATOM 1614 C CA . ARG A 1 200 ? 12.047 30.629 -41.503 1.00 72.00 200 ARG A CA 1
ATOM 1615 C C . ARG A 1 200 ? 10.931 30.238 -42.466 1.00 72.00 200 ARG A C 1
ATOM 1617 O O . ARG A 1 200 ? 9.784 30.117 -42.057 1.00 72.00 200 ARG A O 1
ATOM 1624 N N . ALA A 1 201 ? 11.282 30.014 -43.731 1.00 67.25 201 ALA A N 1
ATOM 1625 C CA . ALA A 1 201 ? 10.332 29.581 -44.761 1.00 67.25 201 ALA A CA 1
ATOM 1626 C C . ALA A 1 201 ? 9.824 28.140 -44.547 1.00 67.25 201 ALA A C 1
ATOM 1628 O O . ALA A 1 201 ? 8.757 27.777 -45.031 1.00 67.25 201 ALA A O 1
ATOM 1629 N N . ALA A 1 202 ? 10.586 27.315 -43.821 1.00 76.81 202 ALA A N 1
ATOM 1630 C CA . ALA A 1 202 ? 10.229 25.933 -43.525 1.00 76.81 202 ALA A CA 1
ATOM 1631 C C . ALA A 1 202 ? 9.377 25.833 -42.253 1.00 76.81 202 ALA A C 1
ATOM 1633 O O . ALA A 1 202 ? 9.732 26.397 -41.216 1.00 76.81 202 ALA A O 1
ATOM 1634 N N . GLN A 1 203 ? 8.294 25.054 -42.325 1.00 77.50 203 GLN A N 1
ATOM 1635 C CA . GLN A 1 203 ? 7.486 24.702 -41.159 1.00 77.50 203 GLN A CA 1
ATOM 1636 C C . GLN A 1 203 ? 8.317 23.899 -40.148 1.00 77.50 203 GLN A C 1
ATOM 1638 O O . GLN A 1 203 ? 9.158 23.075 -40.517 1.00 77.50 203 GLN A O 1
ATOM 1643 N N . PHE A 1 204 ? 8.094 24.163 -38.861 1.00 80.25 204 PHE A N 1
ATOM 1644 C CA . PHE A 1 204 ? 8.795 23.488 -37.775 1.00 80.25 204 PHE A CA 1
ATOM 1645 C C . PHE A 1 204 ? 8.315 22.039 -37.634 1.00 80.25 204 PHE A C 1
ATOM 1647 O O . PHE A 1 204 ? 7.135 21.794 -37.397 1.00 80.25 204 PHE A O 1
ATOM 1654 N N . ASP A 1 205 ? 9.245 21.091 -37.744 1.00 84.75 205 ASP A N 1
ATOM 1655 C CA . ASP A 1 205 ? 8.985 19.664 -37.562 1.00 84.75 205 ASP A CA 1
ATOM 1656 C C . ASP A 1 205 ? 9.554 19.190 -36.219 1.00 84.75 205 ASP A C 1
ATOM 1658 O O . ASP A 1 205 ? 10.770 19.138 -36.014 1.00 84.75 205 ASP A O 1
ATOM 1662 N N . ILE A 1 206 ? 8.657 18.836 -35.298 1.00 85.31 206 ILE A N 1
ATOM 1663 C CA . ILE A 1 206 ? 8.994 18.386 -33.942 1.00 85.31 206 ILE A CA 1
ATOM 1664 C C . ILE A 1 206 ? 9.711 17.033 -33.964 1.00 85.31 206 ILE A C 1
ATOM 1666 O O . ILE A 1 206 ? 10.563 16.786 -33.109 1.00 85.31 206 ILE A O 1
ATOM 1670 N N . VAL A 1 207 ? 9.407 16.159 -34.931 1.00 88.31 207 VAL A N 1
ATOM 1671 C CA . VAL A 1 207 ? 9.926 14.781 -34.966 1.00 88.31 207 VAL A CA 1
ATOM 1672 C C . VAL A 1 207 ? 11.451 14.782 -35.069 1.00 88.31 207 VAL A C 1
ATOM 1674 O O . VAL A 1 207 ? 12.119 14.003 -34.393 1.00 88.31 207 VAL A O 1
ATOM 1677 N N . LYS A 1 208 ? 12.018 15.741 -35.810 1.00 86.31 208 LYS A N 1
ATOM 1678 C CA . LYS A 1 208 ? 13.473 15.923 -35.959 1.00 86.31 208 LYS A CA 1
ATOM 1679 C C . LYS A 1 208 ? 14.185 16.302 -34.659 1.00 86.31 208 LYS A C 1
ATOM 1681 O O . LYS A 1 208 ? 15.396 16.137 -34.555 1.00 86.31 208 LYS A O 1
ATOM 1686 N N . HIS A 1 209 ? 13.449 16.812 -33.676 1.00 85.19 209 HIS A N 1
ATOM 1687 C CA . HIS A 1 209 ? 13.985 17.258 -32.393 1.00 85.19 209 HIS A CA 1
ATOM 1688 C C . HIS A 1 209 ? 13.675 16.289 -31.240 1.00 85.19 209 HIS A C 1
ATOM 1690 O O . HIS A 1 209 ? 14.065 16.550 -30.100 1.00 85.19 209 HIS A O 1
ATOM 1696 N N . MET A 1 210 ? 13.023 15.152 -31.514 1.00 88.94 210 MET A N 1
ATOM 1697 C CA . MET A 1 210 ? 12.763 14.111 -30.517 1.00 88.94 210 MET A CA 1
ATOM 1698 C C . MET A 1 210 ? 14.026 13.298 -30.215 1.00 88.94 210 MET A C 1
ATOM 1700 O O . MET A 1 210 ? 14.322 12.296 -30.863 1.00 88.94 210 MET A O 1
ATOM 1704 N N . ARG A 1 211 ? 14.768 13.707 -29.183 1.00 86.75 211 ARG A N 1
ATOM 1705 C CA . ARG A 1 211 ? 15.947 12.970 -28.705 1.00 86.75 211 ARG A CA 1
ATOM 1706 C C . ARG A 1 211 ? 15.541 11.779 -27.838 1.00 86.75 211 ARG A C 1
ATOM 1708 O O . ARG A 1 211 ? 15.142 11.949 -26.688 1.00 86.75 211 ARG A O 1
ATOM 1715 N N . GLN A 1 212 ? 15.682 10.573 -28.379 1.00 89.31 212 GLN A N 1
ATOM 1716 C CA . GLN A 1 212 ? 15.346 9.323 -27.685 1.00 89.31 212 GLN A CA 1
ATOM 1717 C C . GLN A 1 212 ? 16.289 9.035 -26.501 1.00 89.31 212 GLN A C 1
ATOM 1719 O O . GLN A 1 212 ? 15.864 8.480 -25.485 1.00 89.31 212 GLN A O 1
ATOM 1724 N N . ASP A 1 213 ? 17.535 9.507 -26.598 1.00 90.31 213 ASP A N 1
ATOM 1725 C CA . ASP A 1 213 ? 18.610 9.285 -25.622 1.00 90.31 213 ASP A CA 1
ATOM 1726 C C . ASP A 1 213 ? 18.273 9.753 -24.205 1.00 90.31 213 ASP A C 1
ATOM 1728 O O . ASP A 1 213 ? 18.764 9.209 -23.218 1.00 90.31 213 ASP A O 1
ATOM 1732 N N . GLN A 1 214 ? 17.425 10.773 -24.071 1.00 88.19 214 GLN A N 1
ATOM 1733 C CA . GLN A 1 214 ? 17.093 11.345 -22.769 1.00 88.19 214 GLN A CA 1
ATOM 1734 C C . GLN A 1 214 ? 16.311 10.365 -21.887 1.00 88.19 214 GLN A C 1
ATOM 1736 O O . GLN A 1 214 ? 16.534 10.305 -20.676 1.00 88.19 214 GLN A O 1
ATOM 1741 N N . ILE A 1 215 ? 15.402 9.594 -22.489 1.00 91.12 215 ILE A N 1
ATOM 1742 C CA . ILE A 1 215 ? 14.590 8.613 -21.766 1.00 91.12 215 ILE A CA 1
ATOM 1743 C C . ILE A 1 215 ? 15.412 7.347 -21.528 1.00 91.12 215 ILE A C 1
ATOM 1745 O O . ILE A 1 215 ? 15.448 6.850 -20.403 1.00 91.12 215 ILE A O 1
ATOM 1749 N N . THR A 1 216 ? 16.103 6.847 -22.556 1.00 92.81 216 THR A N 1
ATOM 1750 C CA . THR A 1 216 ? 16.890 5.609 -22.466 1.00 92.81 216 THR A CA 1
ATOM 1751 C C . THR A 1 216 ? 18.026 5.743 -21.455 1.00 92.81 216 THR A C 1
ATOM 1753 O O . THR A 1 216 ? 18.080 4.963 -20.504 1.00 92.81 216 THR A O 1
ATOM 1756 N N . ASN A 1 217 ? 18.863 6.778 -21.572 1.00 91.62 217 ASN A N 1
ATOM 1757 C CA . ASN A 1 217 ? 19.973 7.002 -20.645 1.00 91.62 217 ASN A CA 1
ATOM 1758 C C . ASN A 1 217 ? 19.467 7.321 -19.236 1.00 91.62 217 ASN A C 1
ATOM 1760 O O . ASN A 1 217 ? 20.038 6.845 -18.260 1.00 91.62 217 ASN A O 1
ATOM 1764 N N . GLY A 1 218 ? 18.367 8.073 -19.108 1.00 89.81 218 GLY A N 1
ATOM 1765 C CA . GLY A 1 218 ? 17.756 8.363 -17.810 1.00 89.81 218 GLY A CA 1
ATOM 1766 C C . GLY A 1 218 ? 17.318 7.098 -17.066 1.00 89.81 218 GLY A C 1
ATOM 1767 O O . GLY A 1 218 ? 17.612 6.946 -15.880 1.00 89.81 218 GLY A O 1
ATOM 1768 N N . MET A 1 219 ? 16.663 6.168 -17.768 1.00 90.12 219 MET A N 1
ATOM 1769 C CA . MET A 1 219 ? 16.220 4.895 -17.192 1.00 90.12 219 MET A CA 1
ATOM 1770 C C . MET A 1 219 ? 17.398 3.971 -16.867 1.00 90.12 219 MET A C 1
ATOM 1772 O O . MET A 1 219 ? 17.461 3.429 -15.764 1.00 90.12 219 MET A O 1
ATOM 1776 N N . VAL A 1 220 ? 18.346 3.808 -17.798 1.00 90.94 220 VAL A N 1
ATOM 1777 C CA . VAL A 1 220 ? 19.516 2.934 -17.609 1.00 90.94 220 VAL A CA 1
ATOM 1778 C C . VAL A 1 220 ? 20.381 3.426 -16.452 1.00 90.94 220 VAL A C 1
ATOM 1780 O O . VAL A 1 220 ? 20.718 2.631 -15.578 1.00 90.94 220 VAL A O 1
ATOM 1783 N N . ASN A 1 221 ? 20.671 4.729 -16.386 1.00 90.12 221 ASN A N 1
ATOM 1784 C CA . ASN A 1 221 ? 21.515 5.306 -15.340 1.00 90.12 221 ASN A CA 1
ATOM 1785 C C . ASN A 1 221 ? 20.885 5.180 -13.948 1.00 90.12 221 ASN A C 1
ATOM 1787 O O . ASN A 1 221 ? 21.581 4.845 -12.991 1.00 90.12 221 ASN A O 1
ATOM 1791 N N . ALA A 1 222 ? 19.576 5.411 -13.812 1.00 88.56 222 ALA A N 1
ATOM 1792 C CA . ALA A 1 222 ? 18.894 5.291 -12.521 1.00 88.56 222 ALA A CA 1
ATOM 1793 C C . ALA A 1 222 ? 18.873 3.842 -11.999 1.00 88.56 222 ALA A C 1
ATOM 1795 O O . ALA A 1 222 ? 18.986 3.606 -10.794 1.00 88.56 222 ALA A O 1
ATOM 1796 N N . ILE A 1 223 ? 18.745 2.859 -12.897 1.00 87.25 223 ILE A N 1
ATOM 1797 C CA . ILE A 1 223 ? 18.738 1.437 -12.530 1.00 87.25 223 ILE A CA 1
ATOM 1798 C C . ILE A 1 223 ? 20.157 0.937 -12.236 1.00 87.25 223 ILE A C 1
ATOM 1800 O O . ILE A 1 223 ? 20.341 0.212 -11.259 1.00 87.25 223 ILE A O 1
ATOM 1804 N N . SER A 1 224 ? 21.152 1.324 -13.039 1.00 87.31 224 SER A N 1
ATOM 1805 C CA . SER A 1 224 ? 22.536 0.856 -12.888 1.00 87.31 224 SER A CA 1
ATOM 1806 C C . SER A 1 224 ? 23.226 1.438 -11.656 1.00 87.31 224 SER A C 1
ATOM 1808 O O . SER A 1 224 ? 23.908 0.714 -10.939 1.00 87.31 224 SER A O 1
ATOM 1810 N N . THR A 1 225 ? 23.023 2.730 -11.383 1.00 87.12 225 THR A N 1
ATOM 1811 C CA . THR A 1 225 ? 23.628 3.407 -10.225 1.00 87.12 225 THR A CA 1
ATOM 1812 C C . THR A 1 225 ? 22.844 3.186 -8.934 1.00 87.12 225 THR A C 1
ATOM 1814 O O . THR A 1 225 ? 23.394 3.351 -7.850 1.00 87.12 225 THR A O 1
ATOM 1817 N N . GLY A 1 226 ? 21.549 2.866 -9.033 1.00 82.94 226 GLY A N 1
ATOM 1818 C CA . GLY A 1 226 ? 20.649 2.769 -7.881 1.00 82.94 226 GLY A CA 1
ATOM 1819 C C . GLY A 1 226 ? 20.346 4.103 -7.198 1.00 82.94 226 GLY A C 1
ATOM 1820 O O . GLY A 1 226 ? 19.667 4.112 -6.167 1.00 82.94 226 GLY A O 1
ATOM 1821 N N . ASN A 1 227 ? 20.801 5.217 -7.781 1.00 82.94 227 ASN A N 1
ATOM 1822 C CA . ASN A 1 227 ? 20.568 6.570 -7.295 1.00 82.94 227 ASN A CA 1
ATOM 1823 C C . ASN A 1 227 ? 19.406 7.203 -8.049 1.00 82.94 227 ASN A C 1
ATOM 1825 O O . ASN A 1 227 ? 19.463 7.473 -9.248 1.00 82.94 227 ASN A O 1
ATOM 1829 N N . TRP A 1 228 ? 18.330 7.441 -7.316 1.00 81.94 228 TRP A N 1
ATOM 1830 C CA . TRP A 1 228 ? 17.088 7.975 -7.838 1.00 81.94 228 TRP A CA 1
ATOM 1831 C C . TRP A 1 228 ? 16.971 9.426 -7.377 1.00 81.94 228 TRP A C 1
ATOM 1833 O O . TRP A 1 228 ? 16.239 9.733 -6.442 1.00 81.94 228 TRP A O 1
ATOM 1843 N N . SER A 1 229 ? 17.724 10.316 -8.028 1.00 67.75 229 SER A N 1
ATOM 1844 C CA . SER A 1 229 ? 17.764 11.767 -7.769 1.00 67.75 229 SER A CA 1
ATOM 1845 C C . SER A 1 229 ? 16.645 12.519 -8.498 1.00 67.75 229 SER A C 1
ATOM 1847 O O . SER A 1 229 ? 16.841 13.494 -9.233 1.00 67.75 229 SER A O 1
ATOM 1849 N N . LEU A 1 230 ? 15.423 12.018 -8.343 1.00 65.00 230 LEU A N 1
ATOM 1850 C CA . LEU A 1 230 ? 14.230 12.795 -8.667 1.00 65.00 230 LEU A CA 1
ATOM 1851 C C . LEU A 1 230 ? 13.843 13.617 -7.438 1.00 65.00 230 LEU A C 1
ATOM 1853 O O . LEU A 1 230 ? 14.586 13.637 -6.472 1.00 65.00 230 LEU A O 1
ATOM 1857 N N . LYS A 1 231 ? 12.705 14.322 -7.433 1.00 56.25 231 LYS A N 1
ATOM 1858 C CA . LYS A 1 231 ? 12.293 15.224 -6.325 1.00 56.25 231 LYS A CA 1
ATOM 1859 C C . LYS A 1 231 ? 12.391 14.636 -4.892 1.00 56.25 231 LYS A C 1
ATOM 1861 O O . LYS A 1 231 ? 12.196 15.371 -3.929 1.00 56.25 231 LYS A O 1
ATOM 1866 N N . MET A 1 232 ? 12.616 13.330 -4.754 1.00 58.25 232 MET A N 1
ATOM 1867 C CA . MET A 1 232 ? 13.016 12.629 -3.539 1.00 58.25 232 MET A CA 1
ATOM 1868 C C . MET A 1 232 ? 14.392 11.989 -3.785 1.00 58.25 232 MET A C 1
ATOM 1870 O O . MET A 1 232 ? 14.462 11.042 -4.563 1.00 58.25 232 MET A O 1
ATOM 1874 N N . ASP A 1 233 ? 15.448 12.456 -3.118 1.00 68.75 233 ASP A N 1
ATOM 1875 C CA . ASP A 1 233 ? 16.777 11.839 -3.209 1.00 68.75 233 ASP A CA 1
ATOM 1876 C C . ASP A 1 233 ? 16.781 10.490 -2.481 1.00 68.75 233 ASP A C 1
ATOM 1878 O O . ASP A 1 233 ? 16.849 10.421 -1.252 1.00 68.75 233 ASP A O 1
ATOM 1882 N N . ARG A 1 234 ? 16.666 9.398 -3.244 1.00 74.31 234 ARG A N 1
ATOM 1883 C CA . ARG A 1 234 ? 16.790 8.029 -2.725 1.00 74.31 234 ARG A CA 1
ATOM 1884 C C . ARG A 1 234 ? 18.044 7.370 -3.277 1.00 74.31 234 ARG A C 1
ATOM 1886 O O . ARG A 1 234 ? 18.293 7.404 -4.479 1.00 74.31 234 ARG A O 1
ATOM 1893 N N . GLN A 1 235 ? 18.804 6.736 -2.394 1.00 78.38 235 GLN A N 1
ATOM 1894 C CA . GLN A 1 235 ? 20.024 6.007 -2.733 1.00 78.38 235 GLN A CA 1
ATOM 1895 C C . GLN A 1 235 ? 19.854 4.525 -2.400 1.00 78.38 235 GLN A C 1
ATOM 1897 O O . GLN A 1 235 ? 19.152 4.175 -1.451 1.00 78.38 235 GLN A O 1
ATOM 1902 N N . GLY A 1 236 ? 20.498 3.654 -3.178 1.00 78.31 236 GLY A N 1
ATOM 1903 C CA . GLY A 1 236 ? 20.488 2.208 -2.936 1.00 78.31 236 GLY A CA 1
ATOM 1904 C C . GLY A 1 236 ? 19.149 1.523 -3.230 1.00 78.31 236 GLY A C 1
ATOM 1905 O O . GLY A 1 236 ? 18.831 0.512 -2.601 1.00 78.31 236 GLY A O 1
ATOM 1906 N N . VAL A 1 237 ? 18.361 2.065 -4.168 1.00 82.06 237 VAL A N 1
ATOM 1907 C CA . VAL A 1 237 ? 17.064 1.488 -4.578 1.00 82.06 237 VAL A CA 1
ATOM 1908 C C . VAL A 1 237 ? 17.252 0.169 -5.331 1.00 82.06 237 VAL A C 1
ATOM 1910 O O . VAL A 1 237 ? 16.443 -0.750 -5.196 1.00 82.06 237 VAL A O 1
ATOM 1913 N N . THR A 1 238 ? 18.315 0.067 -6.127 1.00 85.75 238 THR A N 1
ATOM 1914 C CA . THR A 1 238 ? 18.676 -1.147 -6.863 1.00 85.75 238 THR A CA 1
ATOM 1915 C C . THR A 1 238 ? 19.905 -1.790 -6.229 1.00 85.75 238 THR A C 1
ATOM 1917 O O . THR A 1 238 ? 20.762 -1.115 -5.658 1.00 85.75 238 THR A O 1
ATOM 1920 N N . GLN A 1 239 ? 19.967 -3.119 -6.280 1.00 85.19 239 GLN A N 1
ATOM 1921 C CA . GLN A 1 239 ? 21.088 -3.905 -5.769 1.00 85.19 239 GLN A CA 1
ATOM 1922 C C . GLN A 1 239 ? 21.444 -4.979 -6.790 1.00 85.19 239 GLN A C 1
ATOM 1924 O O . GLN A 1 239 ? 20.560 -5.545 -7.437 1.00 85.19 239 GLN A O 1
ATOM 1929 N N . VAL A 1 240 ? 22.736 -5.285 -6.906 1.00 86.88 240 VAL A N 1
ATOM 1930 C CA . VAL A 1 240 ? 23.203 -6.395 -7.740 1.00 86.88 240 VAL A CA 1
ATOM 1931 C C . VAL A 1 240 ? 22.652 -7.702 -7.175 1.00 86.88 240 VAL A C 1
ATOM 1933 O O . VAL A 1 240 ? 22.765 -7.967 -5.979 1.00 86.88 240 VAL A O 1
ATOM 1936 N N . LEU A 1 241 ? 22.037 -8.518 -8.031 1.00 86.81 241 LEU A N 1
ATOM 1937 C CA . LEU A 1 241 ? 21.501 -9.816 -7.637 1.00 86.81 241 LEU A CA 1
ATOM 1938 C C . LEU A 1 241 ? 22.649 -10.783 -7.317 1.00 86.81 241 LEU A C 1
ATOM 1940 O O . LEU A 1 241 ? 23.484 -11.069 -8.173 1.00 86.81 241 LEU A O 1
ATOM 1944 N N . SER A 1 242 ? 22.662 -11.322 -6.100 1.00 88.62 242 SER A N 1
ATOM 1945 C CA . SER A 1 242 ? 23.593 -12.378 -5.703 1.00 88.62 242 SER A CA 1
ATOM 1946 C C . SER A 1 242 ? 23.269 -13.677 -6.437 1.00 88.62 242 SER A C 1
ATOM 1948 O O . SER A 1 242 ? 22.132 -14.152 -6.416 1.00 88.62 242 SER A O 1
ATOM 1950 N N . ARG A 1 243 ? 24.289 -14.277 -7.054 1.00 87.06 243 ARG A N 1
ATOM 1951 C CA . ARG A 1 243 ? 24.218 -15.589 -7.717 1.00 87.06 243 ARG A CA 1
ATOM 1952 C C . ARG A 1 243 ? 25.050 -16.660 -6.997 1.00 87.06 243 ARG A C 1
ATOM 1954 O O . ARG A 1 243 ? 25.401 -17.662 -7.602 1.00 87.06 243 ARG A O 1
ATOM 1961 N N . LEU A 1 244 ? 25.340 -16.467 -5.706 1.00 92.00 244 LEU A N 1
ATOM 1962 C CA . LEU A 1 244 ? 26.118 -17.424 -4.901 1.00 92.00 244 LEU A CA 1
ATOM 1963 C C . LEU A 1 244 ? 25.429 -18.790 -4.769 1.00 92.00 244 LEU A C 1
ATOM 1965 O O . LEU A 1 244 ? 26.072 -19.829 -4.833 1.00 92.00 244 LEU A O 1
ATOM 1969 N N . ALA A 1 245 ? 24.111 -18.781 -4.575 1.00 93.31 245 ALA A N 1
ATOM 1970 C CA . ALA A 1 245 ? 23.286 -19.976 -4.472 1.00 93.31 245 ALA A CA 1
ATOM 1971 C C . ALA A 1 245 ? 21.862 -19.662 -4.936 1.00 93.31 245 ALA A C 1
ATOM 1973 O O . ALA A 1 245 ? 21.433 -18.505 -4.899 1.00 93.31 245 ALA A O 1
ATOM 1974 N N . PHE A 1 246 ? 21.099 -20.697 -5.290 1.00 91.50 246 PHE A N 1
ATOM 1975 C CA . PHE A 1 246 ? 19.694 -20.552 -5.682 1.00 91.50 246 PHE A CA 1
ATOM 1976 C C . PHE A 1 246 ? 18.863 -19.825 -4.610 1.00 91.50 246 PHE A C 1
ATOM 1978 O O . PHE A 1 246 ? 18.156 -18.866 -4.911 1.00 91.50 246 PHE A O 1
ATOM 1985 N N . ILE A 1 247 ? 19.027 -20.213 -3.340 1.00 92.31 247 ILE A N 1
ATOM 1986 C CA . ILE A 1 247 ? 18.339 -19.581 -2.204 1.00 92.31 247 ILE A CA 1
ATOM 1987 C C . ILE A 1 247 ? 18.781 -18.128 -2.001 1.00 92.31 247 ILE A C 1
ATOM 1989 O O . ILE A 1 247 ? 17.966 -17.296 -1.622 1.00 92.31 247 ILE A O 1
ATOM 1993 N N . SER A 1 248 ? 20.038 -17.789 -2.303 1.00 89.69 248 SER A N 1
ATOM 1994 C CA . SER A 1 248 ? 20.519 -16.404 -2.214 1.00 89.69 248 SER A CA 1
ATOM 1995 C C . SER A 1 248 ? 19.824 -15.510 -3.244 1.00 89.69 248 SER A C 1
ATOM 1997 O O . SER A 1 248 ? 19.343 -14.433 -2.893 1.00 89.69 248 SER A O 1
ATOM 1999 N N . ALA A 1 249 ? 19.693 -15.988 -4.487 1.00 88.06 249 ALA A N 1
ATOM 2000 C CA . ALA A 1 249 ? 18.928 -15.289 -5.515 1.00 88.06 249 ALA A CA 1
ATOM 2001 C C . ALA A 1 249 ? 17.448 -15.165 -5.114 1.00 88.06 249 ALA A C 1
ATOM 2003 O O . ALA A 1 249 ? 16.865 -14.090 -5.251 1.00 88.06 249 ALA A O 1
ATOM 2004 N N . LEU A 1 250 ? 16.864 -16.234 -4.556 1.00 87.81 250 LEU A N 1
ATOM 2005 C CA . LEU A 1 250 ? 15.471 -16.252 -4.114 1.00 87.81 250 LEU A CA 1
ATOM 2006 C C . LEU A 1 250 ? 15.197 -15.261 -2.978 1.00 87.81 250 LEU A C 1
ATOM 2008 O O . LEU A 1 250 ? 14.324 -14.403 -3.108 1.00 87.81 250 LEU A O 1
ATOM 2012 N N . GLY A 1 251 ? 15.995 -15.321 -1.913 1.00 88.00 251 GLY A N 1
ATOM 2013 C CA . GLY A 1 251 ? 15.858 -14.455 -0.745 1.00 88.00 251 GLY A CA 1
ATOM 2014 C C . GLY A 1 251 ? 16.084 -12.976 -1.056 1.00 88.00 251 GLY A C 1
ATOM 2015 O O . GLY A 1 251 ? 15.521 -12.119 -0.384 1.00 88.00 251 GLY A O 1
ATOM 2016 N N . MET A 1 252 ? 16.864 -12.640 -2.092 1.00 88.12 252 MET A N 1
ATOM 2017 C CA . MET A 1 252 ? 17.014 -11.244 -2.511 1.00 88.12 252 MET A CA 1
ATOM 2018 C C . MET A 1 252 ? 15.777 -10.679 -3.223 1.00 88.12 252 MET A C 1
ATOM 2020 O O . MET A 1 252 ? 15.561 -9.474 -3.123 1.00 88.12 252 MET A O 1
ATOM 2024 N N . MET A 1 253 ? 14.962 -11.494 -3.905 1.00 85.12 253 MET A N 1
ATOM 2025 C CA . MET A 1 253 ? 13.747 -10.990 -4.572 1.00 85.12 253 MET A CA 1
ATOM 2026 C C . MET A 1 253 ? 12.567 -10.805 -3.629 1.00 85.12 253 MET A C 1
ATOM 2028 O O . MET A 1 253 ? 11.693 -9.993 -3.908 1.00 85.12 253 MET A O 1
ATOM 2032 N N . THR A 1 254 ? 12.525 -11.551 -2.528 1.00 87.38 254 THR A N 1
ATOM 2033 C CA . THR A 1 254 ? 11.475 -11.437 -1.503 1.00 87.38 254 THR A CA 1
ATOM 2034 C C . THR A 1 254 ? 11.823 -10.420 -0.417 1.00 87.38 254 THR A C 1
ATOM 2036 O O . THR A 1 254 ? 11.149 -10.363 0.612 1.00 87.38 254 THR A O 1
ATOM 2039 N N . ARG A 1 255 ? 12.903 -9.656 -0.612 1.00 88.06 255 ARG A N 1
ATOM 2040 C CA . ARG A 1 255 ? 13.472 -8.750 0.381 1.00 88.06 255 ARG A CA 1
ATOM 2041 C C . ARG A 1 255 ? 12.795 -7.387 0.373 1.00 88.06 255 ARG A C 1
ATOM 2043 O O . ARG A 1 255 ? 12.719 -6.715 -0.651 1.00 88.06 255 ARG A O 1
ATOM 2050 N N . ILE A 1 256 ? 12.443 -6.935 1.567 1.00 86.12 256 ILE A N 1
ATOM 2051 C CA . ILE A 1 256 ? 11.909 -5.610 1.863 1.00 86.12 256 ILE A CA 1
ATOM 2052 C C . ILE A 1 256 ? 12.966 -4.806 2.613 1.00 86.12 256 ILE A C 1
ATOM 2054 O O . ILE A 1 256 ? 13.576 -5.299 3.570 1.00 86.12 256 ILE A O 1
ATOM 2058 N N . SER A 1 257 ? 13.157 -3.550 2.207 1.00 82.75 257 SER A N 1
ATOM 2059 C CA . SER A 1 257 ? 14.029 -2.605 2.899 1.00 82.75 257 SER A CA 1
ATOM 2060 C C . SER A 1 257 ? 13.225 -1.514 3.611 1.00 82.75 257 SER A C 1
ATOM 2062 O O . SER A 1 257 ? 12.246 -0.952 3.112 1.00 82.75 257 SER A O 1
ATOM 2064 N N . SER A 1 258 ? 13.650 -1.194 4.829 1.00 79.62 258 SER A N 1
ATOM 2065 C CA . SER A 1 258 ? 13.168 -0.020 5.548 1.00 79.62 258 SER A CA 1
ATOM 2066 C C . SER A 1 258 ? 13.945 1.235 5.137 1.00 79.62 258 SER A C 1
ATOM 2068 O O . SER A 1 258 ? 15.150 1.179 4.907 1.00 79.62 258 SER A O 1
ATOM 2070 N N . GLN A 1 259 ? 13.260 2.382 5.101 1.00 70.19 259 GLN A N 1
ATOM 2071 C CA . GLN A 1 259 ? 13.841 3.701 4.794 1.00 70.19 259 GLN A CA 1
ATOM 2072 C C . GLN A 1 259 ? 14.619 4.325 5.967 1.00 70.19 259 GLN A C 1
ATOM 2074 O O . GLN A 1 259 ? 15.126 5.437 5.849 1.00 70.19 259 GLN A O 1
ATOM 2079 N N . LEU A 1 260 ? 14.664 3.666 7.125 1.00 70.56 260 LEU A N 1
ATOM 2080 C CA . LEU A 1 260 ? 15.350 4.203 8.295 1.00 70.56 260 LEU A CA 1
ATOM 2081 C C . LEU A 1 260 ? 16.868 4.105 8.138 1.00 70.56 260 LEU A C 1
ATOM 2083 O O . LEU A 1 260 ? 17.398 3.070 7.734 1.00 70.56 260 LEU A O 1
ATOM 2087 N N . GLU A 1 261 ? 17.562 5.176 8.522 1.00 67.81 261 GLU A N 1
ATOM 2088 C CA . GLU A 1 261 ? 19.021 5.200 8.563 1.00 67.81 261 GLU A CA 1
ATOM 2089 C C . GLU A 1 261 ? 1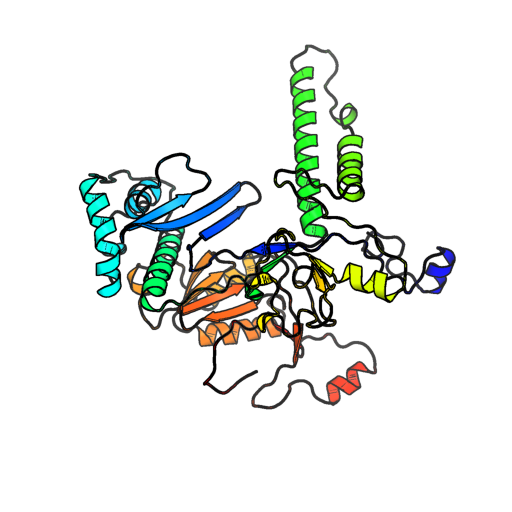9.558 4.110 9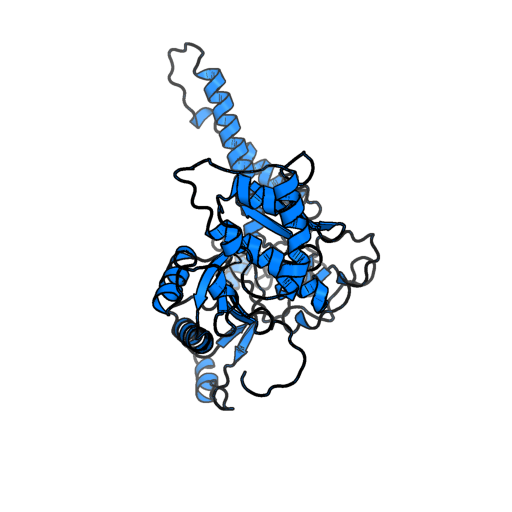.495 1.00 67.81 261 GLU A C 1
ATOM 2091 O O . GLU A 1 261 ? 19.174 4.005 10.665 1.00 67.81 261 GLU A O 1
ATOM 2096 N N . LYS A 1 262 ? 20.485 3.305 8.971 1.00 72.56 262 LYS A N 1
ATOM 2097 C CA . LYS A 1 262 ? 21.062 2.153 9.677 1.00 72.56 262 LYS A CA 1
ATOM 2098 C C . LYS A 1 262 ? 21.890 2.555 10.900 1.00 72.56 262 LYS A C 1
ATOM 2100 O O . LYS A 1 262 ? 21.994 1.778 11.847 1.00 72.56 262 LYS A O 1
ATOM 2105 N N . THR A 1 263 ? 22.430 3.772 10.902 1.00 64.81 263 THR A N 1
ATOM 2106 C CA . THR A 1 263 ? 23.338 4.301 11.931 1.00 64.81 263 THR A CA 1
ATOM 2107 C C . THR A 1 263 ? 22.646 4.545 13.270 1.00 64.81 263 THR A C 1
ATOM 2109 O O . THR A 1 263 ? 23.284 4.472 14.323 1.00 64.81 263 THR A O 1
ATOM 2112 N N . ARG A 1 264 ? 21.330 4.797 13.276 1.00 72.88 264 ARG A N 1
ATOM 2113 C CA . ARG A 1 264 ? 20.599 5.093 14.511 1.00 72.88 264 ARG A CA 1
ATOM 2114 C C . ARG A 1 264 ? 20.166 3.805 15.220 1.00 72.88 264 ARG A C 1
ATOM 2116 O O . ARG A 1 264 ? 19.392 3.000 14.695 1.00 72.88 264 ARG A O 1
ATOM 2123 N N . LYS A 1 265 ? 20.611 3.635 16.469 1.00 74.75 265 LYS A N 1
ATOM 2124 C CA . LYS A 1 265 ? 20.240 2.514 17.353 1.00 74.75 265 LYS A CA 1
ATOM 2125 C C . LYS A 1 265 ? 18.854 2.722 17.982 1.00 74.75 265 LYS A C 1
ATOM 2127 O O . LYS A 1 265 ? 18.734 2.919 19.185 1.00 74.75 265 LYS A O 1
ATOM 2132 N N . VAL A 1 266 ? 17.801 2.725 17.163 1.00 78.06 266 VAL A N 1
ATOM 2133 C CA . VAL A 1 266 ? 16.409 2.742 17.650 1.00 78.06 266 VAL A CA 1
ATOM 2134 C C . VAL A 1 266 ? 15.875 1.312 17.668 1.00 78.06 266 VAL A C 1
ATOM 2136 O O . VAL A 1 266 ? 15.839 0.667 16.623 1.00 78.06 266 VAL A O 1
ATOM 2139 N N . SER A 1 267 ? 15.469 0.817 18.839 1.00 80.19 267 SER A N 1
ATOM 2140 C CA . SER A 1 267 ? 14.967 -0.553 19.016 1.00 80.19 267 SER A CA 1
ATOM 2141 C C . SER A 1 267 ? 13.576 -0.767 18.411 1.00 80.19 267 SER A C 1
ATOM 2143 O O . SER A 1 267 ? 13.374 -1.771 17.740 1.00 80.19 267 SER A O 1
ATOM 2145 N N . GLY A 1 268 ? 12.654 0.192 18.562 1.00 81.44 268 GLY A N 1
ATOM 2146 C CA . GLY A 1 268 ? 11.252 0.091 18.112 1.00 81.44 268 GLY A CA 1
ATOM 2147 C C . GLY A 1 268 ? 11.042 -0.537 16.721 1.00 81.44 268 GLY A C 1
ATOM 2148 O O . GLY A 1 268 ? 10.463 -1.621 16.634 1.00 81.44 268 GLY A O 1
ATOM 2149 N N . PRO A 1 269 ? 11.590 0.052 15.640 1.00 80.94 269 PRO A N 1
ATOM 2150 C CA . PRO A 1 269 ? 11.381 -0.454 14.285 1.00 80.94 269 PRO A CA 1
ATOM 2151 C C . PRO A 1 269 ? 12.171 -1.732 13.968 1.00 80.94 269 PRO A C 1
ATOM 2153 O O . PRO A 1 269 ? 11.875 -2.389 12.968 1.00 80.94 269 PRO A O 1
ATOM 2156 N N . ARG A 1 270 ? 13.180 -2.071 14.783 1.00 87.25 270 ARG A N 1
ATOM 2157 C CA . ARG A 1 270 ? 14.003 -3.282 14.633 1.00 87.25 270 ARG A CA 1
ATOM 2158 C C . ARG A 1 270 ? 13.363 -4.489 15.311 1.00 87.25 270 ARG A C 1
ATOM 2160 O O . ARG A 1 270 ? 13.593 -5.615 14.880 1.00 87.25 270 ARG A O 1
ATOM 2167 N N . SER A 1 271 ? 12.546 -4.257 16.333 1.00 89.25 271 SER A N 1
ATOM 2168 C CA . SER A 1 271 ? 11.815 -5.309 17.024 1.00 89.25 271 SER A CA 1
ATOM 2169 C C . SER A 1 271 ? 10.827 -6.027 16.099 1.00 89.25 271 SER A C 1
ATOM 2171 O O . SER A 1 271 ? 10.229 -5.453 15.177 1.00 89.25 271 SER A O 1
ATOM 2173 N N . LEU A 1 272 ? 10.641 -7.319 16.361 1.00 90.38 272 LEU A N 1
ATOM 2174 C CA . LEU A 1 272 ? 9.609 -8.118 15.716 1.00 90.38 272 LEU A CA 1
ATOM 2175 C C . LEU A 1 272 ? 8.241 -7.698 16.264 1.00 90.38 272 LEU A C 1
ATOM 2177 O O . LEU A 1 272 ? 8.020 -7.723 17.470 1.00 90.38 272 LEU A O 1
ATOM 2181 N N . GLN A 1 273 ? 7.328 -7.311 15.373 1.00 87.62 273 GLN A N 1
ATOM 2182 C CA . GLN A 1 273 ? 5.973 -6.906 15.745 1.00 87.62 273 GLN A CA 1
ATOM 2183 C C . GLN A 1 273 ? 5.005 -8.069 15.507 1.00 87.62 273 GLN A C 1
ATOM 2185 O O . GLN A 1 273 ? 5.064 -8.665 14.427 1.00 87.62 273 GLN A O 1
ATOM 2190 N N . PRO A 1 274 ? 4.058 -8.350 16.423 1.00 90.56 274 PRO A N 1
ATOM 2191 C CA . PRO A 1 274 ? 3.045 -9.395 16.231 1.00 90.56 274 PRO A CA 1
ATOM 2192 C C . PRO A 1 274 ? 2.181 -9.187 14.978 1.00 90.56 274 PRO A C 1
ATOM 2194 O O . PRO A 1 274 ? 1.721 -10.143 14.360 1.00 90.56 274 PRO A O 1
ATOM 2197 N N . SER A 1 275 ? 2.031 -7.932 14.548 1.00 84.88 275 SER A N 1
ATOM 2198 C CA . SER A 1 275 ? 1.332 -7.549 13.315 1.00 84.88 275 SER A CA 1
ATOM 2199 C C . SER A 1 275 ? 1.956 -8.120 12.030 1.00 84.88 275 SER A C 1
ATOM 2201 O O . SER A 1 275 ? 1.334 -8.086 10.976 1.00 84.88 275 SER A O 1
ATOM 2203 N N . GLN A 1 276 ? 3.170 -8.671 12.088 1.00 86.31 276 GLN A N 1
ATOM 2204 C CA . GLN A 1 276 ? 3.855 -9.270 10.935 1.00 86.31 276 GLN A CA 1
ATOM 2205 C C . GLN A 1 276 ? 3.426 -10.723 10.666 1.00 86.31 276 GLN A C 1
ATOM 2207 O O . GLN A 1 276 ? 3.886 -11.327 9.694 1.00 86.31 276 GLN A O 1
ATOM 2212 N N . TRP A 1 277 ? 2.569 -11.295 11.518 1.00 90.00 277 TRP A N 1
ATOM 2213 C CA . TRP A 1 277 ? 2.191 -12.705 11.485 1.00 90.00 277 TRP A CA 1
ATOM 2214 C C . TRP A 1 277 ? 1.714 -13.174 10.107 1.00 90.00 277 TRP A C 1
ATOM 2216 O O . TRP A 1 277 ? 0.696 -12.725 9.585 1.00 90.00 277 TRP A O 1
ATOM 2226 N N . GLY A 1 278 ? 2.442 -14.134 9.533 1.00 86.38 278 GLY A N 1
ATOM 2227 C CA . GLY A 1 278 ? 2.107 -14.722 8.238 1.00 86.38 278 GLY A CA 1
ATOM 2228 C C . GLY A 1 278 ? 2.422 -13.856 7.024 1.00 86.38 278 GLY A C 1
ATOM 2229 O O . GLY A 1 278 ? 2.240 -14.334 5.907 1.00 86.38 278 GLY A O 1
ATOM 2230 N N . MET A 1 279 ? 2.892 -12.626 7.237 1.00 85.88 279 MET A N 1
ATOM 2231 C CA . MET A 1 279 ? 3.204 -11.671 6.178 1.00 85.88 279 MET A CA 1
ATOM 2232 C C . MET A 1 279 ? 4.711 -11.557 5.953 1.00 85.88 279 MET A C 1
ATOM 2234 O O . MET A 1 279 ? 5.202 -11.549 4.827 1.00 85.88 279 MET A O 1
ATOM 2238 N N . LEU A 1 280 ? 5.471 -11.521 7.042 1.00 89.38 280 LEU A N 1
ATOM 2239 C CA . LEU A 1 280 ? 6.925 -11.528 6.999 1.00 89.38 280 LEU A CA 1
ATOM 2240 C C . LEU A 1 280 ? 7.458 -12.764 7.701 1.00 89.38 280 LEU A C 1
ATOM 2242 O O . LEU A 1 280 ? 6.846 -13.285 8.637 1.00 89.38 280 LEU A O 1
ATOM 2246 N N . CYS A 1 281 ? 8.625 -13.211 7.257 1.00 91.81 281 CYS A N 1
ATOM 2247 C CA . CYS A 1 281 ? 9.368 -14.225 7.975 1.00 91.81 281 CYS A CA 1
ATOM 2248 C C . CYS A 1 281 ? 9.888 -13.633 9.301 1.00 91.81 281 CYS A C 1
ATOM 2250 O O . CYS A 1 281 ? 10.554 -12.596 9.274 1.00 91.81 281 CYS A O 1
ATOM 2252 N N . PRO A 1 282 ? 9.619 -14.266 10.459 1.00 92.94 282 PRO A N 1
ATOM 2253 C CA . PRO A 1 282 ? 10.117 -13.781 11.746 1.00 92.94 282 PRO A CA 1
ATOM 2254 C C . PRO A 1 282 ? 11.625 -14.008 11.931 1.00 92.94 282 PRO A C 1
ATOM 2256 O O . PRO A 1 282 ? 12.239 -13.331 12.750 1.00 92.94 282 PRO A O 1
ATOM 2259 N N . SER A 1 283 ? 12.212 -14.952 11.190 1.00 92.94 283 SER A N 1
ATOM 2260 C CA . SER A 1 283 ? 13.604 -15.390 11.364 1.00 92.94 283 SER A CA 1
ATOM 2261 C C . SER A 1 283 ? 14.556 -14.851 10.297 1.00 92.94 283 SER A C 1
ATOM 2263 O O . SER A 1 283 ? 15.745 -14.710 10.555 1.00 92.94 283 SER A O 1
ATOM 2265 N N . ASP A 1 284 ? 14.054 -14.560 9.096 1.00 93.31 284 ASP A N 1
ATOM 2266 C CA . ASP A 1 284 ? 14.888 -14.211 7.944 1.00 93.31 284 ASP A CA 1
ATOM 2267 C C . ASP A 1 284 ? 15.186 -12.704 7.907 1.00 93.31 284 ASP A C 1
ATOM 2269 O O . ASP A 1 284 ? 14.516 -11.903 7.246 1.00 93.31 284 ASP A O 1
ATOM 2273 N N . THR A 1 285 ? 16.187 -12.328 8.700 1.00 91.19 285 THR A N 1
ATOM 2274 C CA . THR A 1 285 ? 16.787 -10.994 8.779 1.00 91.19 285 THR A CA 1
ATOM 2275 C C . THR A 1 285 ? 18.307 -11.154 8.829 1.00 91.19 285 THR A C 1
ATOM 2277 O O . THR A 1 285 ? 18.799 -12.054 9.510 1.00 91.19 285 THR A O 1
ATOM 2280 N N . PRO A 1 286 ? 19.087 -10.288 8.159 1.00 91.12 286 PRO A N 1
ATOM 2281 C CA . PRO A 1 286 ? 20.532 -10.296 8.330 1.00 91.12 286 PRO A CA 1
ATOM 2282 C C . PRO A 1 286 ? 20.908 -9.917 9.768 1.00 91.12 286 PRO A C 1
ATOM 2284 O O . PRO A 1 286 ? 20.255 -9.075 10.393 1.00 91.12 286 PRO A O 1
ATOM 2287 N N . GLU A 1 287 ? 21.992 -10.504 10.264 1.00 89.88 287 GLU A N 1
ATOM 2288 C CA . GLU A 1 287 ? 22.631 -10.094 11.513 1.00 89.88 287 GLU A CA 1
ATOM 2289 C C . GLU A 1 287 ? 23.449 -8.800 11.307 1.00 89.88 287 GLU A C 1
ATOM 2291 O O . GLU A 1 287 ? 23.865 -8.474 10.192 1.00 89.88 287 GLU A O 1
ATOM 2296 N N . GLY A 1 288 ? 23.659 -8.024 12.374 1.00 88.44 288 GLY A N 1
ATOM 2297 C CA . GLY A 1 288 ? 24.449 -6.787 12.347 1.00 88.44 288 GLY A CA 1
ATOM 2298 C C . GLY A 1 288 ? 23.616 -5.506 12.227 1.00 88.44 288 GLY A C 1
ATOM 2299 O O . GLY A 1 288 ? 22.484 -5.423 12.707 1.00 88.44 288 GLY A O 1
ATOM 2300 N N . GLU A 1 289 ? 24.174 -4.466 11.597 1.00 86.81 289 GLU A N 1
ATOM 2301 C CA . GLU A 1 289 ? 23.568 -3.120 11.562 1.00 86.81 289 GLU A CA 1
ATOM 2302 C C . GLU A 1 289 ? 22.203 -3.055 10.856 1.00 86.81 289 GLU A C 1
ATOM 2304 O O . GLU A 1 289 ? 21.408 -2.147 11.113 1.00 86.81 289 GLU A O 1
ATOM 2309 N N . ALA A 1 290 ? 21.912 -4.021 9.983 1.00 86.94 290 ALA A N 1
ATOM 2310 C CA . ALA A 1 290 ? 20.671 -4.111 9.220 1.00 86.94 290 ALA A CA 1
ATOM 2311 C C . ALA A 1 290 ? 19.598 -4.979 9.901 1.00 86.94 290 ALA A C 1
ATOM 2313 O O . ALA A 1 290 ? 18.486 -5.083 9.375 1.00 86.94 290 ALA A O 1
ATOM 2314 N N . CYS A 1 291 ? 19.901 -5.561 11.069 1.00 90.19 291 CYS A N 1
ATOM 2315 C CA . CYS A 1 291 ? 18.981 -6.431 11.794 1.00 90.19 291 CYS A CA 1
ATOM 2316 C C . CYS A 1 291 ? 17.657 -5.715 12.099 1.00 90.19 291 CYS A C 1
ATOM 2318 O O . CYS A 1 291 ? 17.641 -4.593 12.628 1.00 90.19 291 CYS A O 1
ATOM 2320 N N . GLY A 1 292 ? 16.549 -6.342 11.693 1.00 86.00 292 GLY A N 1
ATOM 2321 C CA . GLY A 1 292 ? 15.190 -5.826 11.848 1.00 86.00 292 GLY A CA 1
ATOM 2322 C C . GLY A 1 292 ? 14.790 -4.722 10.859 1.00 86.00 292 GLY A C 1
ATOM 2323 O O . GLY A 1 292 ? 13.619 -4.353 10.814 1.00 86.00 292 GLY A O 1
ATOM 2324 N N . LEU A 1 293 ? 15.715 -4.202 10.043 1.00 87.25 293 LEU A N 1
ATOM 2325 C CA . LEU A 1 293 ? 15.428 -3.202 9.001 1.00 87.25 293 LEU A CA 1
ATOM 2326 C C . LEU A 1 293 ? 15.261 -3.823 7.615 1.00 87.25 293 LEU A C 1
ATOM 2328 O O . LEU A 1 293 ? 14.524 -3.287 6.786 1.00 87.25 293 LEU A O 1
ATOM 2332 N N . VAL A 1 294 ? 15.953 -4.933 7.370 1.00 89.00 294 VAL A N 1
ATOM 2333 C CA . VAL A 1 294 ? 15.811 -5.755 6.170 1.00 89.00 294 VAL A CA 1
ATOM 2334 C C . VAL A 1 294 ? 15.070 -7.023 6.567 1.00 89.00 294 VAL A C 1
ATOM 2336 O O . VAL A 1 294 ? 15.484 -7.703 7.502 1.00 89.00 294 VAL A O 1
ATOM 2339 N N . LYS A 1 295 ? 13.966 -7.319 5.885 1.00 89.38 295 LYS A N 1
ATOM 2340 C CA . LYS A 1 295 ? 13.104 -8.471 6.187 1.00 89.38 295 LYS A CA 1
ATOM 2341 C C . LYS A 1 295 ? 12.636 -9.126 4.904 1.00 89.38 295 LYS A C 1
ATOM 2343 O O . LYS A 1 295 ? 12.543 -8.449 3.885 1.00 89.38 295 LYS A O 1
ATOM 2348 N N . ASN A 1 296 ? 12.273 -10.400 4.977 1.00 90.56 296 ASN A N 1
ATOM 2349 C CA . ASN A 1 296 ? 11.757 -11.132 3.826 1.00 90.56 296 ASN A CA 1
ATOM 2350 C C . ASN A 1 296 ? 10.262 -11.453 3.968 1.00 90.56 296 ASN A C 1
ATOM 2352 O O . ASN A 1 296 ? 9.753 -11.685 5.069 1.00 90.56 296 ASN A O 1
ATOM 2356 N N . LEU A 1 297 ? 9.562 -11.445 2.834 1.00 90.38 297 LEU A N 1
ATOM 2357 C CA . LEU A 1 297 ? 8.162 -11.855 2.713 1.00 90.38 297 LEU A CA 1
ATOM 2358 C C . LEU A 1 297 ? 7.979 -13.345 3.032 1.00 90.38 297 LEU A C 1
ATOM 2360 O O . LEU A 1 297 ? 8.863 -14.165 2.785 1.00 90.38 297 LEU A O 1
ATOM 2364 N N . ALA A 1 298 ? 6.810 -13.700 3.565 1.00 90.69 298 ALA A N 1
ATOM 2365 C CA . ALA A 1 298 ? 6.415 -15.094 3.746 1.00 90.69 298 ALA A CA 1
ATOM 2366 C C . ALA A 1 298 ? 5.875 -15.715 2.438 1.00 90.69 298 ALA A C 1
ATOM 2368 O O . ALA A 1 298 ? 5.491 -15.023 1.502 1.00 90.69 298 ALA A O 1
ATOM 2369 N N . LEU A 1 299 ? 5.797 -17.047 2.377 1.00 89.38 299 LEU A N 1
ATOM 2370 C CA . LEU A 1 299 ? 5.462 -17.778 1.143 1.00 89.38 299 LEU A CA 1
ATOM 2371 C C . LEU A 1 299 ? 4.072 -17.467 0.567 1.00 89.38 299 LEU A C 1
ATOM 2373 O O . LEU A 1 299 ? 3.902 -17.431 -0.646 1.00 89.38 299 LEU A O 1
ATOM 2377 N N . MET A 1 300 ? 3.068 -17.279 1.427 1.00 86.81 300 MET A N 1
ATOM 2378 C CA . MET A 1 300 ? 1.672 -17.073 1.013 1.00 86.81 300 MET A CA 1
ATOM 2379 C C . MET A 1 300 ? 1.265 -15.598 1.006 1.00 86.81 300 MET A C 1
ATOM 2381 O O . MET A 1 300 ? 0.078 -15.285 1.090 1.00 86.81 300 MET A O 1
ATOM 2385 N N . THR A 1 301 ? 2.224 -14.676 0.946 1.00 84.88 301 THR A N 1
ATOM 2386 C CA . THR A 1 301 ? 1.886 -13.261 0.835 1.00 84.88 301 THR A CA 1
ATOM 2387 C C . THR A 1 301 ? 1.599 -12.865 -0.592 1.00 84.88 301 THR A C 1
ATOM 2389 O O . THR A 1 301 ? 2.374 -13.157 -1.500 1.00 84.88 301 THR A O 1
ATOM 2392 N N . HIS A 1 302 ? 0.531 -12.103 -0.758 1.00 83.19 302 HIS A N 1
ATOM 2393 C CA . HIS A 1 302 ? 0.216 -11.413 -1.985 1.00 83.19 302 HIS A CA 1
ATOM 2394 C C . HIS A 1 302 ? 0.203 -9.910 -1.735 1.00 83.19 302 HIS A C 1
ATOM 2396 O O . HIS A 1 302 ? -0.306 -9.435 -0.719 1.00 83.19 302 HIS A O 1
ATOM 2402 N N . ILE A 1 303 ? 0.761 -9.160 -2.674 1.00 82.00 303 ILE A N 1
ATOM 2403 C CA . ILE A 1 303 ? 0.812 -7.710 -2.606 1.00 82.00 303 ILE A CA 1
ATOM 2404 C C . ILE A 1 303 ? -0.273 -7.140 -3.520 1.00 82.00 303 ILE A C 1
ATOM 2406 O O . ILE A 1 303 ? -0.275 -7.404 -4.719 1.00 82.00 303 ILE A O 1
ATOM 2410 N N . THR A 1 304 ? -1.183 -6.346 -2.958 1.00 78.88 304 THR A N 1
ATOM 2411 C CA . THR A 1 304 ? -2.304 -5.764 -3.708 1.00 78.88 304 THR A CA 1
ATOM 2412 C C . THR A 1 304 ? -1.858 -4.727 -4.738 1.00 78.88 304 THR A C 1
ATOM 2414 O O . THR A 1 304 ? -0.915 -3.967 -4.509 1.00 78.88 304 THR A O 1
ATOM 2417 N N . THR A 1 305 ? -2.595 -4.645 -5.844 1.00 73.50 305 THR A N 1
ATOM 2418 C CA . THR A 1 305 ? -2.444 -3.619 -6.884 1.00 73.50 305 THR A CA 1
ATOM 2419 C C . THR A 1 305 ? -3.559 -2.577 -6.830 1.00 73.50 305 THR A C 1
ATOM 2421 O O . THR A 1 305 ? -4.600 -2.767 -6.200 1.00 73.50 305 THR A O 1
ATOM 2424 N N . ASP A 1 306 ? -3.328 -1.453 -7.500 1.00 72.69 306 ASP A N 1
ATOM 2425 C CA . ASP A 1 306 ? -4.261 -0.333 -7.587 1.00 72.69 306 ASP A CA 1
ATOM 2426 C C . ASP A 1 306 ? -5.499 -0.712 -8.406 1.00 72.69 306 ASP A C 1
ATOM 2428 O O . ASP A 1 306 ? -5.383 -1.289 -9.484 1.00 72.69 306 ASP A O 1
ATOM 2432 N N . MET A 1 307 ? -6.681 -0.337 -7.914 1.00 71.00 307 MET A N 1
ATOM 2433 C CA . MET A 1 307 ? -7.965 -0.578 -8.592 1.00 71.00 307 MET A CA 1
ATOM 2434 C C . MET A 1 307 ? -8.645 0.748 -8.982 1.00 71.00 307 MET A C 1
ATOM 2436 O O . MET A 1 307 ? -8.050 1.820 -8.827 1.00 71.00 307 MET A O 1
ATOM 2440 N N . GLU A 1 308 ? -9.941 0.740 -9.310 1.00 76.19 308 GLU A N 1
ATOM 2441 C CA . GLU A 1 308 ? -10.782 1.952 -9.439 1.00 76.19 308 GLU A CA 1
ATOM 2442 C C . GLU A 1 308 ? -11.713 2.185 -8.225 1.00 76.19 308 GLU A C 1
ATOM 2444 O O . GLU A 1 308 ? -12.173 1.229 -7.603 1.00 76.19 308 GLU A O 1
ATOM 2449 N N . ASP A 1 309 ? -11.951 3.454 -7.841 1.00 75.62 309 ASP A N 1
ATOM 2450 C CA . ASP A 1 309 ? -12.788 3.856 -6.680 1.00 75.62 309 ASP A CA 1
ATOM 2451 C C . ASP A 1 309 ? -14.296 3.793 -6.974 1.00 75.62 309 ASP A C 1
ATOM 2453 O O . ASP A 1 309 ? -15.096 3.493 -6.086 1.00 75.62 309 ASP A O 1
ATOM 2457 N N . GLY A 1 310 ? -14.682 4.097 -8.216 1.00 82.50 310 GLY A N 1
ATOM 2458 C CA . GLY A 1 310 ? -16.068 4.340 -8.626 1.00 82.50 310 GLY A CA 1
ATOM 2459 C C . GLY A 1 310 ? -17.092 3.297 -8.160 1.00 82.50 310 GLY A C 1
ATOM 2460 O O . GLY A 1 310 ? -18.070 3.681 -7.508 1.00 82.50 310 GLY A O 1
ATOM 2461 N N . PRO A 1 311 ? -16.897 1.988 -8.426 1.00 86.19 311 PRO A N 1
ATOM 2462 C CA . PRO A 1 311 ? -17.892 0.978 -8.060 1.00 86.19 311 PRO A CA 1
ATOM 2463 C C . PRO A 1 311 ? -18.071 0.848 -6.542 1.00 86.19 311 PRO A C 1
ATOM 2465 O O . PRO A 1 311 ? -19.174 0.583 -6.071 1.00 86.19 311 PRO A O 1
ATOM 2468 N N . ILE A 1 312 ? -17.012 1.090 -5.767 1.00 86.50 312 ILE A N 1
ATOM 2469 C CA . ILE A 1 312 ? -17.032 0.965 -4.305 1.00 86.50 312 ILE A CA 1
ATOM 2470 C C . ILE A 1 312 ? -17.806 2.117 -3.680 1.00 86.50 312 ILE A C 1
ATOM 2472 O O . ILE A 1 312 ? -18.614 1.892 -2.783 1.00 86.50 312 ILE A O 1
ATOM 2476 N N . ILE A 1 313 ? -17.596 3.333 -4.185 1.00 87.19 313 ILE A N 1
ATOM 2477 C CA . ILE A 1 313 ? -18.328 4.522 -3.742 1.00 87.19 313 ILE A CA 1
ATOM 2478 C C . ILE A 1 313 ? -19.824 4.343 -4.017 1.00 87.19 313 ILE A C 1
ATOM 2480 O O . ILE A 1 313 ? -20.643 4.506 -3.115 1.00 87.19 313 ILE A O 1
ATOM 2484 N N . LYS A 1 314 ? -20.185 3.934 -5.240 1.00 89.88 314 LYS A N 1
ATOM 2485 C CA . LYS A 1 314 ? -21.587 3.711 -5.621 1.00 89.88 314 LYS A CA 1
ATOM 2486 C C . LYS A 1 314 ? -22.247 2.631 -4.763 1.00 89.88 314 LYS A C 1
ATOM 2488 O O . LYS A 1 314 ? -23.383 2.798 -4.328 1.00 89.88 314 LYS A O 1
ATOM 2493 N N . LEU A 1 315 ? -21.531 1.540 -4.490 1.00 89.62 315 LEU A N 1
ATOM 2494 C CA . LEU A 1 315 ? -22.031 0.487 -3.616 1.00 89.62 315 LEU A CA 1
ATOM 2495 C C . LEU A 1 315 ? -22.205 0.976 -2.174 1.00 89.62 315 LEU A C 1
ATOM 2497 O O . LEU A 1 315 ? -23.219 0.663 -1.563 1.00 89.62 315 LEU A O 1
ATOM 2501 N N . ALA A 1 316 ? -21.252 1.740 -1.636 1.00 89.75 316 ALA A N 1
ATOM 2502 C CA . ALA A 1 316 ? -21.338 2.268 -0.277 1.00 89.75 316 ALA A CA 1
ATOM 2503 C C . ALA A 1 316 ? -22.603 3.122 -0.089 1.00 89.75 316 ALA A C 1
ATOM 2505 O O . ALA A 1 316 ? -23.356 2.884 0.853 1.00 89.75 316 ALA A O 1
ATOM 2506 N N . PHE A 1 317 ? -22.894 4.029 -1.026 1.00 91.44 317 PHE A N 1
ATOM 2507 C CA . PHE A 1 317 ? -24.126 4.824 -0.993 1.00 91.44 317 PHE A CA 1
ATOM 2508 C C . PHE A 1 317 ? -25.390 3.957 -1.097 1.00 91.44 317 PHE A C 1
ATOM 2510 O O . PHE A 1 317 ? -26.320 4.132 -0.315 1.00 91.44 317 PHE A O 1
ATOM 2517 N N . ASN A 1 318 ? -25.406 2.950 -1.977 1.00 92.25 318 ASN A N 1
ATOM 2518 C CA . ASN A 1 318 ? -26.540 2.022 -2.092 1.00 92.25 318 ASN A CA 1
ATOM 2519 C C . ASN A 1 318 ? -26.762 1.161 -0.833 1.00 92.25 318 ASN A C 1
ATOM 2521 O O . ASN A 1 318 ? -27.880 0.717 -0.582 1.00 92.25 318 ASN A O 1
ATOM 2525 N N . LEU A 1 319 ? -25.711 0.904 -0.049 1.00 90.31 319 LEU A N 1
ATOM 2526 C CA . LEU A 1 319 ? -25.782 0.164 1.214 1.00 90.31 319 LEU A CA 1
ATOM 2527 C C . LEU A 1 319 ? -26.241 1.031 2.400 1.00 90.31 319 LEU A C 1
ATOM 2529 O O . LEU A 1 319 ? -26.305 0.521 3.519 1.00 90.31 319 LEU A O 1
ATOM 2533 N N . GLY A 1 320 ? -26.577 2.304 2.165 1.00 89.25 320 GLY A N 1
ATOM 2534 C CA . GLY A 1 320 ? -27.110 3.212 3.180 1.00 89.25 320 GLY A CA 1
ATOM 2535 C C . GLY A 1 320 ? -26.059 4.078 3.871 1.00 89.25 320 GLY A C 1
ATOM 2536 O O . GLY A 1 320 ? -26.283 4.510 4.997 1.00 89.25 320 GLY A O 1
ATOM 2537 N N . VAL A 1 321 ? -24.906 4.314 3.234 1.00 91.62 321 VAL A N 1
ATOM 2538 C CA . VAL A 1 321 ? -23.990 5.375 3.675 1.00 91.62 321 VAL A CA 1
ATOM 2539 C C . VAL A 1 321 ? -24.580 6.722 3.276 1.00 91.62 321 VAL A C 1
ATOM 2541 O O . VAL A 1 321 ? -24.899 6.936 2.109 1.00 91.62 321 VAL A O 1
ATOM 2544 N N . GLU A 1 322 ? -24.702 7.629 4.235 1.00 90.19 322 GLU A N 1
ATOM 2545 C CA . GLU A 1 322 ? -25.185 8.991 4.007 1.00 90.19 322 GLU A CA 1
ATOM 2546 C C . GLU A 1 322 ? -24.004 9.920 3.719 1.00 90.19 322 GLU A C 1
ATOM 2548 O O . GLU A 1 322 ? -22.980 9.854 4.402 1.00 90.19 322 GLU A O 1
ATOM 2553 N N . ASP A 1 323 ? -24.131 10.775 2.701 1.00 85.44 323 ASP A N 1
ATOM 2554 C CA . ASP A 1 323 ? -23.069 11.706 2.309 1.00 85.44 323 ASP A CA 1
ATOM 2555 C C . ASP A 1 323 ? -22.762 12.689 3.443 1.00 85.44 323 ASP A C 1
ATOM 2557 O O . ASP A 1 323 ? -23.652 13.291 4.046 1.00 85.44 323 ASP A O 1
ATOM 2561 N N . VAL A 1 324 ? -21.470 12.898 3.684 1.00 78.00 324 VAL A N 1
ATOM 2562 C CA . VAL A 1 324 ? -20.939 13.818 4.687 1.00 78.00 324 VAL A CA 1
ATOM 2563 C C . VAL A 1 324 ? -21.470 15.255 4.549 1.00 78.00 324 VAL A C 1
ATOM 2565 O O . VAL A 1 324 ? -21.517 15.999 5.528 1.00 78.00 324 VAL A O 1
ATOM 2568 N N . HIS A 1 325 ? -21.876 15.663 3.346 1.00 77.12 325 HIS A N 1
ATOM 2569 C CA . HIS A 1 325 ? -22.416 17.000 3.091 1.00 77.12 325 HIS A CA 1
ATOM 2570 C C . HIS A 1 325 ? -23.808 17.229 3.678 1.00 77.12 325 HIS A C 1
ATOM 2572 O O . HIS A 1 325 ? -24.154 18.374 3.964 1.00 77.12 325 HIS A O 1
ATOM 2578 N N . LEU A 1 326 ? -24.587 16.163 3.859 1.00 78.19 326 LEU A N 1
ATOM 2579 C CA . LEU A 1 326 ? -25.952 16.232 4.378 1.00 78.19 326 LEU A CA 1
ATOM 2580 C C . LEU A 1 326 ? -25.992 16.274 5.909 1.00 78.19 326 LEU A C 1
ATOM 2582 O O . LEU A 1 326 ? -27.044 16.527 6.485 1.00 78.19 326 LEU A O 1
ATOM 2586 N N . LEU A 1 327 ? -24.845 16.048 6.552 1.00 69.31 327 LEU A N 1
ATOM 2587 C CA . LEU A 1 327 ? -24.749 15.847 7.987 1.00 69.31 327 LEU A CA 1
ATOM 2588 C C . LEU A 1 327 ? -24.384 17.131 8.738 1.00 69.31 327 LEU A C 1
ATOM 2590 O O . LEU A 1 327 ? -23.501 17.915 8.349 1.00 69.31 327 LEU A O 1
ATOM 2594 N N . CYS A 1 328 ? -25.018 17.296 9.890 1.00 68.81 328 CYS A N 1
ATOM 2595 C CA . CYS A 1 328 ? -24.662 18.240 10.931 1.00 68.81 328 CYS A CA 1
ATOM 2596 C C . CYS A 1 328 ? -23.533 17.680 11.814 1.00 68.81 328 CYS A C 1
ATOM 2598 O O . CYS A 1 328 ? -23.367 16.477 11.993 1.00 68.81 328 CYS A O 1
ATOM 2600 N N . GLY A 1 329 ? -22.733 18.573 12.407 1.00 66.31 329 GLY A N 1
ATOM 2601 C CA . GLY A 1 329 ? -21.583 18.170 13.232 1.00 66.31 329 GLY A CA 1
ATOM 2602 C C . GLY A 1 329 ? -21.959 17.350 14.474 1.00 66.31 329 GLY A C 1
ATOM 2603 O O . GLY A 1 329 ? -21.126 16.612 14.991 1.00 66.31 329 GLY A O 1
ATOM 2604 N N . GLU A 1 330 ? -23.212 17.446 14.922 1.00 70.88 330 GLU A N 1
ATOM 2605 C CA . GLU A 1 330 ? -23.743 16.714 16.076 1.00 70.88 330 GLU A CA 1
ATOM 2606 C C . GLU A 1 330 ? -23.823 15.202 15.826 1.00 70.88 330 GLU A C 1
ATOM 2608 O O . GLU A 1 330 ? -23.500 14.401 16.706 1.00 70.88 330 GLU A O 1
ATOM 2613 N N . GLU A 1 331 ? -24.151 14.800 14.596 1.00 73.31 331 GLU A N 1
ATOM 2614 C CA . GLU A 1 331 ? -24.345 13.391 14.248 1.00 73.31 331 GLU A CA 1
ATOM 2615 C C . GLU A 1 331 ? -23.058 12.573 14.370 1.00 73.31 331 GLU A C 1
ATOM 2617 O O . GLU A 1 331 ? -23.103 11.377 14.642 1.00 73.31 331 GLU A O 1
ATOM 2622 N N . LEU A 1 332 ? -21.899 13.231 14.263 1.00 73.69 332 LEU A N 1
ATOM 2623 C CA . LEU A 1 332 ? -20.579 12.621 14.441 1.00 73.69 332 LEU A CA 1
ATOM 2624 C C . LEU A 1 332 ? -20.297 12.190 15.885 1.00 73.69 332 LEU A C 1
ATOM 2626 O O . LEU A 1 332 ? -19.351 11.435 16.133 1.00 73.69 332 LEU A O 1
ATOM 2630 N N . SER A 1 333 ? -21.057 12.700 16.852 1.00 73.19 333 SER A N 1
ATOM 2631 C CA . SER A 1 333 ? -20.862 12.366 18.260 1.00 73.19 333 SER A CA 1
ATOM 2632 C C . SER A 1 333 ? -21.823 11.322 18.781 1.00 73.19 333 SER A C 1
ATOM 2634 O O . SER A 1 333 ? -21.468 10.667 19.764 1.00 73.19 333 SER A O 1
ATOM 2636 N N . TYR A 1 334 ? -22.957 11.094 18.113 1.00 81.69 334 TYR A N 1
ATOM 2637 C CA . TYR A 1 334 ? -23.881 10.046 18.526 1.00 81.69 334 TYR A CA 1
ATOM 2638 C C . TYR A 1 334 ? -23.183 8.675 18.569 1.00 81.69 334 TYR A C 1
ATOM 2640 O O . TYR A 1 334 ? -22.437 8.318 17.655 1.00 81.69 334 TYR A O 1
ATOM 2648 N N . PRO A 1 335 ? -23.417 7.876 19.625 1.00 80.69 335 PRO A N 1
ATOM 2649 C CA . PRO A 1 335 ? -22.743 6.591 19.807 1.00 80.69 335 PRO A CA 1
ATOM 2650 C C . PRO A 1 335 ? -23.156 5.541 18.771 1.00 80.69 335 PRO A C 1
ATOM 2652 O O . PRO A 1 335 ? -22.389 4.625 18.493 1.00 80.69 335 PRO A O 1
ATOM 2655 N N . SER A 1 336 ? -24.344 5.685 18.181 1.00 85.50 336 SER A N 1
ATOM 2656 C CA . SER A 1 336 ? -24.874 4.800 17.144 1.00 85.50 336 SER A CA 1
ATOM 2657 C C . SER A 1 336 ? -24.332 5.097 15.745 1.00 85.50 336 SER A C 1
ATOM 2659 O O . SER A 1 336 ? -24.635 4.348 14.823 1.00 85.50 336 SER A O 1
ATOM 2661 N N . VAL A 1 337 ? -23.560 6.172 15.559 1.00 87.88 337 VAL A N 1
ATOM 2662 C CA . VAL A 1 337 ? -23.099 6.626 14.244 1.00 87.88 337 VAL A CA 1
ATOM 2663 C C . VAL A 1 337 ? -21.619 6.302 14.058 1.00 87.88 337 VAL A C 1
ATOM 2665 O O . VAL A 1 337 ? -20.773 6.641 14.884 1.00 87.88 337 VAL A O 1
ATOM 2668 N N . PHE A 1 338 ? -21.308 5.654 12.938 1.00 89.44 338 PHE A N 1
ATOM 2669 C CA . PHE A 1 338 ? -19.960 5.272 12.536 1.00 89.44 338 PHE A CA 1
ATOM 2670 C C . PHE A 1 338 ? -19.528 6.054 11.299 1.00 89.44 338 PHE A C 1
ATOM 2672 O O . PHE A 1 338 ? -20.268 6.160 10.319 1.00 89.44 338 PHE A O 1
ATOM 2679 N N . LEU A 1 339 ? -18.294 6.556 11.320 1.00 86.88 339 LEU A N 1
ATOM 2680 C CA . LEU A 1 339 ? -17.676 7.232 10.180 1.00 86.88 339 LEU A CA 1
ATOM 2681 C C . LEU A 1 339 ? -17.155 6.215 9.168 1.00 86.88 339 LEU A C 1
ATOM 2683 O O . LEU A 1 339 ? -16.357 5.350 9.524 1.00 86.88 339 LEU A O 1
ATOM 2687 N N . VAL A 1 340 ? -17.537 6.348 7.900 1.00 88.56 340 VAL A N 1
ATOM 2688 C CA . VAL A 1 340 ? -17.039 5.496 6.815 1.00 88.56 340 VAL A CA 1
ATOM 2689 C C . VAL A 1 340 ? -15.905 6.204 6.083 1.00 88.56 340 VAL A C 1
ATOM 2691 O O . VAL A 1 340 ? -16.095 7.227 5.420 1.00 88.56 340 VAL A O 1
ATOM 2694 N N . PHE A 1 341 ? -14.712 5.627 6.173 1.00 83.62 341 PHE A N 1
ATOM 2695 C CA . PHE A 1 341 ? -13.528 6.070 5.454 1.00 83.62 341 PHE A CA 1
ATOM 2696 C C . PHE A 1 341 ? -13.304 5.216 4.216 1.00 83.62 341 PHE A C 1
ATOM 2698 O O . PHE A 1 341 ? -13.255 3.996 4.321 1.00 83.62 341 PHE A O 1
ATOM 2705 N N . LEU A 1 342 ? -13.042 5.846 3.076 1.00 81.44 342 LEU A N 1
ATOM 2706 C CA . LEU A 1 342 ? -12.449 5.201 1.909 1.00 81.44 342 LEU A CA 1
ATOM 2707 C C . LEU A 1 342 ? -11.051 5.761 1.695 1.00 81.44 342 LEU A C 1
ATOM 2709 O O . LEU A 1 342 ? -10.880 6.942 1.402 1.00 81.44 342 LEU A O 1
ATOM 2713 N N . ASN A 1 343 ? -10.030 4.916 1.841 1.00 72.06 343 ASN A N 1
ATOM 2714 C CA . ASN A 1 343 ? -8.627 5.295 1.619 1.00 72.06 343 ASN A CA 1
ATOM 2715 C C . ASN A 1 343 ? -8.138 6.474 2.482 1.00 72.06 343 ASN A C 1
ATOM 2717 O O . ASN A 1 343 ? -7.204 7.179 2.100 1.00 72.06 343 ASN A O 1
ATOM 2721 N N . GLY A 1 344 ? -8.766 6.676 3.643 1.00 70.62 344 GLY A N 1
ATOM 2722 C CA . GLY A 1 344 ? -8.508 7.807 4.534 1.00 70.62 344 GLY A CA 1
ATOM 2723 C C . GLY A 1 344 ? -9.364 9.041 4.249 1.00 70.62 344 GLY A C 1
ATOM 2724 O O . GLY A 1 344 ? -9.391 9.930 5.084 1.00 70.62 344 GLY A O 1
ATOM 2725 N N . ASN A 1 345 ? -10.119 9.093 3.152 1.00 73.44 345 ASN A N 1
ATOM 2726 C CA . ASN A 1 345 ? -11.106 10.149 2.929 1.00 73.44 345 ASN A CA 1
ATOM 2727 C C . ASN A 1 345 ? -12.432 9.770 3.591 1.00 73.44 345 ASN A C 1
ATOM 2729 O O . ASN A 1 345 ? -12.828 8.607 3.549 1.00 73.44 345 ASN A O 1
ATOM 2733 N N . ILE A 1 346 ? -13.127 10.741 4.178 1.00 78.75 346 ILE A N 1
ATOM 2734 C CA . ILE A 1 346 ? -14.468 10.521 4.732 1.00 78.75 346 ILE A CA 1
ATOM 2735 C C . ILE A 1 346 ? -15.446 10.464 3.562 1.00 78.75 346 ILE A C 1
ATOM 2737 O O . ILE A 1 346 ? -15.564 11.437 2.819 1.00 78.75 346 ILE A O 1
ATOM 2741 N N . LEU A 1 347 ? -16.113 9.322 3.389 1.00 84.12 347 LEU A N 1
ATOM 2742 C CA . LEU A 1 347 ? -17.223 9.199 2.443 1.00 84.12 347 LEU A CA 1
ATOM 2743 C C . LEU A 1 347 ? -18.524 9.703 3.059 1.00 84.12 347 LEU A C 1
ATOM 2745 O O . LEU A 1 347 ? -19.302 10.378 2.396 1.00 84.12 347 LEU A O 1
ATOM 2749 N N . GLY A 1 348 ? -18.757 9.351 4.321 1.00 86.06 348 GLY A N 1
ATOM 2750 C CA . GLY A 1 348 ? -20.055 9.542 4.939 1.00 86.06 348 GLY A CA 1
ATOM 2751 C C . GLY A 1 348 ? -20.172 8.865 6.293 1.00 86.06 348 GLY A C 1
ATOM 2752 O O . GLY A 1 348 ? -19.164 8.460 6.886 1.00 86.06 348 GLY A O 1
ATOM 2753 N N . VAL A 1 349 ? -21.407 8.718 6.763 1.00 90.19 349 VAL A N 1
ATOM 2754 C CA . VAL A 1 349 ? -21.723 8.019 8.014 1.00 90.19 349 VAL A CA 1
ATOM 2755 C C . VAL A 1 349 ? -22.712 6.889 7.800 1.00 90.19 349 VAL A C 1
ATOM 2757 O O . VAL A 1 349 ? -23.431 6.838 6.803 1.00 90.19 349 VAL A O 1
ATOM 2760 N N . ILE A 1 350 ? -22.742 5.974 8.762 1.00 92.06 350 ILE A N 1
ATOM 2761 C CA . ILE A 1 350 ? -23.716 4.894 8.820 1.00 92.06 350 ILE A CA 1
ATOM 2762 C C . ILE A 1 350 ? -24.121 4.613 10.265 1.00 92.06 350 ILE A C 1
ATOM 2764 O O . ILE A 1 350 ? -23.296 4.703 11.172 1.00 92.06 350 ILE A O 1
ATOM 2768 N N . ARG A 1 351 ? -25.387 4.241 10.478 1.00 89.25 351 ARG A N 1
ATOM 2769 C CA . ARG A 1 351 ? -25.888 3.790 11.787 1.00 89.25 351 ARG A CA 1
ATOM 2770 C C . ARG A 1 351 ? -25.659 2.290 12.003 1.00 89.25 351 ARG A C 1
ATOM 2772 O O . ARG A 1 351 ? -25.055 1.877 12.985 1.00 89.25 351 ARG A O 1
ATOM 2779 N N . ASP A 1 352 ? -26.079 1.460 11.049 1.00 89.88 352 ASP A N 1
ATOM 2780 C CA . ASP A 1 352 ? -25.902 0.001 11.109 1.00 89.88 352 ASP A CA 1
ATOM 2781 C C . ASP A 1 352 ? -24.630 -0.450 10.373 1.00 89.88 352 ASP A C 1
ATOM 2783 O O . ASP A 1 352 ? -24.645 -0.896 9.220 1.00 89.88 352 ASP A O 1
ATOM 2787 N N . HIS A 1 353 ? -23.488 -0.320 11.052 1.00 91.62 353 HIS A N 1
ATOM 2788 C CA . HIS A 1 353 ? -22.201 -0.724 10.487 1.00 91.62 353 HIS A CA 1
ATOM 2789 C C . HIS A 1 353 ? -22.091 -2.250 10.292 1.00 91.62 353 HIS A C 1
ATOM 2791 O O . HIS A 1 353 ? -21.379 -2.701 9.393 1.00 91.62 353 HIS A O 1
ATOM 2797 N N . GLN A 1 354 ? -22.780 -3.063 11.104 1.00 91.38 354 GLN A N 1
ATOM 2798 C CA . GLN A 1 354 ? -22.677 -4.525 11.046 1.00 91.38 354 GLN A CA 1
ATOM 2799 C C . GLN A 1 354 ? -23.286 -5.070 9.754 1.00 91.38 354 GLN A C 1
ATOM 2801 O O . GLN A 1 354 ? -22.648 -5.867 9.053 1.00 91.38 354 GLN A O 1
ATOM 2806 N N . ARG A 1 355 ? -24.479 -4.588 9.388 1.00 91.81 355 ARG A N 1
ATOM 2807 C CA . ARG A 1 355 ? -25.140 -4.968 8.136 1.00 91.81 355 ARG A CA 1
ATOM 2808 C C . ARG A 1 355 ? -24.330 -4.559 6.914 1.00 91.81 355 ARG A C 1
ATOM 2810 O O . ARG A 1 355 ? -24.220 -5.356 5.975 1.00 91.81 355 ARG A O 1
ATOM 2817 N N . LEU A 1 356 ? -23.724 -3.369 6.925 1.00 91.06 356 LEU A N 1
ATOM 2818 C CA . LEU A 1 356 ? -22.850 -2.938 5.834 1.00 91.06 356 LEU A CA 1
ATOM 2819 C C . LEU A 1 356 ? -21.641 -3.863 5.706 1.00 91.06 356 LEU A C 1
ATOM 2821 O O . LEU A 1 356 ? -21.355 -4.329 4.606 1.00 91.06 356 LEU A O 1
ATOM 2825 N N . VAL A 1 357 ? -20.970 -4.200 6.811 1.00 91.88 357 VAL A N 1
ATOM 2826 C CA . VAL A 1 357 ? -19.805 -5.098 6.774 1.00 91.88 357 VAL A CA 1
ATOM 2827 C C . VAL A 1 357 ? -20.176 -6.481 6.257 1.00 91.88 357 VAL A C 1
ATOM 2829 O O . VAL A 1 357 ? -19.463 -7.034 5.415 1.00 91.88 357 VAL A O 1
ATOM 2832 N N . TYR A 1 358 ? -21.286 -7.043 6.734 1.00 91.88 358 TYR A N 1
ATOM 2833 C CA . TYR A 1 358 ? -21.764 -8.348 6.293 1.00 91.88 358 TYR A CA 1
ATOM 2834 C C . TYR A 1 358 ? -22.081 -8.353 4.793 1.00 91.88 358 TYR A C 1
ATOM 2836 O O . TYR A 1 358 ? -21.568 -9.195 4.052 1.00 91.88 358 TYR A O 1
ATOM 2844 N N . THR A 1 359 ? -22.861 -7.371 4.335 1.00 91.94 359 THR A N 1
ATOM 2845 C CA . THR A 1 359 ? -23.285 -7.268 2.933 1.00 91.94 359 THR A CA 1
ATOM 2846 C C . THR A 1 359 ? -22.093 -7.003 2.018 1.00 91.94 359 THR A C 1
ATOM 2848 O O . THR A 1 359 ? -21.947 -7.654 0.988 1.00 91.94 359 THR A O 1
ATOM 2851 N N . PHE A 1 360 ? -21.169 -6.130 2.422 1.00 90.62 360 PHE A N 1
ATOM 2852 C CA . PHE A 1 360 ? -19.949 -5.852 1.668 1.00 90.62 360 PHE A CA 1
ATOM 2853 C C . PHE A 1 360 ? -19.067 -7.099 1.525 1.00 90.62 360 PHE A C 1
ATOM 2855 O O . PHE A 1 360 ? -18.581 -7.410 0.437 1.00 90.62 360 PHE A O 1
ATOM 2862 N N . ARG A 1 361 ? -18.893 -7.869 2.611 1.00 88.94 361 ARG A N 1
ATOM 2863 C CA . ARG A 1 361 ? -18.157 -9.144 2.575 1.00 88.94 361 ARG A CA 1
ATOM 2864 C C . ARG A 1 361 ? -18.843 -10.171 1.679 1.00 88.94 361 ARG A C 1
ATOM 2866 O O . ARG A 1 361 ? -18.137 -10.944 1.039 1.00 88.94 361 ARG A O 1
ATOM 2873 N N . LEU A 1 362 ? -20.175 -10.196 1.639 1.00 89.75 362 LEU A N 1
ATOM 2874 C CA . LEU A 1 362 ? -20.937 -11.076 0.756 1.00 89.75 362 LEU A CA 1
ATOM 2875 C C . LEU A 1 362 ? -20.731 -10.700 -0.718 1.00 89.75 362 LEU A C 1
ATOM 2877 O O . LEU A 1 362 ? -20.375 -11.565 -1.508 1.00 89.75 362 LEU A O 1
ATOM 2881 N N . MET A 1 363 ? -20.851 -9.415 -1.061 1.00 88.38 363 MET A N 1
ATOM 2882 C CA . MET A 1 363 ? -20.655 -8.913 -2.429 1.00 88.38 363 MET A CA 1
ATOM 2883 C C . MET A 1 363 ? -19.235 -9.162 -2.945 1.00 88.38 363 MET A C 1
ATOM 2885 O O . MET A 1 363 ? -19.053 -9.546 -4.096 1.00 88.38 363 MET A O 1
ATOM 2889 N N . ARG A 1 364 ? -18.227 -9.004 -2.080 1.00 86.62 364 ARG A N 1
ATOM 2890 C CA . ARG A 1 364 ? -16.834 -9.335 -2.405 1.00 86.62 364 ARG A CA 1
ATOM 2891 C C . ARG A 1 364 ? -16.626 -10.833 -2.635 1.00 86.62 364 ARG A C 1
ATOM 2893 O O . ARG A 1 364 ? -15.880 -11.210 -3.522 1.00 86.62 364 ARG A O 1
ATOM 2900 N N . ARG A 1 365 ? -17.282 -11.689 -1.844 1.00 83.69 365 ARG A N 1
ATOM 2901 C CA . ARG A 1 365 ? -17.213 -13.152 -2.014 1.00 83.69 365 ARG A CA 1
ATOM 2902 C C . ARG A 1 365 ? -17.924 -13.629 -3.277 1.00 83.69 365 ARG A C 1
ATOM 2904 O O . ARG A 1 365 ? -17.520 -14.631 -3.826 1.00 83.69 365 ARG A O 1
ATOM 2911 N N . ALA A 1 366 ? -18.949 -12.915 -3.725 1.00 84.94 366 ALA A N 1
ATOM 2912 C CA . ALA A 1 366 ? -19.648 -13.209 -4.971 1.00 84.94 366 ALA A CA 1
ATOM 2913 C C . ALA A 1 366 ? -18.949 -12.628 -6.220 1.00 84.94 366 ALA A C 1
ATOM 2915 O O . ALA A 1 366 ? -19.516 -12.676 -7.304 1.00 84.94 366 ALA A O 1
ATOM 2916 N N . GLY A 1 367 ? -17.764 -12.017 -6.081 1.00 81.25 367 GLY A N 1
ATOM 2917 C CA . GLY A 1 367 ? -16.991 -11.480 -7.208 1.00 81.25 367 GLY A CA 1
ATOM 2918 C C . GLY A 1 367 ? -17.459 -10.125 -7.760 1.00 81.25 367 GLY A C 1
ATOM 2919 O O . GLY A 1 367 ? -16.823 -9.589 -8.663 1.00 81.25 367 GLY A O 1
ATOM 2920 N N . PHE A 1 368 ? -18.515 -9.508 -7.210 1.00 85.00 368 PHE A N 1
ATOM 2921 C CA . PHE A 1 368 ? -18.968 -8.174 -7.650 1.00 85.00 368 PHE A CA 1
ATOM 2922 C C . PHE A 1 368 ? -17.983 -7.056 -7.290 1.00 85.00 368 PHE A C 1
ATOM 2924 O O . PHE A 1 368 ? -17.925 -6.021 -7.953 1.00 85.00 368 PHE A O 1
ATOM 2931 N N . ILE A 1 369 ? -17.234 -7.250 -6.205 1.00 84.06 369 ILE A N 1
ATOM 2932 C CA . ILE A 1 369 ? -16.146 -6.373 -5.773 1.00 84.06 369 ILE A CA 1
ATOM 2933 C C . ILE A 1 369 ? -14.868 -7.193 -5.826 1.00 84.06 369 ILE A C 1
ATOM 2935 O O . ILE A 1 369 ? -14.872 -8.361 -5.446 1.00 84.06 369 ILE A O 1
ATOM 2939 N N . ASN A 1 370 ? -13.768 -6.556 -6.215 1.00 82.19 370 ASN A N 1
ATOM 2940 C CA . ASN A 1 370 ? -12.453 -7.178 -6.177 1.00 82.19 370 ASN A CA 1
ATOM 2941 C C . ASN A 1 370 ? -12.125 -7.729 -4.766 1.00 82.19 370 ASN A C 1
ATOM 2943 O O . ASN A 1 370 ? -12.320 -7.060 -3.745 1.00 82.19 370 ASN A O 1
ATOM 2947 N N . GLU A 1 371 ? -11.595 -8.949 -4.733 1.00 81.19 371 GLU A N 1
ATOM 2948 C CA . GLU A 1 371 ? -11.163 -9.700 -3.552 1.00 81.19 371 GLU A CA 1
ATOM 2949 C C . GLU A 1 371 ? -10.159 -8.968 -2.647 1.00 81.19 371 GLU A C 1
ATOM 2951 O O . GLU A 1 371 ? -10.174 -9.171 -1.429 1.00 81.19 371 GLU A O 1
ATOM 2956 N N . PHE A 1 372 ? -9.341 -8.073 -3.206 1.00 82.25 372 PHE A N 1
ATOM 2957 C CA . PHE A 1 372 ? -8.319 -7.317 -2.475 1.00 82.25 372 PHE A CA 1
ATOM 2958 C C . PHE A 1 372 ? -8.852 -6.099 -1.720 1.00 82.25 372 PHE A C 1
ATOM 2960 O O . PHE A 1 372 ? -8.121 -5.492 -0.941 1.00 82.25 372 PHE A O 1
ATOM 2967 N N . VAL A 1 373 ? -10.118 -5.722 -1.914 1.00 83.38 373 VAL A N 1
ATOM 2968 C CA . VAL A 1 373 ? -10.707 -4.602 -1.172 1.00 83.38 373 VAL A CA 1
ATOM 2969 C C . VAL A 1 373 ? -10.974 -5.040 0.256 1.00 83.38 373 VAL A C 1
ATOM 2971 O O . VAL A 1 373 ? -11.776 -5.950 0.475 1.00 83.38 373 VAL A O 1
ATOM 2974 N N . SER A 1 374 ? -10.364 -4.383 1.239 1.00 84.12 374 SER A N 1
ATOM 2975 C CA . SER A 1 374 ? -10.557 -4.724 2.644 1.00 84.12 374 SER A CA 1
ATOM 2976 C C . SER A 1 374 ? -11.523 -3.792 3.364 1.00 84.12 374 SER A C 1
ATOM 2978 O O . SER A 1 374 ? -11.696 -2.619 3.032 1.00 84.12 374 SER A O 1
ATOM 2980 N N . ILE A 1 375 ? -12.205 -4.379 4.346 1.00 87.75 375 ILE A N 1
ATOM 2981 C CA . ILE A 1 375 ? -13.174 -3.714 5.205 1.00 87.75 375 ILE A CA 1
ATOM 2982 C C . ILE A 1 375 ? -12.886 -4.092 6.656 1.00 87.75 375 ILE A C 1
ATOM 2984 O O . ILE A 1 375 ? -12.888 -5.279 7.012 1.00 87.75 375 ILE A O 1
ATOM 2988 N N . SER A 1 376 ? -12.635 -3.086 7.487 1.00 86.06 376 SER A N 1
ATOM 2989 C CA . SER A 1 376 ? -12.412 -3.238 8.923 1.00 86.06 376 SER A CA 1
ATOM 2990 C C . SER A 1 376 ? -13.241 -2.230 9.711 1.00 86.06 376 SER A C 1
ATOM 2992 O O . SER A 1 376 ? -13.557 -1.141 9.237 1.00 86.06 376 SER A O 1
ATOM 2994 N N . THR A 1 377 ? -13.622 -2.614 10.923 1.00 88.12 377 THR A N 1
ATOM 2995 C CA . THR A 1 377 ? -14.364 -1.767 11.858 1.00 88.12 377 THR A CA 1
ATOM 2996 C C . THR A 1 377 ? -13.515 -1.541 13.087 1.00 88.12 377 THR A C 1
ATOM 2998 O O . THR A 1 377 ? -13.106 -2.505 13.731 1.00 88.12 377 THR A O 1
ATOM 3001 N N . ASN A 1 378 ? -13.279 -0.279 13.417 1.00 85.56 378 ASN A N 1
ATOM 3002 C CA . ASN A 1 378 ? -12.724 0.126 14.690 1.00 85.56 378 ASN A CA 1
ATOM 3003 C C . ASN A 1 378 ? -13.857 0.640 15.588 1.00 85.56 378 ASN A C 1
ATOM 3005 O O . ASN A 1 378 ? -14.482 1.659 15.290 1.00 85.56 378 ASN A O 1
ATOM 3009 N N . LEU A 1 379 ? -14.117 -0.082 16.678 1.00 86.56 379 LEU A N 1
ATOM 3010 C CA . LEU A 1 379 ? -15.158 0.260 17.645 1.00 86.56 379 LEU A CA 1
ATOM 3011 C C . LEU A 1 379 ? -14.723 1.394 18.582 1.00 86.56 379 LEU A C 1
ATOM 3013 O O . LEU A 1 379 ? -15.570 2.191 18.970 1.00 86.56 379 LEU A O 1
ATOM 3017 N N . THR A 1 380 ? -13.425 1.515 18.898 1.00 82.38 380 THR A N 1
ATOM 3018 C CA . THR A 1 380 ? -12.930 2.557 19.819 1.00 82.38 380 THR A CA 1
ATOM 3019 C C . THR A 1 380 ? -13.103 3.941 19.217 1.00 82.38 380 THR A C 1
ATOM 3021 O O . THR A 1 380 ? -13.616 4.852 19.857 1.00 82.38 380 THR A O 1
ATOM 3024 N N . ASP A 1 381 ? -12.731 4.071 17.946 1.00 79.25 381 ASP A N 1
ATOM 3025 C CA . ASP A 1 381 ? -12.789 5.340 17.224 1.00 79.25 381 ASP A CA 1
ATOM 3026 C C . ASP A 1 381 ? -14.123 5.515 16.489 1.00 79.25 381 ASP A C 1
ATOM 3028 O O . ASP A 1 381 ? -14.347 6.552 15.864 1.00 79.25 381 ASP A O 1
ATOM 3032 N N . ARG A 1 382 ? -14.991 4.493 16.519 1.00 84.50 382 ARG A N 1
ATOM 3033 C CA . ARG A 1 382 ? -16.263 4.416 15.779 1.00 84.50 382 ARG A CA 1
ATOM 3034 C C . ARG A 1 382 ? -16.083 4.711 14.289 1.00 84.50 382 ARG A C 1
ATOM 3036 O O . ARG A 1 382 ? -16.762 5.542 13.687 1.00 84.50 382 ARG A O 1
ATOM 3043 N N . CYS A 1 383 ? -15.109 4.037 13.691 1.00 85.06 383 CYS A N 1
ATOM 3044 C CA . CYS A 1 383 ? -14.717 4.230 12.301 1.00 85.06 383 CYS A CA 1
ATOM 3045 C C . CYS A 1 383 ? -14.790 2.902 11.547 1.00 85.06 383 CYS A C 1
ATOM 3047 O O . CYS A 1 383 ? -14.277 1.882 12.000 1.00 85.06 383 CYS A O 1
ATOM 3049 N N . LEU A 1 384 ? -15.378 2.919 10.360 1.00 87.75 384 LEU A N 1
ATOM 3050 C CA . LEU A 1 384 ? -15.310 1.841 9.390 1.00 87.75 384 LEU A CA 1
ATOM 3051 C C . LEU A 1 384 ? -14.317 2.241 8.303 1.00 87.75 384 LEU A C 1
ATOM 3053 O O . LEU A 1 384 ? -14.448 3.293 7.683 1.00 87.75 384 LEU A O 1
ATOM 3057 N N . HIS A 1 385 ? -13.316 1.403 8.066 1.00 83.88 385 HIS A N 1
ATOM 3058 C CA . HIS A 1 385 ? -12.286 1.644 7.069 1.00 83.88 385 HIS A CA 1
ATOM 3059 C C . HIS A 1 385 ? -12.490 0.712 5.877 1.00 83.88 385 HIS A C 1
ATOM 3061 O O . HIS A 1 385 ? -12.356 -0.507 5.984 1.00 83.88 385 HIS A O 1
ATOM 3067 N N . LEU A 1 386 ? -12.796 1.315 4.732 1.00 81.50 386 LEU A N 1
ATOM 3068 C CA . LEU A 1 386 ? -12.707 0.719 3.410 1.00 81.50 386 LEU A CA 1
ATOM 3069 C C . LEU A 1 386 ? -11.339 1.073 2.831 1.00 81.50 386 LEU A C 1
ATOM 3071 O O . LEU A 1 386 ? -11.005 2.245 2.619 1.00 81.50 386 LEU A O 1
ATOM 3075 N N . LEU A 1 387 ? -10.525 0.055 2.589 1.00 74.19 387 LEU A N 1
ATOM 3076 C CA . LEU A 1 387 ? -9.187 0.218 2.041 1.00 74.19 387 LEU A CA 1
ATOM 3077 C C . LEU A 1 387 ? -9.130 -0.447 0.669 1.00 74.19 387 LEU A C 1
ATOM 3079 O O . LEU A 1 387 ? -9.476 -1.612 0.481 1.00 74.19 387 LEU A O 1
ATOM 3083 N N . ARG A 1 388 ? -8.722 0.361 -0.302 1.00 65.50 388 ARG A N 1
ATOM 3084 C CA . ARG A 1 388 ? -8.672 0.041 -1.730 1.00 65.50 388 ARG A CA 1
ATOM 3085 C C . ARG A 1 388 ? -7.414 0.601 -2.396 1.00 65.50 388 ARG A C 1
ATOM 3087 O O . ARG A 1 388 ? -7.000 0.115 -3.442 1.00 65.50 388 ARG A O 1
ATOM 3094 N N . ARG A 1 389 ? -6.841 1.674 -1.836 1.00 49.00 389 ARG A N 1
ATOM 3095 C CA . ARG A 1 389 ? -5.737 2.428 -2.434 1.00 49.00 389 ARG A CA 1
ATOM 3096 C C . ARG A 1 389 ? -4.578 1.473 -2.702 1.00 49.00 389 ARG A C 1
ATOM 3098 O O . ARG A 1 389 ? -4.016 0.935 -1.759 1.00 49.00 389 ARG A O 1
ATOM 3105 N N . GLY A 1 390 ? -4.182 1.369 -3.964 1.00 44.91 390 GLY A N 1
ATOM 3106 C CA . GLY A 1 390 ? -3.078 2.181 -4.469 1.00 44.91 390 GLY A CA 1
ATOM 3107 C C . GLY A 1 390 ? -1.658 1.800 -4.056 1.00 44.91 390 GLY A C 1
ATOM 3108 O O . GLY A 1 390 ? -0.674 2.254 -4.632 1.00 44.91 390 GLY A O 1
ATOM 3109 N N . THR A 1 391 ? -1.522 1.103 -2.940 1.00 49.66 391 THR A N 1
ATOM 3110 C CA . THR A 1 391 ? -0.235 0.804 -2.351 1.00 49.66 391 THR A CA 1
ATOM 3111 C C . THR A 1 391 ? -0.299 -0.579 -1.726 1.00 49.66 391 THR A C 1
ATOM 3113 O O . THR A 1 391 ? -1.177 -0.816 -0.899 1.00 49.66 391 THR A O 1
ATOM 3116 N N . PRO A 1 392 ? 0.621 -1.474 -2.116 1.00 52.69 392 PRO A N 1
ATOM 3117 C CA . PRO A 1 392 ? 0.845 -2.792 -1.549 1.00 52.69 392 PRO A CA 1
ATOM 3118 C C . PRO A 1 392 ? 0.446 -2.963 -0.087 1.00 52.69 392 PRO A C 1
ATOM 3120 O O . PRO A 1 392 ? 1.237 -2.708 0.831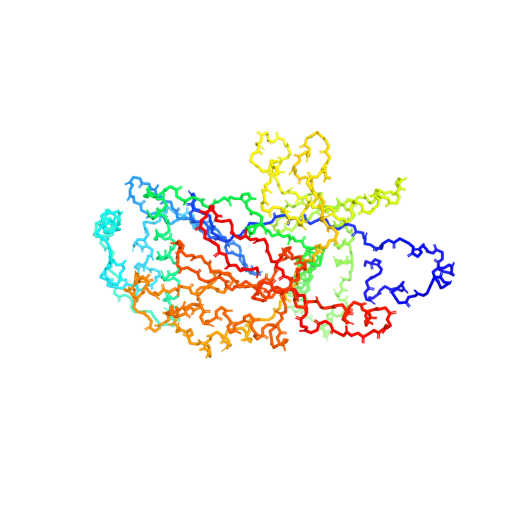 1.00 52.69 392 PRO A O 1
ATOM 3123 N N . LEU A 1 393 ? -0.775 -3.436 0.132 1.00 57.50 393 LEU A N 1
ATOM 3124 C CA . LEU A 1 393 ? -1.119 -4.113 1.360 1.00 57.50 393 LEU A CA 1
ATOM 3125 C C . LEU A 1 393 ? -0.703 -5.560 1.180 1.00 57.50 393 LEU A C 1
ATOM 3127 O O . LEU A 1 393 ? -0.891 -6.182 0.131 1.00 57.50 393 LEU A O 1
ATOM 3131 N N . GLN A 1 394 ? -0.045 -6.062 2.209 1.00 68.56 394 GLN A N 1
ATOM 3132 C CA . GLN A 1 394 ? 0.313 -7.456 2.258 1.00 68.56 394 GLN A CA 1
ATOM 3133 C C . GLN A 1 394 ? -0.974 -8.187 2.657 1.00 68.56 394 GLN A C 1
ATOM 3135 O O . GLN A 1 394 ? -1.519 -7.960 3.737 1.00 68.56 394 GLN A O 1
ATOM 3140 N N . THR A 1 395 ? -1.440 -9.067 1.781 1.00 77.50 395 THR A N 1
ATOM 3141 C CA . THR A 1 395 ? -2.598 -9.931 1.999 1.00 77.50 395 THR A CA 1
ATOM 3142 C C . THR A 1 395 ? -2.163 -11.382 2.081 1.00 77.50 395 THR A C 1
ATOM 3144 O O . THR A 1 395 ? -1.202 -11.794 1.429 1.00 77.50 395 THR A O 1
ATOM 3147 N N . ARG A 1 396 ? -2.870 -12.176 2.877 1.00 82.00 396 ARG A N 1
ATOM 3148 C CA . ARG A 1 396 ? -2.640 -13.618 2.973 1.00 82.00 396 ARG A CA 1
ATOM 3149 C C . ARG A 1 396 ? -3.959 -14.366 2.796 1.00 82.00 396 ARG A C 1
ATOM 3151 O O . ARG A 1 396 ? -4.970 -13.902 3.321 1.00 82.00 396 ARG A O 1
ATOM 3158 N N . PRO A 1 397 ? -3.980 -15.493 2.065 1.00 83.00 397 PRO A N 1
ATOM 3159 C CA . PRO A 1 397 ? -5.169 -16.314 1.929 1.00 83.00 397 PRO A CA 1
ATOM 3160 C C . PRO A 1 397 ? -5.481 -17.069 3.231 1.00 83.00 397 PRO A C 1
ATOM 3162 O O . PRO A 1 397 ? -4.606 -17.691 3.835 1.00 83.00 397 PRO A O 1
ATOM 3165 N N . TYR A 1 398 ? -6.752 -17.057 3.623 1.00 85.12 398 TYR A N 1
ATOM 3166 C CA . TYR A 1 398 ? -7.321 -17.810 4.737 1.00 85.12 398 TYR A CA 1
ATOM 3167 C C . TYR A 1 398 ? -8.574 -18.563 4.296 1.00 85.12 398 TYR A C 1
ATOM 3169 O O . TYR A 1 398 ? -9.302 -18.129 3.399 1.00 85.12 398 TYR A O 1
ATOM 3177 N N . ILE A 1 399 ? -8.830 -19.684 4.968 1.00 87.06 399 ILE A N 1
ATOM 3178 C CA . ILE A 1 399 ? -10.036 -20.490 4.781 1.00 87.06 399 ILE A CA 1
ATOM 3179 C C . ILE A 1 399 ? -11.175 -19.874 5.591 1.00 87.06 399 ILE A C 1
ATOM 3181 O O . ILE A 1 399 ? -11.015 -19.557 6.768 1.00 87.06 399 ILE A O 1
ATOM 3185 N N . ILE A 1 400 ? -12.341 -19.731 4.964 1.00 87.12 400 ILE A N 1
ATOM 3186 C CA . ILE A 1 400 ? -13.540 -19.211 5.625 1.00 87.12 400 ILE A CA 1
ATOM 3187 C C . ILE A 1 400 ? -14.160 -20.303 6.503 1.00 87.12 400 ILE A C 1
ATOM 3189 O O . ILE A 1 400 ? -14.389 -21.424 6.045 1.00 87.12 400 ILE A O 1
ATOM 3193 N N . VAL A 1 401 ? -14.504 -19.948 7.740 1.00 91.12 401 VAL A N 1
ATOM 3194 C CA . VAL A 1 401 ? -15.272 -20.791 8.664 1.00 91.12 401 VAL A CA 1
ATOM 3195 C C . VAL A 1 401 ? -16.626 -20.126 8.901 1.00 91.12 401 VAL A C 1
ATOM 3197 O O . VAL A 1 401 ? -16.695 -18.928 9.160 1.00 91.12 401 VAL A O 1
ATOM 3200 N N . LYS A 1 402 ? -17.720 -20.885 8.788 1.00 89.19 402 LYS A N 1
ATOM 3201 C CA . LYS A 1 402 ? -19.076 -20.424 9.125 1.00 89.19 402 LYS A CA 1
ATOM 3202 C C . LYS A 1 402 ? -19.665 -21.366 10.167 1.00 89.19 402 LYS A C 1
ATOM 3204 O O . LYS A 1 402 ? -19.648 -22.576 9.956 1.00 89.19 402 LYS A O 1
ATOM 3209 N N . LYS A 1 403 ? -20.197 -20.828 11.273 1.00 91.06 403 LYS A N 1
ATOM 3210 C CA . LYS A 1 403 ? -20.820 -21.619 12.356 1.00 91.06 403 LYS A CA 1
ATOM 3211 C C . LYS A 1 403 ? -19.931 -22.781 12.843 1.00 91.06 403 LYS A C 1
ATOM 3213 O O . LYS A 1 403 ? -20.389 -23.910 12.986 1.00 91.06 403 LYS A O 1
ATOM 3218 N N . GLY A 1 404 ? -18.633 -22.519 13.011 1.00 89.94 404 GLY A N 1
ATOM 3219 C CA . GLY A 1 404 ? -17.651 -23.515 13.460 1.00 89.94 404 GLY A CA 1
ATOM 3220 C C . GLY A 1 404 ? -17.233 -24.567 12.422 1.00 89.94 404 GLY A C 1
ATOM 3221 O O . GLY A 1 404 ? -16.404 -25.413 12.738 1.00 89.94 404 GLY A O 1
ATOM 3222 N N . GLN A 1 405 ? -17.747 -24.522 11.188 1.00 90.38 405 GLN A N 1
ATOM 3223 C CA . GLN A 1 405 ? -17.371 -25.459 10.125 1.00 90.38 405 GLN A CA 1
ATOM 3224 C C . GLN A 1 405 ? -16.579 -24.761 9.006 1.00 90.38 405 GLN A C 1
ATOM 3226 O O . GLN A 1 405 ? -17.011 -23.711 8.514 1.00 90.38 405 GLN A O 1
ATOM 3231 N N . PRO A 1 406 ? -15.429 -25.315 8.572 1.00 90.56 406 PRO A N 1
ATOM 3232 C CA . PRO A 1 406 ? -14.701 -24.784 7.428 1.00 90.56 406 PRO A CA 1
ATOM 3233 C C . PRO A 1 406 ? -15.512 -24.980 6.142 1.00 90.56 406 PRO A C 1
ATOM 3235 O O . PRO A 1 406 ? -16.074 -26.045 5.888 1.00 90.56 406 PRO A O 1
ATOM 3238 N N . MET A 1 407 ? -15.547 -23.946 5.301 1.00 86.31 407 MET A N 1
ATOM 3239 C CA . MET A 1 407 ? -16.228 -23.987 4.001 1.00 86.31 407 MET A CA 1
ATOM 3240 C C . MET A 1 407 ? -15.541 -24.941 3.013 1.00 86.31 407 MET A C 1
ATOM 3242 O O . MET A 1 407 ? -16.186 -25.492 2.120 1.00 86.31 407 MET A O 1
ATOM 3246 N N . VAL A 1 408 ? -14.233 -25.160 3.176 1.00 86.19 408 VAL A N 1
ATOM 3247 C CA . VAL A 1 408 ? -13.470 -26.120 2.374 1.00 86.19 408 VAL A CA 1
ATOM 3248 C C . VAL A 1 408 ? -13.806 -27.535 2.834 1.00 86.19 408 VAL A C 1
ATOM 3250 O O . VAL A 1 408 ? -13.475 -27.939 3.947 1.00 86.19 408 VAL A O 1
ATOM 3253 N N . LYS A 1 409 ? -14.458 -28.298 1.954 1.00 87.19 409 LYS A N 1
ATOM 3254 C CA . LYS A 1 409 ? -14.826 -29.700 2.186 1.00 87.19 409 LYS A CA 1
ATOM 3255 C C . LYS A 1 409 ? -13.883 -30.640 1.437 1.00 87.19 409 LYS A C 1
ATOM 3257 O O . LYS A 1 409 ? -13.331 -30.285 0.398 1.00 87.19 409 LYS A O 1
ATOM 3262 N N . ASN A 1 410 ? -13.802 -31.895 1.884 1.00 84.56 410 ASN A N 1
ATOM 3263 C CA . ASN A 1 410 ? -12.990 -32.941 1.239 1.00 84.56 410 ASN A CA 1
ATOM 3264 C C . ASN A 1 410 ? -13.318 -33.153 -0.252 1.00 84.56 410 ASN A C 1
ATOM 3266 O O . ASN A 1 410 ? -12.450 -33.568 -1.015 1.00 84.56 410 ASN A O 1
ATOM 3270 N N . LYS A 1 411 ? -14.549 -32.845 -0.685 1.00 83.94 411 LYS A N 1
ATOM 3271 C CA . LYS A 1 411 ? -14.934 -32.867 -2.106 1.00 83.94 411 LYS A CA 1
ATOM 3272 C C . LYS A 1 411 ? -14.124 -31.865 -2.937 1.00 83.94 411 LYS A C 1
ATOM 3274 O O . LYS A 1 411 ? -13.669 -32.221 -4.015 1.00 83.94 411 LYS A O 1
ATOM 3279 N N . HIS A 1 412 ? -13.890 -30.659 -2.415 1.00 79.44 412 HIS A N 1
ATOM 3280 C CA . HIS A 1 412 ? -13.122 -29.623 -3.111 1.00 79.44 412 HIS A CA 1
ATOM 3281 C C . HIS A 1 412 ? -11.655 -30.046 -3.240 1.00 79.44 412 HIS A C 1
ATOM 3283 O O . HIS A 1 412 ? -11.091 -29.970 -4.323 1.00 79.44 412 HIS A O 1
ATOM 3289 N N . ILE A 1 413 ? -11.069 -30.606 -2.173 1.00 80.62 413 ILE A N 1
ATOM 3290 C CA . ILE A 1 413 ? -9.682 -31.111 -2.175 1.00 80.62 413 ILE A CA 1
ATOM 3291 C C . ILE A 1 413 ? -9.489 -32.219 -3.222 1.00 80.62 413 ILE A C 1
ATOM 3293 O O . ILE A 1 413 ? -8.482 -32.237 -3.924 1.00 80.62 413 ILE A O 1
ATOM 3297 N N . LYS A 1 414 ? -10.462 -33.132 -3.355 1.00 76.81 414 LYS A N 1
ATOM 3298 C CA . LYS A 1 414 ? -10.426 -34.182 -4.385 1.00 76.81 414 LYS A CA 1
ATOM 3299 C C . LYS A 1 414 ? -10.586 -33.616 -5.801 1.00 76.81 414 LYS A C 1
ATOM 3301 O O . LYS A 1 414 ? -9.929 -34.122 -6.704 1.00 76.81 414 LYS A O 1
ATOM 3306 N N . GLY A 1 415 ? -11.392 -32.565 -5.971 1.00 61.94 415 GLY A N 1
ATOM 3307 C CA . GLY A 1 415 ? -11.541 -31.839 -7.237 1.00 61.94 415 GLY A CA 1
ATOM 3308 C C . GLY A 1 415 ? -10.249 -31.155 -7.697 1.00 61.94 415 GLY A C 1
ATOM 3309 O O . GLY A 1 415 ? -9.894 -31.266 -8.859 1.00 61.94 415 GLY A O 1
ATOM 3310 N N . TYR A 1 416 ? -9.470 -30.558 -6.786 1.00 57.09 416 TYR A N 1
ATOM 3311 C CA . TYR A 1 416 ? -8.188 -29.912 -7.128 1.00 57.09 416 TYR A CA 1
ATOM 3312 C C . TYR A 1 416 ? -7.120 -30.862 -7.688 1.00 57.09 416 TYR A C 1
ATOM 3314 O O . TYR A 1 416 ? -6.164 -30.406 -8.309 1.00 57.09 416 TYR A O 1
ATOM 3322 N N . ARG A 1 417 ? -7.253 -32.177 -7.472 1.00 47.03 417 ARG A N 1
ATOM 3323 C CA . ARG A 1 417 ? -6.319 -33.181 -8.008 1.00 47.03 417 ARG A CA 1
ATOM 3324 C C . ARG A 1 417 ? -6.569 -33.502 -9.488 1.00 47.03 417 ARG A C 1
ATOM 3326 O O . ARG A 1 417 ? -5.711 -34.117 -10.111 1.00 47.03 417 ARG A O 1
ATOM 3333 N N . TYR A 1 418 ? -7.720 -33.086 -10.014 1.00 37.16 418 TYR A N 1
ATOM 3334 C CA . TYR A 1 418 ? -8.161 -33.260 -11.392 1.00 37.16 418 TYR A CA 1
ATOM 3335 C C . TYR A 1 418 ? -8.620 -31.895 -11.924 1.00 37.16 418 TYR A C 1
ATOM 3337 O O . TYR A 1 418 ? -9.809 -31.636 -11.997 1.00 37.16 418 TYR A O 1
ATOM 3345 N N . ASP A 1 419 ? -7.658 -31.016 -12.203 1.00 34.22 419 ASP A N 1
ATOM 3346 C CA . ASP A 1 419 ? -7.741 -29.888 -13.140 1.00 34.22 419 ASP A CA 1
ATOM 3347 C C . ASP A 1 419 ? -9.000 -28.969 -13.139 1.00 34.22 419 ASP A C 1
ATOM 3349 O O . ASP A 1 419 ? -10.097 -29.334 -13.545 1.00 34.22 419 ASP A O 1
ATOM 3353 N N . TRP A 1 420 ? -8.750 -27.694 -12.799 1.00 37.56 420 TRP A N 1
ATOM 3354 C CA . TRP A 1 420 ? -9.567 -26.485 -13.036 1.00 37.56 420 TRP A CA 1
ATOM 3355 C C . TRP A 1 420 ? -10.936 -26.366 -12.338 1.00 37.56 420 TRP A C 1
ATOM 3357 O O . TRP A 1 420 ? -11.990 -26.606 -12.918 1.00 37.56 420 TRP A O 1
ATOM 3367 N N . LEU A 1 421 ? -10.926 -25.785 -11.132 1.00 31.56 421 LEU A N 1
ATOM 3368 C CA . LEU A 1 421 ? -12.063 -25.028 -10.592 1.00 31.56 421 LEU A CA 1
ATOM 3369 C C . LEU A 1 421 ? -11.578 -23.647 -10.145 1.00 31.56 421 LEU A C 1
ATOM 3371 O O . LEU A 1 421 ? -10.694 -23.534 -9.291 1.00 31.56 421 LEU A O 1
ATOM 3375 N N . GLN A 1 422 ? -12.153 -22.604 -10.749 1.00 36.84 422 GLN A N 1
ATOM 3376 C CA . GLN A 1 422 ? -11.952 -21.223 -10.325 1.00 36.84 422 GLN A CA 1
ATOM 3377 C C . GLN A 1 422 ? -12.357 -21.068 -8.847 1.00 36.84 422 GLN A C 1
ATOM 3379 O O . GLN A 1 422 ? -13.398 -21.590 -8.439 1.00 36.84 422 GLN A O 1
ATOM 3384 N N . PRO A 1 423 ? -11.542 -20.397 -8.016 1.00 40.12 423 PRO A N 1
ATOM 3385 C CA . PRO A 1 423 ? -11.791 -20.275 -6.588 1.00 40.12 423 PRO A CA 1
ATOM 3386 C C . PRO A 1 423 ? -12.812 -19.164 -6.311 1.00 40.12 423 PRO A C 1
ATOM 3388 O O . PRO A 1 423 ? -12.461 -18.149 -5.727 1.00 40.12 423 PRO A O 1
ATOM 3391 N N . GLU A 1 424 ? -14.077 -19.334 -6.697 1.00 41.09 424 GLU A N 1
ATOM 3392 C CA . GLU A 1 424 ? -15.065 -18.263 -6.485 1.00 41.09 424 GLU A CA 1
ATOM 3393 C C . GLU A 1 424 ? -15.610 -18.191 -5.044 1.00 41.09 424 GLU A C 1
ATOM 3395 O O . GLU A 1 424 ? -16.144 -17.162 -4.659 1.00 41.09 424 GLU A O 1
ATOM 3400 N N . GLU A 1 425 ? -15.424 -19.203 -4.178 1.00 42.59 425 GLU A N 1
ATOM 3401 C CA . GLU A 1 425 ? -16.101 -19.190 -2.858 1.00 42.59 425 GLU A CA 1
ATOM 3402 C C . GLU A 1 425 ? -15.247 -19.532 -1.618 1.00 42.59 425 GLU A C 1
ATOM 3404 O O . GLU A 1 425 ? -15.732 -19.416 -0.486 1.00 42.59 425 GLU A O 1
ATOM 3409 N N . ALA A 1 426 ? -13.986 -19.956 -1.772 1.00 37.06 426 ALA A N 1
ATOM 3410 C CA . ALA A 1 426 ? -13.273 -20.658 -0.691 1.00 37.06 426 ALA A CA 1
ATOM 3411 C C . ALA A 1 426 ? -12.160 -19.873 0.026 1.00 37.06 426 ALA A C 1
ATOM 3413 O O . ALA A 1 426 ? -11.839 -20.203 1.174 1.00 37.06 426 ALA A O 1
ATOM 3414 N N . TYR A 1 427 ? -11.580 -18.849 -0.603 1.00 37.19 427 TYR A N 1
ATOM 3415 C CA . TYR A 1 427 ? -10.379 -18.188 -0.090 1.00 37.19 427 TYR A CA 1
ATOM 3416 C C . TYR A 1 427 ? -10.623 -16.710 0.202 1.00 37.19 427 TYR A C 1
ATOM 3418 O O . TYR A 1 427 ? -11.274 -15.993 -0.552 1.00 37.19 427 TYR A O 1
ATOM 3426 N N . ARG A 1 428 ? -10.100 -16.245 1.338 1.00 35.72 428 ARG A N 1
ATOM 3427 C CA . ARG A 1 428 ? -10.086 -14.832 1.719 1.00 35.72 428 ARG A CA 1
ATOM 3428 C C . ARG A 1 428 ? -8.656 -14.333 1.718 1.00 35.72 428 ARG A C 1
ATOM 3430 O O . ARG A 1 428 ? -7.883 -14.790 2.544 1.00 35.72 428 ARG A O 1
ATOM 3437 N N . HIS A 1 429 ? -8.349 -13.314 0.932 1.00 40.50 429 HIS A N 1
ATOM 3438 C CA . HIS A 1 429 ? -7.193 -12.465 1.197 1.00 40.50 429 HIS A CA 1
ATOM 3439 C C . HIS A 1 429 ? -7.528 -11.563 2.397 1.00 40.50 429 HIS A C 1
ATOM 3441 O O . HIS A 1 429 ? -8.427 -10.722 2.322 1.00 40.50 429 HIS A O 1
ATOM 3447 N N . SER A 1 430 ? -6.917 -11.802 3.560 1.00 35.50 430 SER A N 1
ATOM 3448 C CA . SER A 1 430 ? -7.033 -10.891 4.702 1.00 35.50 430 SER A CA 1
ATOM 3449 C C . SER A 1 430 ? -5.759 -10.081 4.867 1.00 35.50 430 SER A C 1
ATOM 3451 O O . SER A 1 430 ? -4.657 -10.628 4.811 1.00 35.50 430 SER A O 1
ATOM 3453 N N . ASP A 1 431 ? -5.943 -8.789 5.112 1.00 36.22 431 ASP A N 1
ATOM 3454 C CA . ASP A 1 431 ? -4.902 -7.910 5.630 1.00 36.22 431 ASP A CA 1
ATOM 3455 C C . ASP A 1 431 ? -4.619 -8.220 7.103 1.00 36.22 431 ASP A C 1
ATOM 3457 O O . ASP A 1 431 ? -5.419 -8.871 7.786 1.00 36.22 431 ASP A O 1
ATOM 3461 N N . VAL A 1 432 ? -3.486 -7.708 7.587 1.00 30.92 432 VAL A N 1
ATOM 3462 C CA . VAL A 1 432 ? -3.078 -7.742 8.995 1.00 30.92 432 VAL A CA 1
ATOM 3463 C C . VAL A 1 432 ? -4.252 -7.346 9.910 1.00 30.92 432 VAL A C 1
ATOM 3465 O O . VAL A 1 432 ? -4.832 -6.271 9.715 1.00 30.92 432 VAL A O 1
ATOM 3468 N N . PRO A 1 433 ? -4.614 -8.175 10.907 1.00 28.27 433 PRO A N 1
ATOM 3469 C CA . PRO A 1 433 ? -5.668 -7.834 11.851 1.00 28.27 433 PRO A CA 1
ATOM 3470 C C . PRO A 1 433 ? -5.259 -6.600 12.660 1.00 28.27 433 PRO A C 1
ATOM 3472 O O . PRO A 1 433 ? -4.222 -6.605 13.324 1.00 28.27 433 PRO A O 1
ATOM 3475 N N . ALA A 1 434 ? -6.086 -5.549 12.594 1.00 26.67 434 ALA A N 1
ATOM 3476 C CA . ALA A 1 434 ? -5.986 -4.400 13.488 1.00 26.67 434 ALA A CA 1
ATOM 3477 C C . ALA A 1 434 ? -6.029 -4.915 14.927 1.00 26.67 434 ALA A C 1
ATOM 3479 O O . ALA A 1 434 ? -6.999 -5.557 15.327 1.00 26.67 434 ALA A O 1
ATOM 3480 N N . GLY A 1 435 ? -4.932 -4.704 15.655 1.00 25.77 435 GLY A N 1
ATOM 3481 C CA . GLY A 1 435 ? -4.773 -5.188 17.016 1.00 25.77 435 GLY A CA 1
ATOM 3482 C C . GLY A 1 435 ? -5.862 -4.637 17.932 1.00 25.77 435 GLY A C 1
ATOM 3483 O O . GLY A 1 435 ? -6.043 -3.427 18.026 1.00 25.77 435 GLY A O 1
ATOM 3484 N N . LEU A 1 436 ? -6.540 -5.544 18.629 1.00 27.42 436 LEU A N 1
ATOM 3485 C CA . LEU A 1 436 ? -7.277 -5.293 19.863 1.00 27.42 436 LEU A CA 1
ATOM 3486 C C . LEU A 1 436 ? -6.839 -6.372 20.877 1.00 27.42 436 LEU A C 1
ATOM 3488 O O . LEU A 1 436 ? -6.718 -7.536 20.483 1.00 27.42 436 LEU A O 1
ATOM 3492 N N . PRO A 1 437 ? -6.547 -6.012 22.142 1.00 24.67 437 PRO A N 1
ATOM 3493 C CA . PRO A 1 437 ? -6.301 -6.967 23.223 1.00 24.67 437 PRO A CA 1
ATOM 3494 C C . PRO A 1 437 ? -7.639 -7.552 23.751 1.00 24.67 437 PRO A C 1
ATOM 3496 O O . PRO A 1 437 ? -8.700 -7.150 23.274 1.00 24.67 437 PRO A O 1
ATOM 3499 N N . PRO A 1 438 ? -7.581 -8.583 24.619 1.00 31.44 438 PRO A N 1
ATOM 3500 C CA . PRO A 1 438 ? -8.443 -9.764 24.600 1.00 31.44 438 PRO A CA 1
ATOM 3501 C C . PRO A 1 438 ? -9.818 -9.516 25.227 1.00 31.44 438 PRO A C 1
ATOM 3503 O O . PRO A 1 438 ? -10.017 -8.509 25.890 1.00 31.44 438 PRO A O 1
ATOM 3506 N N . GLU A 1 439 ? -10.707 -10.500 25.064 1.00 23.42 439 GLU A N 1
ATOM 3507 C CA . GLU A 1 439 ? -12.096 -10.563 25.557 1.00 23.42 439 GLU A CA 1
ATOM 3508 C C . GLU A 1 439 ? -13.161 -10.127 24.545 1.00 23.42 439 GLU A C 1
ATOM 3510 O O . GLU A 1 439 ? -13.823 -9.109 24.680 1.00 23.42 439 GLU A O 1
ATOM 3515 N N . ALA A 1 440 ? -13.373 -10.958 23.525 1.00 22.59 440 ALA A N 1
ATOM 3516 C CA . ALA A 1 440 ? -14.714 -11.431 23.181 1.00 22.59 440 ALA A CA 1
ATOM 3517 C C . ALA A 1 440 ? -14.607 -12.468 22.065 1.00 22.59 440 ALA A C 1
ATOM 3519 O O . ALA A 1 440 ? -14.036 -12.249 20.999 1.00 22.59 440 ALA A O 1
ATOM 3520 N N . HIS A 1 441 ? -15.150 -13.632 22.371 1.00 23.92 441 HIS A N 1
ATOM 3521 C CA . HIS A 1 441 ? -15.274 -14.783 21.505 1.00 23.92 441 HIS A CA 1
ATOM 3522 C C . HIS A 1 441 ? -16.016 -14.476 20.196 1.00 23.92 441 HIS A C 1
ATOM 3524 O O . HIS A 1 441 ? -16.965 -13.699 20.176 1.00 23.92 441 HIS A O 1
ATOM 3530 N N . GLY A 1 442 ? -15.667 -15.232 19.151 1.00 23.31 442 GLY A N 1
ATOM 3531 C CA . GLY A 1 442 ? -16.612 -15.604 18.098 1.00 23.31 442 GLY A CA 1
ATOM 3532 C C . GLY A 1 442 ? -16.497 -14.841 16.781 1.00 23.31 442 GLY A C 1
ATOM 3533 O O . GLY A 1 442 ? -17.218 -13.884 16.543 1.00 23.31 442 GLY A O 1
ATOM 3534 N N . GLU A 1 443 ? -15.668 -15.394 15.895 1.00 23.92 443 GLU A N 1
ATOM 3535 C CA . GLU A 1 443 ? -15.916 -15.648 14.462 1.00 23.92 443 GLU A CA 1
ATOM 3536 C C . GLU A 1 443 ? -14.776 -15.186 13.534 1.00 23.92 443 GLU A C 1
ATOM 3538 O O . GLU A 1 443 ? -14.371 -14.027 13.491 1.00 23.92 443 GLU A O 1
ATOM 3543 N N . VAL A 1 444 ? -14.267 -16.196 12.822 1.00 29.80 444 VAL A N 1
ATOM 3544 C CA . VAL A 1 444 ? -13.061 -16.294 11.979 1.00 29.80 444 VAL A CA 1
ATOM 3545 C C . VAL A 1 444 ? -13.081 -15.390 10.740 1.00 29.80 444 VAL A C 1
ATOM 3547 O O . VAL A 1 444 ? -14.129 -15.306 10.055 1.00 29.80 444 VAL A O 1
#

Foldseek 3Di:
DFCDPPHPPDPDDCVVCVVVVHHPLQPGDADQAKEKDFAAQWQVWRWGFDDDPVDTKIWTWDADPLFTFIDIPVDPDDTQTPVLCCVPPQPDQDPCLLAPFDPLSNVSHVVSVVVVVVVVDHDPDDDPPHHNLLVSLLVSLSSVSNSVCVVPVDIDDRLQCVRIFIDDPVNVVVSQQVVLVVVQVVVLVVVCVVPVVDDDPDDDDSVVVRDPCSRVVSVCVCQVQVFDPDVDTDHPSGDDQDPPDSVSNVQSRQKHAYPDDLPDPDVRQLDDDPLCPQFWDPPPFDPDSCRSRMTGGHPQKDWDAADDDVVVLVVCVVLPFDASVVDGSNLLNDLQKAFEDESSRTGGIDRPPPSVVVVVVVCCLQVVDPLPWDWDADNVSRYIYTYRDDTTFIWGKDFADDPNHTPDDPVVVVVVVPDDDDNSHTIHGDGRDDDDDDDDDDGD

Sequence (444 aa):
MLRSSNCVLTGKTAMEYSKLNECPLDPGRQNLAEHLTWGPLCSWRAACSTSTHKKKSRTNTIVKQGRFYLDDSSICQRTPPLPIYSRLWVGVESDQQMIRTEEHFMANFSPSLEECQKAQIFTQIQVKEYNFRAKCIYLAVMVRRVILAQGENKVDDRDYYGNKRLELAGQLLSLLFVDLFKKFNSELKKISDQIIPKQRAAQFDIVKHMRQDQITNGMVNAISTGNWSLKMDRQGVTQVLSRLAFISALGMMTRISSQLEKTRKVSGPRSLQPSQWGMLCPSDTPEGEACGLVKNLALMTHITTDMEDGPIIKLAFNLGVEDVHLLCGEELSYPSVFLVFLNGNILGVIRDHQRLVYTFRLMRRAGFINEFVSISTNLTDRCLHLLRRGTPLQTRPYIIVKKGQPMVKNKHIKGYRYDWLQPEEAYRHSDVPAGLPPEAHGEV

Radius of gyration: 26.49 Å; chains: 1; bounding box: 53×74×73 Å

pLDDT: mean 72.77, std 18.98, range [22.59, 95.0]